Protein AF-A0A930MDT4-F1 (afdb_monomer_lite)

Foldseek 3Di:
DLLVVVAAEDDPVVVLCCQPVVDDDPPNYDAAEDPAQFPVCCVVCVVVCVVSVAAYEYAYALLCQVVVPPRGDHLVNQVVVVVVVRYAYHYQFNFWKKAQWAFPVLDTLGIDHPLLCVLLVVRGDPGIFTPLADAHADSVRHHPDDLVVNLVSNVVRLVNQQVSCCVRVVARGQEYEYPPADCVARHVDDSSRVSRVVSCVVRHPAYDREEDACDDDSPDDSHHRYHYDDDPPDDPLQVVVRNCVRVVDDDDGAAEDPPVSVQKAKDDADWHDDPPDTDGDDDVVDDTDIDGDPPPPPPPDDDDDDDPDDLADKDWDWDPADPVRQFTWIFIDHNQKTWTWTHHNNDIDTPDIDGNCVVVVHDDDDPLRSVLVSQLSSLCSCLVPPPDVVSNVVSNVVSVVSVD

Secondary structure (DSSP, 8-state):
-TTTTT-EE--HHHHHHHHHT-PPPPTTEE--EE-TTBHHHHHHHHHHHHHTT--EEEEE-THHHHHT-TTB--HHHHHHHHHTSSEEEEES-S---EEEEEBTT--EEEEE-HHHHHHHGGGB-S--EETTTS--B-TT--BSS-HHHHHHHHHHHHHHHHHHHHHHTSS--SEEE-SS--SSSSSSSHHHHHHHHHHHHHH-SEEEEEES-----TTS-TTSEEE----TT--HHHHHHHHHHHH---PPPP-B-HHHHTTEEEEESEEEEETTEEEEE--TT---EEEE-TTS---S----------SSSEEEEEES--TTSSEEEEEEEETTEEEEEEEETTEEEEEEEEEHHHHTT-----HHHHHHHHHHHHHHHHHHT-SSHHHHHHHHHHHHHHH-

Sequence (404 aa):
ELHRQGYVTISQRDILDYYQQGKNLPPRALYLMFEDGRRDTAIFAQEIMEDLNFKATMMTYPEKFALNDPKFLMPRDLREMEDSSFWEMGTNGYRLEYINVFDRYNNYLGELDPLRFDMVRSYLGRKYNHYLMDYIRDADGVPMESERHMKDRVAYDYMRLRDIYEEELGYVPMTHVLMHANTGKFGNNAPISAANERWIRELFPMNFNREGFVLNRRDSSLYDLTRMQPQPYWAINHLLMRIKYDTNEDLEFVTGDRDNRRAWDLREGALELHDESLLLTTLPEGRAYARLQEGSELRDLNIDTYVDGNAFGAQQIYLRSTPDLSQSICVSLVNNVLLVQETQQGSTRELYREKIPVILGETIPSVPEDRRDAMVRENEAFARYAPSPVSAEEYLGRAEEIRN

pLDDT: mean 93.77, std 6.0, range [59.66, 98.69]

Radius of gyration: 25.69 Å; chains: 1; bounding box: 61×47×70 Å

Structure (mmCIF, N/CA/C/O backbone):
data_AF-A0A930MDT4-F1
#
_entry.id   AF-A0A930MDT4-F1
#
loop_
_atom_site.group_PDB
_atom_site.id
_atom_site.type_symbol
_atom_site.label_atom_id
_atom_site.label_alt_id
_atom_site.label_comp_id
_atom_site.label_asym_id
_atom_site.label_entity_id
_atom_site.label_seq_id
_atom_site.pdbx_PDB_ins_code
_atom_site.Cartn_x
_atom_site.Cartn_y
_atom_site.Cartn_z
_atom_site.occupancy
_atom_site.B_iso_or_equiv
_atom_site.auth_seq_id
_atom_site.auth_comp_id
_atom_site.auth_asym_id
_atom_site.auth_atom_id
_atom_site.pdbx_PDB_model_num
ATOM 1 N N . GLU A 1 1 ? -16.735 -9.777 7.129 1.00 93.19 1 GLU A N 1
ATOM 2 C CA . GLU A 1 1 ? -17.691 -8.702 7.478 1.00 93.19 1 GLU A CA 1
ATOM 3 C C . GLU A 1 1 ? -18.348 -8.059 6.259 1.00 93.19 1 GLU A C 1
ATOM 5 O O . GLU A 1 1 ? -19.565 -8.107 6.171 1.00 93.19 1 GLU A O 1
ATOM 10 N N . LEU A 1 2 ? -17.591 -7.566 5.269 1.00 95.56 2 LEU A N 1
ATOM 11 C CA . LEU A 1 2 ? -18.164 -6.982 4.039 1.00 95.56 2 LEU A CA 1
ATOM 12 C C . LEU A 1 2 ? -19.216 -7.876 3.351 1.00 95.56 2 LEU A C 1
ATOM 14 O O . LEU A 1 2 ? -20.284 -7.389 2.998 1.00 95.56 2 LEU A O 1
ATOM 18 N N . HIS A 1 3 ? -18.976 -9.189 3.253 1.00 95.75 3 HIS A N 1
ATOM 19 C CA . HIS A 1 3 ? -19.974 -10.147 2.755 1.00 95.75 3 HIS A CA 1
ATOM 20 C C . HIS A 1 3 ? -21.301 -10.107 3.544 1.00 95.75 3 HIS A C 1
ATOM 22 O O . HIS A 1 3 ? -22.374 -10.085 2.951 1.00 95.75 3 HIS A O 1
ATOM 28 N N . ARG A 1 4 ? -21.259 -10.032 4.886 1.00 95.19 4 ARG A N 1
ATOM 29 C CA . ARG A 1 4 ? -22.472 -9.933 5.730 1.00 95.19 4 ARG A CA 1
ATOM 30 C C . ARG A 1 4 ? -23.207 -8.613 5.523 1.00 95.19 4 ARG A C 1
ATOM 32 O O . ARG A 1 4 ? -24.428 -8.578 5.570 1.00 95.19 4 ARG A O 1
ATOM 39 N N . GLN A 1 5 ? -22.453 -7.556 5.242 1.00 95.75 5 GLN A N 1
ATOM 40 C CA . GLN A 1 5 ? -22.970 -6.250 4.845 1.00 95.75 5 GLN A CA 1
ATOM 41 C C . GLN A 1 5 ? -23.436 -6.256 3.373 1.00 95.75 5 GLN A C 1
ATOM 43 O O . GLN A 1 5 ? -23.749 -5.208 2.830 1.00 95.75 5 GLN A O 1
ATOM 48 N N . GLY A 1 6 ? -23.484 -7.393 2.676 1.00 96.19 6 GLY A N 1
ATOM 49 C CA . GLY A 1 6 ? -24.018 -7.477 1.315 1.00 96.19 6 GLY A CA 1
ATOM 50 C C . GLY A 1 6 ? -23.105 -6.920 0.222 1.00 96.19 6 GLY A C 1
ATOM 51 O O . GLY A 1 6 ? -23.598 -6.649 -0.870 1.00 96.19 6 GLY A O 1
ATOM 52 N N . TYR A 1 7 ? -21.805 -6.744 0.484 1.00 97.19 7 TYR A N 1
ATOM 53 C CA . TYR A 1 7 ? -20.849 -6.482 -0.593 1.00 97.19 7 TYR A CA 1
ATOM 54 C C . TYR A 1 7 ? -20.695 -7.717 -1.475 1.00 97.19 7 TYR A C 1
ATOM 56 O O . TYR A 1 7 ? -20.525 -8.831 -0.974 1.00 97.19 7 TYR A O 1
ATOM 64 N N . VAL A 1 8 ? -20.707 -7.494 -2.786 1.00 97.19 8 VAL A N 1
ATOM 65 C CA . VAL A 1 8 ? -20.551 -8.538 -3.801 1.00 97.19 8 VAL A CA 1
ATOM 66 C C . VAL A 1 8 ? -19.340 -8.210 -4.651 1.00 97.19 8 VAL A C 1
ATOM 68 O O . VAL A 1 8 ? -19.185 -7.079 -5.115 1.00 97.19 8 VAL A O 1
ATOM 71 N N . THR A 1 9 ? -18.478 -9.200 -4.852 1.00 98.31 9 THR A N 1
ATOM 72 C CA . THR A 1 9 ? -17.299 -9.023 -5.694 1.00 98.31 9 THR A CA 1
ATOM 73 C C . THR A 1 9 ? -17.676 -8.953 -7.173 1.00 98.31 9 THR A C 1
ATOM 75 O O . THR A 1 9 ? -18.593 -9.639 -7.625 1.00 98.31 9 THR A O 1
ATOM 78 N N . ILE A 1 10 ? -16.997 -8.088 -7.924 1.00 98.44 10 ILE A N 1
ATOM 79 C CA . ILE A 1 10 ? -17.226 -7.887 -9.361 1.00 98.44 10 ILE A CA 1
ATOM 80 C C . ILE A 1 10 ? -15.989 -8.262 -10.172 1.00 98.44 10 ILE A C 1
ATOM 82 O O . ILE A 1 10 ? -14.865 -8.160 -9.680 1.00 98.44 10 ILE A O 1
ATOM 86 N N . SER A 1 11 ? -16.204 -8.674 -11.421 1.00 98.19 11 SER A N 1
ATOM 87 C CA . SER A 1 11 ? -15.115 -8.999 -12.345 1.00 98.19 11 SER A CA 1
ATOM 88 C C . SER A 1 11 ? -14.510 -7.755 -12.995 1.00 98.19 11 SER A C 1
ATOM 90 O O . SER A 1 11 ? -15.140 -6.694 -13.074 1.00 98.19 11 SER A O 1
ATOM 92 N N . GLN A 1 12 ? -13.319 -7.911 -13.570 1.00 98.38 12 GLN A N 1
ATOM 93 C CA . GLN A 1 12 ? -12.717 -6.912 -14.452 1.00 98.38 12 GLN A CA 1
ATOM 94 C C . GLN A 1 12 ? -13.654 -6.550 -15.608 1.00 98.38 12 GLN A C 1
ATOM 96 O O . GLN A 1 12 ? -13.779 -5.382 -15.986 1.00 98.38 12 GLN A O 1
ATOM 101 N N . ARG A 1 13 ? -14.376 -7.540 -16.145 1.00 98.19 13 ARG A N 1
ATOM 102 C CA . ARG A 1 13 ? -15.334 -7.316 -17.226 1.00 98.19 13 ARG A CA 1
ATOM 103 C C . ARG A 1 13 ? -16.521 -6.459 -16.794 1.00 98.19 13 ARG A C 1
ATOM 105 O O . ARG A 1 13 ? -16.941 -5.597 -17.563 1.00 98.19 13 ARG A O 1
ATOM 112 N N . ASP A 1 14 ? -17.034 -6.650 -15.580 1.00 98.44 14 ASP A N 1
ATOM 113 C CA . ASP A 1 14 ? -18.131 -5.833 -15.054 1.00 98.44 14 ASP A CA 1
ATOM 114 C C . ASP A 1 14 ? -17.727 -4.360 -14.923 1.00 98.44 14 ASP A C 1
ATOM 116 O O . ASP A 1 14 ? -18.534 -3.481 -15.233 1.00 98.44 14 ASP A O 1
ATOM 120 N N . ILE A 1 15 ? -16.474 -4.081 -14.538 1.00 98.38 15 ILE A N 1
ATOM 121 C CA . ILE A 1 15 ? -15.928 -2.715 -14.523 1.00 98.38 15 ILE A CA 1
ATOM 122 C C . ILE A 1 15 ? -15.949 -2.129 -15.938 1.00 98.38 15 ILE A C 1
ATOM 124 O O . ILE A 1 15 ? -16.501 -1.049 -16.153 1.00 98.38 15 ILE A O 1
ATOM 128 N N . LEU A 1 16 ? -15.401 -2.842 -16.926 1.00 98.44 16 LEU A N 1
ATOM 129 C CA . LEU A 1 16 ? -15.371 -2.359 -18.309 1.00 98.44 16 LEU A CA 1
ATOM 130 C C . LEU A 1 16 ? -16.780 -2.127 -18.867 1.00 98.44 16 LEU A C 1
ATOM 132 O O . LEU A 1 16 ? -17.044 -1.069 -19.438 1.00 98.44 16 LEU A O 1
ATOM 136 N N . ASP A 1 17 ? -17.711 -3.057 -18.650 1.00 98.38 17 ASP A N 1
ATOM 137 C CA . ASP A 1 17 ? -19.102 -2.916 -19.088 1.00 98.38 17 ASP A CA 1
ATOM 138 C C . ASP A 1 17 ? -19.806 -1.735 -18.396 1.00 98.38 17 ASP A C 1
ATOM 140 O O . ASP A 1 17 ? -20.602 -1.030 -19.027 1.00 98.38 17 ASP A O 1
ATOM 144 N N . TYR A 1 18 ? -19.496 -1.472 -17.123 1.00 98.00 18 TYR A N 1
ATOM 145 C CA . TYR A 1 18 ? -20.042 -0.336 -16.382 1.00 98.00 18 TYR A CA 1
ATOM 146 C C . TYR A 1 18 ? -19.627 1.009 -16.981 1.00 98.00 18 TYR A C 1
ATOM 148 O O . TYR A 1 18 ? -20.472 1.893 -17.153 1.00 98.00 18 TYR A O 1
ATOM 156 N N . TYR A 1 19 ? -18.349 1.158 -17.332 1.00 97.94 19 TYR A N 1
ATOM 157 C CA . TYR A 1 19 ? -17.816 2.401 -17.890 1.00 97.94 19 TYR A CA 1
ATOM 158 C C . TYR A 1 19 ? -18.095 2.562 -19.388 1.00 97.94 19 TYR A C 1
ATOM 160 O O . TYR A 1 19 ? -18.409 3.662 -19.836 1.00 97.94 19 TYR A O 1
ATOM 168 N N . GLN A 1 20 ? -17.989 1.487 -20.173 1.00 96.81 20 GLN A N 1
ATOM 169 C CA . GLN A 1 20 ? -18.025 1.556 -21.639 1.00 96.81 20 GLN A CA 1
ATOM 170 C C . GLN A 1 20 ? -19.422 1.322 -22.217 1.00 96.81 20 GLN A C 1
ATOM 172 O O . GLN A 1 20 ? -19.772 1.913 -23.235 1.00 96.81 20 GLN A O 1
ATOM 177 N N . GLN A 1 21 ? -20.225 0.463 -21.582 1.00 97.06 21 GLN A N 1
ATOM 178 C CA . GLN A 1 21 ? -21.557 0.081 -22.077 1.00 97.06 21 GLN A CA 1
ATOM 179 C C . GLN A 1 21 ? -22.690 0.652 -21.226 1.00 97.06 21 GLN A C 1
ATOM 181 O O . GLN A 1 21 ? -23.865 0.516 -21.560 1.00 97.06 21 GLN A O 1
ATOM 186 N N . GLY A 1 22 ? -22.348 1.272 -20.099 1.00 95.19 22 GLY A N 1
ATOM 187 C CA . GLY A 1 22 ? -23.310 1.835 -19.173 1.00 95.19 22 GLY A CA 1
ATOM 188 C C . GLY A 1 22 ? -24.089 0.800 -18.359 1.00 95.19 22 GLY A C 1
ATOM 189 O O . GLY A 1 22 ? -25.052 1.194 -17.697 1.00 95.19 22 GLY A O 1
ATOM 190 N N . LYS A 1 23 ? -23.676 -0.478 -18.351 1.00 97.75 23 LYS A N 1
ATOM 191 C CA . LYS A 1 23 ? -24.276 -1.544 -17.525 1.00 97.75 23 LYS A CA 1
ATOM 192 C C . LYS A 1 23 ? -24.234 -1.141 -16.050 1.00 97.75 23 LYS A C 1
ATOM 194 O O . LYS A 1 23 ? -23.288 -0.499 -15.610 1.00 97.75 23 LYS A O 1
ATOM 199 N N . ASN A 1 24 ? -25.258 -1.471 -15.272 1.00 97.38 24 ASN A N 1
ATOM 200 C CA . ASN A 1 24 ? -25.227 -1.198 -13.835 1.00 97.38 24 ASN A CA 1
ATOM 201 C C . ASN A 1 24 ? -24.428 -2.282 -13.105 1.00 97.38 24 ASN A C 1
ATOM 203 O O . ASN A 1 24 ? -24.543 -3.462 -13.435 1.00 97.38 24 ASN A O 1
ATOM 207 N N . LEU A 1 25 ? -23.652 -1.868 -12.105 1.00 97.62 25 LEU A N 1
ATOM 208 C CA . LEU A 1 25 ? -23.056 -2.776 -11.128 1.00 97.62 25 LEU A CA 1
ATOM 209 C C . LEU A 1 25 ? -24.097 -3.133 -10.056 1.00 97.62 25 LEU A C 1
ATOM 211 O O . LEU A 1 25 ? -25.046 -2.363 -9.853 1.00 97.62 25 LEU A O 1
ATOM 215 N N . PRO A 1 26 ? -23.946 -4.274 -9.361 1.00 96.62 26 PRO A N 1
ATOM 216 C CA . PRO A 1 26 ? -24.751 -4.544 -8.179 1.00 96.62 26 PRO A CA 1
ATOM 217 C C . PRO A 1 26 ? -24.539 -3.449 -7.114 1.00 96.62 26 PRO A C 1
ATOM 219 O O . PRO A 1 26 ? -23.467 -2.839 -7.054 1.00 96.62 26 PRO A O 1
ATOM 222 N N . PRO A 1 27 ? -25.535 -3.188 -6.248 1.00 94.56 27 PRO A N 1
ATOM 223 C CA . PRO A 1 27 ? -25.307 -2.413 -5.032 1.00 94.56 27 PRO A CA 1
ATOM 224 C C . PRO A 1 27 ? -24.153 -3.015 -4.221 1.00 94.56 27 PRO A C 1
ATOM 226 O O . PRO A 1 27 ? -24.011 -4.236 -4.188 1.00 94.56 27 PRO A O 1
ATOM 229 N N . ARG A 1 28 ? -23.341 -2.170 -3.571 1.00 95.56 28 ARG A N 1
ATOM 230 C CA . ARG A 1 28 ? -22.157 -2.601 -2.799 1.00 95.56 28 ARG A CA 1
ATOM 231 C C . ARG A 1 28 ? -21.186 -3.469 -3.619 1.00 95.56 28 ARG A C 1
ATOM 233 O O . ARG A 1 28 ? -20.634 -4.454 -3.133 1.00 95.56 28 ARG A O 1
ATOM 240 N N . ALA A 1 29 ? -20.978 -3.099 -4.882 1.00 97.69 29 ALA A N 1
ATOM 241 C CA . ALA A 1 29 ? -19.973 -3.722 -5.732 1.00 97.69 29 ALA A CA 1
ATOM 242 C C . ALA A 1 29 ? -18.559 -3.518 -5.164 1.00 97.69 29 ALA A C 1
ATOM 244 O O . ALA A 1 29 ? -18.155 -2.393 -4.864 1.00 97.69 29 ALA A O 1
ATOM 245 N N . LEU A 1 30 ? -17.805 -4.610 -5.057 1.00 97.81 30 LEU A N 1
ATOM 246 C CA . LEU A 1 30 ? -16.446 -4.649 -4.533 1.00 97.81 30 LEU A CA 1
ATOM 247 C C . LEU A 1 30 ? -15.500 -5.208 -5.595 1.00 97.81 30 LEU A C 1
ATOM 249 O O . LEU A 1 30 ? -15.638 -6.349 -6.016 1.00 97.81 30 LEU A O 1
ATOM 253 N N . TYR A 1 31 ? -14.503 -4.435 -6.005 1.00 98.31 31 TYR A N 1
ATOM 254 C CA . TYR A 1 31 ? -13.388 -4.986 -6.767 1.00 98.31 31 TYR A CA 1
ATOM 255 C C . TYR A 1 31 ? -12.248 -5.309 -5.803 1.00 98.31 31 TYR A C 1
ATOM 257 O O . TYR A 1 31 ? -11.695 -4.406 -5.174 1.00 98.31 31 TYR A O 1
ATOM 265 N N . LEU A 1 32 ? -11.948 -6.598 -5.647 1.00 97.75 32 LEU A N 1
ATOM 266 C CA . LEU A 1 32 ? -10.913 -7.085 -4.741 1.00 97.75 32 LEU A CA 1
ATOM 267 C C . LEU A 1 32 ? -9.650 -7.403 -5.541 1.00 97.75 32 LEU A C 1
ATOM 269 O O . LEU A 1 32 ? -9.703 -8.169 -6.501 1.00 97.75 32 LEU A O 1
ATOM 273 N N . MET A 1 33 ? -8.517 -6.831 -5.141 1.00 97.31 33 MET A N 1
ATOM 274 C CA . MET A 1 33 ? -7.226 -7.099 -5.769 1.00 97.31 33 MET A CA 1
ATOM 275 C C . MET A 1 33 ? -6.155 -7.388 -4.724 1.00 97.31 33 MET A C 1
ATOM 277 O O . MET A 1 33 ? -6.175 -6.816 -3.634 1.00 97.31 33 MET A O 1
ATOM 281 N N . PHE A 1 34 ? -5.219 -8.254 -5.089 1.00 97.31 34 PHE A N 1
ATOM 282 C CA . PHE A 1 34 ? -4.038 -8.597 -4.311 1.00 97.31 34 PHE A CA 1
ATOM 283 C C . PHE A 1 34 ? -2.804 -8.225 -5.127 1.00 97.31 34 PHE A C 1
ATOM 285 O O . PHE A 1 34 ? -2.658 -8.686 -6.257 1.00 97.31 34 PHE A O 1
ATOM 292 N N . GLU A 1 35 ? -1.955 -7.356 -4.583 1.00 95.12 35 GLU A N 1
ATOM 293 C CA . GLU A 1 35 ? -0.767 -6.862 -5.284 1.00 95.12 35 GLU A CA 1
ATOM 294 C C . GLU A 1 35 ? 0.450 -7.787 -5.120 1.00 95.12 35 GLU A C 1
ATOM 296 O O . GLU A 1 35 ? 0.489 -8.652 -4.244 1.00 95.12 35 GLU A O 1
ATOM 301 N N . ASP A 1 36 ? 1.437 -7.595 -5.991 1.00 93.56 36 ASP A N 1
ATOM 302 C CA . ASP A 1 36 ? 2.753 -8.241 -6.031 1.00 93.56 36 ASP A CA 1
ATOM 303 C C . ASP A 1 36 ? 2.824 -9.703 -6.485 1.00 93.56 36 ASP A C 1
ATOM 305 O O . ASP A 1 36 ? 3.907 -10.160 -6.851 1.00 93.56 36 ASP A O 1
ATOM 309 N N . GLY A 1 37 ? 1.721 -10.449 -6.526 1.00 95.69 37 GLY A N 1
ATOM 310 C CA . GLY A 1 37 ? 1.716 -11.790 -7.118 1.00 95.69 37 GLY A CA 1
ATOM 311 C C . GLY A 1 37 ? 2.395 -12.838 -6.243 1.00 95.69 37 GLY A C 1
ATOM 312 O O . GLY A 1 37 ? 2.964 -13.811 -6.750 1.00 95.69 37 GLY A O 1
ATOM 313 N N . ARG A 1 38 ? 2.409 -12.621 -4.924 1.00 95.88 38 ARG A N 1
ATOM 314 C CA . ARG A 1 38 ? 3.076 -13.527 -3.995 1.00 95.88 38 ARG A CA 1
ATOM 315 C C . ARG A 1 38 ? 2.324 -14.845 -3.838 1.00 95.88 38 ARG A C 1
ATOM 317 O O . ARG A 1 38 ? 1.098 -14.892 -3.737 1.00 95.88 38 ARG A O 1
ATOM 324 N N . ARG A 1 39 ? 3.092 -15.932 -3.740 1.00 96.12 39 ARG A N 1
ATOM 325 C CA . ARG A 1 39 ? 2.557 -17.290 -3.575 1.00 96.12 39 ARG A CA 1
ATOM 326 C C . ARG A 1 39 ? 1.836 -17.474 -2.237 1.00 96.12 39 ARG A C 1
ATOM 328 O O . ARG A 1 39 ? 0.813 -18.146 -2.189 1.00 96.12 39 ARG A O 1
ATOM 335 N N . ASP A 1 40 ? 2.353 -16.882 -1.161 1.00 95.31 40 ASP A N 1
ATOM 336 C CA . ASP A 1 40 ? 1.734 -16.960 0.170 1.00 95.31 40 ASP A CA 1
ATOM 337 C C . ASP A 1 40 ? 0.349 -16.304 0.204 1.00 95.31 40 ASP A C 1
ATOM 339 O O . ASP A 1 40 ? -0.572 -16.861 0.797 1.00 95.31 40 ASP A O 1
ATOM 343 N N . THR A 1 41 ? 0.167 -15.184 -0.496 1.00 94.38 41 THR A N 1
ATOM 344 C CA . THR A 1 41 ? -1.136 -14.534 -0.637 1.00 94.38 41 THR A CA 1
ATOM 345 C C . THR A 1 41 ? -2.180 -15.477 -1.225 1.00 94.38 41 THR A C 1
ATOM 347 O O . THR A 1 41 ? -3.256 -15.604 -0.648 1.00 94.38 41 THR A O 1
ATOM 350 N N . ALA A 1 42 ? -1.865 -16.178 -2.318 1.00 93.38 42 ALA A N 1
ATOM 351 C CA . ALA A 1 42 ? -2.789 -17.149 -2.904 1.00 93.38 42 ALA A CA 1
ATOM 352 C C . ALA A 1 42 ? -3.121 -18.286 -1.926 1.00 93.38 42 ALA A C 1
ATOM 354 O O . ALA A 1 42 ? -4.292 -18.608 -1.750 1.00 93.38 42 ALA A O 1
ATOM 355 N N . ILE A 1 43 ? -2.115 -18.836 -1.233 1.00 93.25 43 ILE A N 1
ATOM 356 C CA . ILE A 1 43 ? -2.303 -19.931 -0.265 1.00 93.25 43 ILE A CA 1
ATOM 357 C C . ILE A 1 43 ? -3.285 -19.537 0.846 1.00 93.25 43 ILE A C 1
ATOM 359 O O . ILE A 1 43 ? -4.169 -20.319 1.176 1.00 93.25 43 ILE A O 1
ATOM 363 N N . PHE A 1 44 ? -3.145 -18.339 1.419 1.00 94.69 44 PHE A N 1
ATOM 364 C CA . PHE A 1 44 ? -3.999 -17.908 2.530 1.00 94.69 44 PHE A CA 1
ATOM 365 C C . PHE A 1 44 ? -5.355 -17.353 2.088 1.00 94.69 44 PHE A C 1
ATOM 367 O O . PHE A 1 44 ? -6.314 -17.407 2.855 1.00 94.69 44 PHE A O 1
ATOM 374 N N . ALA A 1 45 ? -5.449 -16.793 0.881 1.00 95.38 45 ALA A N 1
ATOM 375 C CA . ALA A 1 45 ? -6.683 -16.182 0.400 1.00 95.38 45 ALA A CA 1
ATOM 376 C C . ALA A 1 45 ? -7.627 -17.182 -0.282 1.00 95.38 45 ALA A C 1
ATOM 378 O O . ALA A 1 45 ? -8.833 -16.957 -0.235 1.00 95.38 45 ALA A O 1
ATOM 379 N N . GLN A 1 46 ? -7.114 -18.256 -0.898 1.00 93.88 46 GLN A N 1
ATOM 380 C CA . GLN A 1 46 ? -7.907 -19.183 -1.719 1.00 93.88 46 GLN A CA 1
ATOM 381 C C . GLN A 1 46 ? -9.146 -19.712 -0.986 1.00 93.88 46 GLN A C 1
ATOM 383 O O . GLN A 1 46 ? -10.261 -19.487 -1.445 1.00 93.88 46 GLN A O 1
ATOM 388 N N . GLU A 1 47 ? -8.957 -20.356 0.167 1.00 94.69 47 GLU A N 1
ATOM 389 C CA . GLU A 1 47 ? -10.048 -20.963 0.946 1.00 94.69 47 GLU A CA 1
ATOM 390 C C . GLU A 1 47 ? -11.097 -19.916 1.354 1.00 94.69 47 GLU A C 1
ATOM 392 O O . GLU A 1 47 ? -12.298 -20.144 1.253 1.00 94.69 47 GLU A O 1
ATOM 397 N N . ILE A 1 48 ? -10.649 -18.706 1.704 1.00 95.62 48 ILE A N 1
ATOM 398 C CA . ILE A 1 48 ? -11.539 -17.595 2.059 1.00 95.62 48 ILE A CA 1
ATOM 399 C C . ILE A 1 48 ? -12.357 -17.134 0.843 1.00 95.62 48 ILE A C 1
ATOM 401 O O . ILE A 1 48 ? -13.533 -16.794 0.987 1.00 95.62 48 ILE A O 1
ATOM 405 N N . MET A 1 49 ? -11.751 -17.080 -0.348 1.00 95.25 49 MET A N 1
ATOM 406 C CA . MET A 1 49 ? -12.464 -16.716 -1.577 1.00 95.25 49 MET A CA 1
ATOM 407 C C . MET A 1 49 ? -13.508 -17.776 -1.939 1.00 95.25 49 MET A C 1
ATOM 409 O O . MET A 1 49 ? -14.627 -17.414 -2.296 1.00 95.25 49 MET A O 1
ATOM 413 N N . GLU A 1 50 ? -13.177 -19.058 -1.787 1.00 94.81 50 GLU A N 1
ATOM 414 C CA . GLU A 1 50 ? -14.089 -20.180 -2.029 1.00 94.81 50 GLU A CA 1
ATOM 415 C C . GLU A 1 50 ? -15.292 -20.152 -1.077 1.00 94.81 50 GLU A C 1
ATOM 417 O O . GLU A 1 50 ? -16.439 -20.137 -1.531 1.00 94.81 50 GLU A O 1
ATOM 422 N N . ASP A 1 51 ? -15.042 -20.048 0.230 1.00 96.56 51 ASP A N 1
ATOM 423 C CA . ASP A 1 51 ? -16.078 -20.036 1.270 1.00 96.56 51 ASP A CA 1
ATOM 424 C C . ASP A 1 51 ? -17.057 -18.867 1.122 1.00 96.56 51 ASP A C 1
ATOM 426 O O . ASP A 1 51 ? -18.260 -18.997 1.371 1.00 96.56 51 ASP A O 1
ATOM 430 N N . LEU A 1 52 ? -16.545 -17.700 0.726 1.00 96.38 52 LEU A N 1
ATOM 431 C CA . LEU A 1 52 ? -17.351 -16.499 0.512 1.00 96.38 52 LEU A CA 1
ATOM 432 C C . LEU A 1 52 ? -17.925 -16.411 -0.907 1.00 96.38 52 LEU A C 1
ATOM 434 O O . LEU A 1 52 ? -18.688 -15.485 -1.188 1.00 96.38 52 LEU A O 1
ATOM 438 N N . ASN A 1 53 ? -17.559 -17.340 -1.796 1.00 95.19 53 ASN A N 1
ATOM 439 C CA . ASN A 1 53 ? -17.820 -17.274 -3.232 1.00 95.19 53 ASN A CA 1
ATOM 440 C C . ASN A 1 53 ? -17.441 -15.901 -3.824 1.00 95.19 53 ASN A C 1
ATOM 442 O O . ASN A 1 53 ? -18.214 -15.249 -4.532 1.00 95.19 53 ASN A O 1
ATOM 446 N N . PHE A 1 54 ? -16.258 -15.423 -3.448 1.00 97.25 54 PHE A N 1
ATOM 447 C CA . PHE A 1 54 ? -15.706 -14.144 -3.860 1.00 97.25 54 PHE A CA 1
ATOM 448 C C . PHE A 1 54 ? -14.747 -14.304 -5.032 1.00 97.25 54 PHE A C 1
ATOM 450 O O . PHE A 1 54 ? -13.954 -15.235 -5.089 1.00 97.25 54 PHE A O 1
ATOM 457 N N . LYS A 1 55 ? -14.799 -13.341 -5.951 1.00 97.31 55 LYS A N 1
ATOM 458 C CA . LYS A 1 55 ? -13.831 -13.180 -7.028 1.00 97.31 55 LYS A CA 1
ATOM 459 C C . LYS A 1 55 ? -12.821 -12.089 -6.681 1.00 97.31 55 LYS A C 1
ATOM 461 O O . LYS A 1 55 ? -13.193 -11.029 -6.175 1.00 97.31 55 LYS A O 1
ATOM 466 N N . ALA A 1 56 ? -11.557 -12.335 -6.996 1.00 97.94 56 ALA A N 1
ATOM 467 C CA . ALA A 1 56 ? -10.466 -11.391 -6.815 1.00 97.94 56 ALA A CA 1
ATOM 468 C C . ALA A 1 56 ? -9.566 -11.324 -8.054 1.00 97.94 56 ALA A C 1
ATOM 470 O O . ALA A 1 56 ? -9.621 -12.175 -8.937 1.00 97.94 56 ALA A O 1
ATOM 471 N N . THR A 1 57 ? -8.718 -10.302 -8.118 1.00 98.50 57 THR A N 1
ATOM 472 C CA . THR A 1 57 ? -7.648 -10.204 -9.114 1.00 98.50 57 THR A CA 1
ATOM 473 C C . THR A 1 57 ? -6.281 -10.329 -8.453 1.00 98.50 57 THR A C 1
ATOM 475 O O . THR A 1 57 ? -5.992 -9.616 -7.493 1.00 98.50 57 THR A O 1
ATOM 478 N N . MET A 1 58 ? -5.426 -11.202 -8.986 1.00 98.38 58 MET A N 1
ATOM 479 C CA . MET A 1 58 ? -4.018 -11.295 -8.598 1.00 98.38 58 MET A CA 1
ATOM 480 C C . MET A 1 58 ? -3.173 -10.414 -9.524 1.00 98.38 58 MET A C 1
ATOM 482 O O . MET A 1 58 ? -3.072 -10.681 -10.722 1.00 98.38 58 MET A O 1
ATOM 486 N N . MET A 1 59 ? -2.574 -9.355 -8.984 1.00 98.00 59 MET A N 1
ATOM 487 C CA . MET A 1 59 ? -1.694 -8.456 -9.730 1.00 98.00 59 MET A CA 1
ATOM 488 C C . MET A 1 59 ? -0.259 -8.979 -9.655 1.00 98.00 59 MET A C 1
ATOM 490 O O . MET A 1 59 ? 0.211 -9.322 -8.577 1.00 98.00 59 MET A O 1
ATOM 494 N N . THR A 1 60 ? 0.439 -9.072 -10.785 1.00 97.50 60 THR A N 1
ATOM 495 C CA . THR A 1 60 ? 1.753 -9.737 -10.866 1.00 97.50 60 THR A CA 1
ATOM 496 C C . THR A 1 60 ? 2.811 -8.870 -11.560 1.00 97.50 60 THR A C 1
ATOM 498 O O . THR A 1 60 ? 2.479 -7.880 -12.218 1.00 97.50 60 THR A O 1
ATOM 501 N N . TYR A 1 61 ? 4.084 -9.270 -11.439 1.00 97.12 61 TYR A N 1
ATOM 502 C CA . TYR A 1 61 ? 5.202 -8.757 -12.240 1.00 97.12 61 TYR A CA 1
ATOM 503 C C . TYR A 1 61 ? 5.781 -9.894 -13.094 1.00 97.12 61 TYR A C 1
ATOM 505 O O . TYR A 1 61 ? 6.308 -10.857 -12.527 1.00 97.12 61 TYR A O 1
ATOM 513 N N . PRO A 1 62 ? 5.753 -9.810 -14.434 1.00 97.12 62 PRO A N 1
ATOM 514 C CA . PRO A 1 62 ? 6.230 -10.894 -15.286 1.00 97.12 62 PRO A CA 1
ATOM 515 C C . PRO A 1 62 ? 7.761 -11.046 -15.276 1.00 97.12 62 PRO A C 1
ATOM 517 O O . PRO A 1 62 ? 8.272 -12.098 -15.656 1.00 97.12 62 PRO A O 1
ATOM 520 N N . GLU A 1 63 ? 8.519 -10.063 -14.770 1.00 96.81 63 GLU A N 1
ATOM 521 C CA . GLU A 1 63 ? 9.952 -10.237 -14.483 1.00 96.81 63 GLU A CA 1
ATOM 522 C C . GLU A 1 63 ? 10.210 -11.421 -13.534 1.00 96.81 63 GLU A C 1
ATOM 524 O O . GLU A 1 63 ? 11.174 -12.167 -13.719 1.00 96.81 63 GLU A O 1
ATOM 529 N N . LYS A 1 64 ? 9.304 -11.679 -12.579 1.00 95.94 64 LYS A N 1
ATOM 530 C CA . LYS A 1 64 ? 9.430 -12.814 -11.651 1.00 95.94 64 LYS A CA 1
ATOM 531 C C . LYS A 1 64 ? 9.344 -14.161 -12.354 1.00 95.94 64 LYS A C 1
ATOM 533 O O . LYS A 1 64 ? 9.988 -15.107 -11.902 1.00 95.94 64 LYS A O 1
ATOM 538 N N . PHE A 1 65 ? 8.632 -14.238 -13.480 1.00 95.19 65 PHE A N 1
ATOM 539 C CA . PHE A 1 65 ? 8.560 -15.457 -14.283 1.00 95.19 65 PHE A CA 1
ATOM 540 C C . PHE A 1 65 ? 9.912 -15.734 -14.940 1.00 95.19 65 PHE A C 1
ATOM 542 O O . PHE A 1 65 ? 10.443 -16.836 -14.833 1.00 95.19 65 PHE A O 1
ATOM 549 N N . ALA A 1 66 ? 10.512 -14.699 -15.536 1.00 89.88 66 ALA A N 1
ATOM 550 C CA . ALA A 1 66 ? 11.821 -14.794 -16.175 1.00 89.88 66 ALA A CA 1
ATOM 551 C C . ALA A 1 66 ? 12.940 -15.147 -15.178 1.00 89.88 66 ALA A C 1
ATOM 553 O O . ALA A 1 66 ? 13.875 -15.866 -15.527 1.00 89.88 66 ALA A O 1
ATOM 554 N N . LEU A 1 67 ? 12.841 -14.661 -13.937 1.00 91.75 67 LEU A N 1
ATOM 555 C CA . LEU A 1 67 ? 13.788 -14.971 -12.861 1.00 91.75 67 LEU A CA 1
ATOM 556 C C . LEU A 1 67 ? 13.511 -16.305 -12.154 1.00 91.75 67 LEU A C 1
ATOM 558 O O . LEU A 1 67 ? 14.358 -16.762 -11.386 1.00 91.75 67 LEU A O 1
ATOM 562 N N . ASN A 1 68 ? 12.353 -16.927 -12.401 1.00 92.75 68 ASN A N 1
ATOM 563 C CA . ASN A 1 68 ? 11.893 -18.131 -11.712 1.00 92.75 68 ASN A CA 1
ATOM 564 C C . ASN A 1 68 ? 11.965 -17.998 -10.175 1.00 92.75 68 ASN A C 1
ATOM 566 O O . ASN A 1 68 ? 12.490 -18.875 -9.484 1.00 92.75 68 ASN A O 1
ATOM 570 N N . ASP A 1 69 ? 11.481 -16.870 -9.637 1.00 92.94 69 ASP A N 1
ATOM 571 C CA . ASP A 1 69 ? 11.517 -16.601 -8.195 1.00 92.94 69 ASP A CA 1
ATOM 572 C C . ASP A 1 69 ? 10.422 -17.410 -7.465 1.00 92.94 69 ASP A C 1
ATOM 574 O O . ASP A 1 69 ? 9.231 -17.129 -7.628 1.00 92.94 69 ASP A O 1
ATOM 578 N N . PRO A 1 70 ? 10.785 -18.385 -6.606 1.00 92.81 70 PRO A N 1
ATOM 579 C CA . PRO A 1 70 ? 9.822 -19.298 -5.988 1.00 92.81 70 PRO A CA 1
ATOM 580 C C . PRO A 1 70 ? 8.865 -18.623 -4.994 1.00 92.81 70 PRO A C 1
ATOM 582 O O . PRO A 1 70 ? 7.861 -19.227 -4.606 1.00 92.81 70 PRO A O 1
ATOM 585 N N . LYS A 1 71 ? 9.155 -17.389 -4.555 1.00 94.44 71 LYS A N 1
ATOM 586 C CA . LYS A 1 71 ? 8.277 -16.624 -3.651 1.00 94.44 71 LYS A CA 1
ATOM 587 C C . LYS A 1 71 ? 7.029 -16.095 -4.359 1.00 94.44 71 LYS A C 1
ATOM 589 O O . LYS A 1 71 ? 6.060 -15.732 -3.689 1.00 94.44 71 LYS A O 1
ATOM 594 N N . PHE A 1 72 ? 7.056 -16.048 -5.686 1.00 97.19 72 PHE A N 1
ATOM 595 C CA . PHE A 1 72 ? 5.980 -15.534 -6.517 1.00 97.19 72 PHE A CA 1
ATOM 596 C C . PHE A 1 72 ? 5.255 -16.673 -7.238 1.00 97.19 72 PHE A C 1
ATOM 598 O O . PHE A 1 72 ? 5.737 -17.810 -7.340 1.00 97.19 72 PHE A O 1
ATOM 605 N N . LEU A 1 73 ? 4.040 -16.370 -7.677 1.00 97.38 73 LEU A N 1
ATOM 606 C CA . LEU A 1 73 ? 3.256 -17.247 -8.532 1.00 97.38 73 LEU A CA 1
ATOM 607 C C . LEU A 1 73 ? 3.881 -17.276 -9.927 1.00 97.38 73 LEU A C 1
ATOM 609 O O . LEU A 1 73 ? 4.242 -16.238 -10.477 1.00 97.38 73 LEU A O 1
ATOM 613 N N . MET A 1 74 ? 4.004 -18.472 -10.488 1.00 97.69 74 MET A N 1
ATOM 614 C CA . MET A 1 74 ? 4.533 -18.709 -11.827 1.00 97.69 74 MET A CA 1
ATOM 615 C C . MET A 1 74 ? 3.380 -18.908 -12.819 1.00 97.69 74 MET A C 1
ATOM 617 O O . MET A 1 74 ? 2.263 -19.206 -12.398 1.00 97.69 74 MET A O 1
ATOM 621 N N . PRO A 1 75 ? 3.618 -18.830 -14.142 1.00 97.94 75 PRO A N 1
ATOM 622 C CA . PRO A 1 75 ? 2.557 -18.921 -15.150 1.00 97.94 75 PRO A CA 1
ATOM 623 C C . PRO A 1 75 ? 1.657 -20.154 -15.026 1.00 97.94 75 PRO A C 1
ATOM 625 O O . PRO A 1 75 ? 0.470 -20.102 -15.335 1.00 97.94 75 PRO A O 1
ATOM 628 N N . ARG A 1 76 ? 2.204 -21.279 -14.555 1.00 97.12 76 ARG A N 1
ATOM 629 C CA . ARG A 1 76 ? 1.409 -22.469 -14.246 1.00 97.12 76 ARG A CA 1
ATOM 630 C C . ARG A 1 76 ? 0.449 -22.237 -13.074 1.00 97.12 76 ARG A C 1
ATOM 632 O O . ARG A 1 76 ? -0.723 -22.562 -13.212 1.00 97.12 76 ARG A O 1
ATOM 639 N N . ASP A 1 77 ? 0.938 -21.684 -11.963 1.00 97.44 77 ASP A N 1
ATOM 640 C CA . ASP A 1 77 ? 0.113 -21.406 -10.782 1.00 97.44 77 ASP A CA 1
ATOM 641 C C . ASP A 1 77 ? -1.018 -20.423 -11.142 1.00 97.44 77 ASP A C 1
ATOM 643 O O . ASP A 1 77 ? -2.160 -20.618 -10.744 1.00 97.44 77 ASP A O 1
ATOM 647 N N . LEU A 1 78 ? -0.718 -19.397 -11.952 1.00 97.75 78 LEU A N 1
ATOM 648 C CA . LEU A 1 78 ? -1.704 -18.400 -12.384 1.00 97.75 78 LEU A CA 1
ATOM 649 C C . LEU A 1 78 ? -2.834 -19.022 -13.213 1.00 97.75 78 LEU A C 1
ATOM 651 O O . LEU A 1 78 ? -3.997 -18.753 -12.933 1.00 97.75 78 LEU A O 1
ATOM 655 N N . ARG A 1 79 ? -2.514 -19.902 -14.173 1.00 97.69 79 ARG A N 1
ATOM 656 C CA . ARG A 1 79 ? -3.537 -20.633 -14.944 1.00 97.69 79 ARG A CA 1
ATOM 657 C C . ARG A 1 79 ? -4.402 -21.520 -14.050 1.00 97.69 79 ARG A C 1
ATOM 659 O O . ARG A 1 79 ? -5.618 -21.503 -14.185 1.00 97.69 79 ARG A O 1
ATOM 666 N N . GLU A 1 80 ? -3.787 -22.248 -13.115 1.00 96.62 80 GLU A N 1
ATOM 667 C CA . GLU A 1 80 ? -4.521 -23.082 -12.151 1.00 96.62 80 GLU A CA 1
ATOM 668 C C . GLU A 1 80 ? -5.473 -22.227 -11.284 1.00 96.62 80 GLU A C 1
ATOM 670 O O . GLU A 1 80 ? -6.607 -22.630 -11.019 1.00 96.62 80 GLU A O 1
ATOM 675 N N . MET A 1 81 ? -5.059 -21.015 -10.896 1.00 96.69 81 MET A N 1
ATOM 676 C CA . MET A 1 81 ? -5.917 -20.066 -10.179 1.00 96.69 81 MET A CA 1
ATOM 677 C C . MET A 1 81 ? -7.063 -19.527 -11.046 1.00 96.69 81 MET A C 1
ATOM 679 O O . MET A 1 81 ? -8.190 -19.444 -10.556 1.00 96.69 81 MET A O 1
ATOM 683 N N . GLU A 1 82 ? -6.825 -19.183 -12.313 1.00 95.88 82 GLU A N 1
ATOM 684 C CA . GLU A 1 82 ? -7.896 -18.752 -13.229 1.00 95.88 82 GLU A CA 1
ATOM 685 C C . GLU A 1 82 ? -8.925 -19.861 -13.472 1.00 95.88 82 GLU A C 1
ATOM 687 O O . GLU A 1 82 ? -10.131 -19.605 -13.429 1.00 95.88 82 GLU A O 1
ATOM 692 N N . ASP A 1 83 ? -8.463 -21.103 -13.642 1.00 95.94 83 ASP A N 1
ATOM 693 C CA . ASP A 1 83 ? -9.316 -22.280 -13.837 1.00 95.94 83 ASP A CA 1
ATOM 694 C C . ASP A 1 83 ? -10.244 -22.533 -12.633 1.00 95.94 83 ASP A C 1
ATOM 696 O O . ASP A 1 83 ? -11.341 -23.073 -12.796 1.00 95.94 83 ASP A O 1
ATOM 700 N N . SER A 1 84 ? -9.857 -22.089 -11.428 1.00 94.06 84 SER A N 1
ATOM 701 C CA . SER A 1 84 ? -10.711 -22.147 -10.231 1.00 94.06 84 SER A CA 1
ATOM 702 C C . SER A 1 84 ? -11.909 -21.190 -10.282 1.00 94.06 84 SER A C 1
ATOM 704 O O . SER A 1 84 ? -12.828 -21.310 -9.476 1.00 94.06 84 SER A O 1
ATOM 706 N N . SER A 1 85 ? -11.932 -20.241 -11.224 1.00 93.56 85 SER A N 1
ATOM 707 C CA . SER A 1 85 ? -12.940 -19.185 -11.411 1.00 93.56 85 SER A CA 1
ATOM 708 C C . SER A 1 85 ? -13.017 -18.094 -10.332 1.00 93.56 85 SER A C 1
ATOM 710 O O . SER A 1 85 ? -13.689 -17.082 -10.557 1.00 93.56 85 SER A O 1
ATOM 712 N N . PHE A 1 86 ? -12.302 -18.241 -9.212 1.00 96.94 86 PHE A N 1
ATOM 713 C CA . PHE A 1 86 ? -12.224 -17.237 -8.140 1.00 96.94 86 PHE A CA 1
ATOM 714 C C . PHE A 1 86 ? -11.211 -16.124 -8.427 1.00 96.94 86 PHE A C 1
ATOM 716 O O . PHE A 1 86 ? -11.249 -15.078 -7.781 1.00 96.94 86 PHE A O 1
ATOM 723 N N . TRP A 1 87 ? -10.338 -16.312 -9.419 1.00 97.94 87 TRP A N 1
ATOM 724 C CA . TRP A 1 87 ? -9.260 -15.378 -9.723 1.00 97.94 87 TRP A CA 1
ATOM 725 C C . TRP A 1 87 ? -9.291 -14.898 -11.169 1.00 97.94 87 TRP A C 1
ATOM 727 O O . TRP A 1 87 ? -9.563 -15.660 -12.092 1.00 97.94 87 TRP A O 1
ATOM 737 N N . GLU A 1 88 ? -8.975 -13.622 -11.349 1.00 98.25 88 GLU A N 1
ATOM 738 C CA . GLU A 1 88 ? -8.569 -13.021 -12.619 1.00 98.25 88 GLU A CA 1
ATOM 739 C C . GLU A 1 88 ? -7.124 -12.519 -12.493 1.00 98.25 88 GLU A C 1
ATOM 741 O O . GLU A 1 88 ? -6.636 -12.266 -11.386 1.00 98.25 88 GLU A O 1
ATOM 746 N N . MET A 1 89 ? -6.429 -12.353 -13.615 1.00 98.25 89 MET A N 1
ATOM 747 C CA . MET A 1 89 ? -5.056 -11.847 -13.611 1.00 98.25 89 MET A CA 1
ATOM 748 C C . MET A 1 89 ? -4.999 -10.345 -13.880 1.00 98.25 89 MET A C 1
ATOM 750 O O . MET A 1 89 ? -5.756 -9.795 -14.683 1.00 98.25 89 MET A O 1
ATOM 754 N N . GLY A 1 90 ? -4.077 -9.671 -13.201 1.00 98.31 90 GLY A N 1
ATOM 755 C CA . GLY A 1 90 ? -3.716 -8.274 -13.408 1.00 98.31 90 GLY A CA 1
ATOM 756 C C . GLY A 1 90 ? -2.201 -8.089 -13.357 1.00 98.31 90 GLY A C 1
ATOM 757 O O . GLY A 1 90 ? -1.443 -9.024 -13.082 1.00 98.31 90 GLY A O 1
ATOM 758 N N . THR A 1 91 ? -1.740 -6.868 -13.604 1.00 98.19 91 THR A N 1
ATOM 759 C CA . THR A 1 91 ? -0.315 -6.535 -13.572 1.00 98.19 91 THR A CA 1
ATOM 760 C C . THR A 1 91 ? -0.026 -5.263 -12.774 1.00 98.19 91 THR A C 1
ATOM 762 O O . THR A 1 91 ? -0.742 -4.264 -12.872 1.00 98.19 91 THR A O 1
ATOM 765 N N . ASN A 1 92 ? 1.047 -5.299 -11.987 1.00 97.00 92 ASN A N 1
ATOM 766 C CA . ASN A 1 92 ? 1.624 -4.128 -11.325 1.00 97.00 92 ASN A CA 1
ATOM 767 C C . ASN A 1 92 ? 2.721 -3.450 -12.179 1.00 97.00 92 ASN A C 1
ATOM 769 O O . ASN A 1 92 ? 3.406 -2.543 -11.707 1.00 97.00 92 ASN A O 1
ATOM 773 N N . GLY A 1 93 ? 2.924 -3.898 -13.423 1.00 96.62 93 GLY A N 1
ATOM 774 C CA . GLY A 1 93 ? 4.032 -3.479 -14.282 1.00 96.62 93 GLY A CA 1
ATOM 775 C C . GLY A 1 93 ? 5.050 -4.600 -14.496 1.00 96.62 93 GLY A C 1
ATOM 776 O O . GLY A 1 93 ? 4.837 -5.739 -14.090 1.00 96.62 93 GLY A O 1
ATOM 777 N N . TYR A 1 94 ? 6.148 -4.300 -15.197 1.00 97.62 94 TYR A N 1
ATOM 778 C CA . TYR A 1 94 ? 7.159 -5.308 -15.544 1.00 97.62 94 TYR A CA 1
ATOM 779 C C . TYR A 1 94 ? 7.885 -5.834 -14.302 1.00 97.62 94 TYR A C 1
ATOM 781 O O . TYR A 1 94 ? 8.059 -7.044 -14.152 1.00 97.62 94 TYR A O 1
ATOM 789 N N . ARG A 1 95 ? 8.273 -4.917 -13.410 1.00 95.31 95 ARG A N 1
ATOM 790 C CA . ARG A 1 95 ? 9.071 -5.169 -12.207 1.00 95.31 95 ARG A CA 1
ATOM 791 C C . ARG A 1 95 ? 8.825 -4.114 -11.134 1.00 95.31 95 ARG A C 1
ATOM 793 O O . ARG A 1 95 ? 8.367 -3.010 -11.423 1.00 95.31 95 ARG A O 1
ATOM 800 N N . LEU A 1 96 ? 9.224 -4.449 -9.912 1.00 93.75 96 LEU A N 1
ATOM 801 C CA . LEU A 1 96 ? 9.324 -3.519 -8.795 1.00 93.75 96 LEU A CA 1
ATOM 802 C C . LEU A 1 96 ? 10.790 -3.103 -8.636 1.00 93.75 96 LEU A C 1
ATOM 804 O O . LEU A 1 96 ? 11.616 -3.914 -8.232 1.00 93.75 96 LEU A O 1
ATOM 808 N N . GLU A 1 97 ? 11.102 -1.847 -8.936 1.00 95.12 97 GLU A N 1
ATOM 809 C CA . GLU A 1 97 ? 12.433 -1.259 -8.751 1.00 95.12 97 GLU A CA 1
ATOM 810 C C . GLU A 1 97 ? 12.312 0.197 -8.285 1.00 95.12 97 GLU A C 1
ATOM 812 O O . GLU A 1 97 ? 11.317 0.887 -8.559 1.00 95.12 97 GLU A O 1
ATOM 817 N N . TYR A 1 98 ? 13.341 0.663 -7.580 1.00 97.31 98 TYR A N 1
ATOM 818 C CA . TYR A 1 98 ? 13.422 2.004 -7.018 1.00 97.31 98 TYR A CA 1
ATOM 819 C C . TYR A 1 98 ? 14.590 2.766 -7.637 1.00 97.31 98 TYR A C 1
ATOM 821 O O . TYR A 1 98 ? 15.672 2.218 -7.823 1.00 97.31 98 TYR A O 1
ATOM 829 N N . ILE A 1 99 ? 14.381 4.048 -7.917 1.00 97.38 99 ILE A N 1
ATOM 830 C CA . ILE A 1 99 ? 15.386 4.959 -8.466 1.00 97.38 99 ILE A CA 1
ATOM 831 C C . ILE A 1 99 ? 15.501 6.201 -7.593 1.00 97.38 99 ILE A C 1
ATOM 833 O O . ILE A 1 99 ? 14.562 6.580 -6.884 1.00 97.38 99 ILE A O 1
ATOM 837 N N . ASN A 1 100 ? 16.643 6.876 -7.703 1.00 97.44 100 ASN A N 1
ATOM 838 C CA . ASN A 1 100 ? 16.920 8.138 -7.023 1.00 97.44 100 ASN A CA 1
ATOM 839 C C . ASN A 1 100 ? 16.739 8.026 -5.501 1.00 97.44 100 ASN A C 1
ATOM 841 O O . ASN A 1 100 ? 16.150 8.914 -4.880 1.00 97.44 100 ASN A O 1
ATOM 845 N N . VAL A 1 101 ? 17.180 6.908 -4.917 1.00 98.12 101 VAL A N 1
ATOM 846 C CA . VAL A 1 101 ? 16.966 6.598 -3.504 1.00 98.12 101 VAL A CA 1
ATOM 847 C C . VAL A 1 101 ? 17.925 7.400 -2.636 1.00 98.12 101 VAL A C 1
ATOM 849 O O . VAL A 1 101 ? 19.131 7.425 -2.875 1.00 98.12 101 VAL A O 1
ATOM 852 N N . PHE A 1 102 ? 17.384 8.022 -1.594 1.00 97.94 102 PHE A N 1
ATOM 853 C CA . PHE A 1 102 ? 18.150 8.627 -0.515 1.00 97.94 102 PHE A CA 1
ATOM 854 C C . PHE A 1 102 ? 17.705 8.070 0.834 1.00 97.94 102 PHE A C 1
ATOM 856 O O . PHE A 1 102 ? 16.512 7.847 1.078 1.00 97.94 102 PHE A O 1
ATOM 863 N N . ASP A 1 103 ? 18.662 7.926 1.744 1.00 97.12 103 ASP A N 1
ATOM 864 C CA . ASP A 1 103 ? 18.345 7.708 3.149 1.00 97.12 103 ASP A CA 1
ATOM 865 C C . ASP A 1 103 ? 17.817 8.998 3.815 1.00 97.12 103 ASP A C 1
ATOM 867 O O . ASP A 1 103 ? 17.806 10.092 3.234 1.00 97.12 103 ASP A O 1
ATOM 871 N N . ARG A 1 104 ? 17.362 8.894 5.068 1.00 96.44 104 ARG A N 1
ATOM 872 C CA . ARG A 1 104 ? 16.869 10.046 5.844 1.00 96.44 104 ARG A CA 1
ATOM 873 C C . ARG A 1 104 ? 17.948 11.088 6.168 1.00 96.44 104 ARG A C 1
ATOM 875 O O . ARG A 1 104 ? 17.612 12.178 6.628 1.00 96.44 104 ARG A O 1
ATOM 882 N N . TYR A 1 105 ? 19.218 10.772 5.920 1.00 96.50 105 TYR A N 1
ATOM 883 C CA . TYR A 1 105 ? 20.379 11.636 6.121 1.00 96.50 105 TYR A CA 1
ATOM 884 C C . TYR A 1 105 ? 20.864 12.309 4.833 1.00 96.50 105 TYR A C 1
ATOM 886 O O . TYR A 1 105 ? 21.841 13.058 4.878 1.00 96.50 105 TYR A O 1
ATOM 894 N N . ASN A 1 106 ? 20.141 12.127 3.721 1.00 95.88 106 ASN A N 1
ATOM 895 C CA . ASN A 1 106 ? 20.485 12.603 2.381 1.00 95.88 106 ASN A CA 1
ATOM 896 C C . ASN A 1 106 ? 21.741 11.960 1.777 1.00 95.88 106 ASN A C 1
ATOM 898 O O . ASN A 1 106 ? 22.314 12.526 0.846 1.00 95.88 106 ASN A O 1
ATOM 902 N N . ASN A 1 107 ? 22.146 10.781 2.244 1.00 96.00 107 ASN A N 1
ATOM 903 C CA . ASN A 1 107 ? 23.102 9.969 1.503 1.00 96.00 107 ASN A CA 1
ATOM 904 C C . ASN A 1 107 ? 22.376 9.371 0.282 1.00 96.00 107 ASN A C 1
ATOM 906 O O . ASN A 1 107 ? 21.230 8.930 0.396 1.00 96.00 107 ASN A O 1
ATOM 910 N N . TYR A 1 108 ? 23.003 9.424 -0.894 1.00 97.19 108 TYR A N 1
ATOM 911 C CA . TYR A 1 108 ? 22.430 8.937 -2.151 1.00 97.19 108 TYR A CA 1
ATOM 912 C C . TYR A 1 108 ? 22.801 7.470 -2.374 1.00 97.19 108 TYR A C 1
ATOM 914 O O . TYR A 1 108 ? 23.981 7.151 -2.471 1.00 97.19 108 TYR A O 1
ATOM 922 N N . LEU A 1 109 ? 21.787 6.613 -2.493 1.00 97.38 109 LEU A N 1
ATOM 923 C CA . LEU A 1 109 ? 21.916 5.162 -2.665 1.00 97.38 109 LEU A CA 1
ATOM 924 C C . LEU A 1 109 ? 21.699 4.726 -4.125 1.00 97.38 109 LEU A C 1
ATOM 926 O O . LEU A 1 109 ? 21.901 3.563 -4.459 1.00 97.38 109 LEU A O 1
ATOM 930 N N . GLY A 1 110 ? 21.272 5.632 -5.007 1.00 96.56 110 GLY A N 1
ATOM 931 C CA . GLY A 1 110 ? 21.059 5.319 -6.418 1.00 96.56 110 GLY A CA 1
ATOM 932 C C . GLY A 1 110 ? 19.816 4.485 -6.696 1.00 96.56 110 GLY A C 1
ATOM 933 O O . GLY A 1 110 ? 18.712 4.833 -6.270 1.00 96.56 110 GLY A O 1
ATOM 934 N N . GLU A 1 111 ? 19.995 3.439 -7.494 1.00 96.50 111 GLU A N 1
ATOM 935 C CA . GLU A 1 111 ? 18.946 2.512 -7.912 1.00 96.50 111 GLU A CA 1
ATOM 936 C C . GLU A 1 111 ? 18.987 1.271 -7.019 1.00 96.50 111 GLU A C 1
ATOM 938 O O . GLU A 1 111 ? 20.051 0.681 -6.824 1.00 96.50 111 GLU A O 1
ATOM 943 N N . LEU A 1 112 ? 17.837 0.863 -6.481 1.00 97.00 112 LEU A N 1
ATOM 944 C CA . LEU A 1 112 ? 17.728 -0.306 -5.613 1.00 97.00 112 LEU A CA 1
ATOM 945 C C . LEU A 1 112 ? 16.686 -1.284 -6.156 1.00 97.00 112 LEU A C 1
ATOM 947 O O . LEU A 1 112 ? 15.547 -0.914 -6.446 1.00 97.00 112 LEU A O 1
ATOM 951 N N . ASP A 1 113 ? 17.066 -2.558 -6.209 1.00 93.81 113 ASP A N 1
ATOM 952 C CA . ASP A 1 113 ? 16.112 -3.660 -6.309 1.00 93.81 113 ASP A CA 1
ATOM 953 C C . ASP A 1 113 ? 15.357 -3.848 -4.970 1.00 93.81 113 ASP A C 1
ATOM 955 O O . ASP A 1 113 ? 15.786 -3.326 -3.930 1.00 93.81 113 ASP A O 1
ATOM 959 N N . PRO A 1 114 ? 14.251 -4.615 -4.948 1.00 92.38 114 PRO A N 1
ATOM 960 C CA . PRO A 1 114 ? 13.445 -4.801 -3.742 1.00 92.38 114 PRO A CA 1
ATOM 961 C C . PRO A 1 114 ? 14.200 -5.414 -2.560 1.00 92.38 114 PRO A C 1
ATOM 963 O O . PRO A 1 114 ? 13.887 -5.107 -1.411 1.00 92.38 114 PRO A O 1
ATOM 966 N N . LEU A 1 115 ? 15.192 -6.274 -2.810 1.00 93.06 115 LEU A N 1
ATOM 967 C CA . LEU A 1 115 ? 15.937 -6.952 -1.752 1.00 93.06 115 LEU A CA 1
ATOM 968 C C . LEU A 1 115 ? 16.929 -6.004 -1.075 1.00 93.06 115 LEU A C 1
ATOM 970 O O . LEU A 1 115 ? 17.058 -6.031 0.152 1.00 93.06 115 LEU A O 1
ATOM 974 N N . ARG A 1 116 ? 17.609 -5.151 -1.850 1.00 96.06 116 ARG A N 1
ATOM 975 C CA . ARG A 1 116 ? 18.446 -4.079 -1.292 1.00 96.06 116 ARG A CA 1
ATOM 976 C C . ARG A 1 116 ? 17.596 -3.034 -0.582 1.00 96.06 116 ARG A C 1
ATOM 978 O O . ARG A 1 116 ? 17.934 -2.664 0.540 1.00 96.06 116 ARG A O 1
ATOM 985 N N . PHE A 1 117 ? 16.485 -2.612 -1.192 1.00 96.38 117 PHE A N 1
ATOM 986 C CA . PHE A 1 117 ? 15.558 -1.652 -0.592 1.00 96.38 117 PHE A CA 1
ATOM 987 C C . PHE A 1 117 ? 15.071 -2.131 0.781 1.00 96.38 117 PHE A C 1
ATOM 989 O O . PHE A 1 117 ? 15.159 -1.384 1.753 1.00 96.38 117 PHE A O 1
ATOM 996 N N . ASP A 1 118 ? 14.639 -3.392 0.897 1.00 95.31 118 ASP A N 1
ATOM 997 C CA . ASP A 1 118 ? 14.166 -3.964 2.163 1.00 95.31 118 ASP A CA 1
ATOM 998 C C . ASP A 1 118 ? 15.242 -3.946 3.262 1.00 95.31 118 ASP A C 1
ATOM 1000 O O . ASP A 1 118 ? 14.947 -3.635 4.418 1.00 95.31 118 ASP A O 1
ATOM 1004 N N . MET A 1 119 ? 16.510 -4.187 2.908 1.00 97.06 119 MET A N 1
ATOM 1005 C CA . MET A 1 119 ? 17.610 -4.166 3.876 1.00 97.06 119 MET A CA 1
ATOM 1006 C C . MET A 1 119 ? 17.885 -2.782 4.465 1.00 97.06 119 MET A C 1
ATOM 1008 O O . MET A 1 119 ? 18.311 -2.712 5.620 1.00 97.06 119 MET A O 1
ATOM 1012 N N . VAL A 1 120 ? 17.655 -1.709 3.704 1.00 97.06 120 VAL A N 1
ATOM 1013 C CA . VAL A 1 120 ? 17.933 -0.325 4.130 1.00 97.06 120 VAL A CA 1
ATOM 1014 C C . VAL A 1 120 ? 16.676 0.452 4.523 1.00 97.06 120 VAL A C 1
ATOM 1016 O O . VAL A 1 120 ? 16.792 1.554 5.056 1.00 97.06 120 VAL A O 1
ATOM 1019 N N . ARG A 1 121 ? 15.474 -0.110 4.313 1.00 96.31 121 ARG A N 1
ATOM 1020 C CA . ARG A 1 121 ? 14.177 0.580 4.463 1.00 96.31 121 ARG A CA 1
ATOM 1021 C C . ARG A 1 121 ? 14.008 1.321 5.789 1.00 96.31 121 ARG A C 1
ATOM 1023 O O . ARG A 1 121 ? 13.391 2.380 5.820 1.00 96.31 121 ARG A O 1
ATOM 1030 N N . SER A 1 122 ? 14.566 0.788 6.879 1.00 94.62 122 SER A N 1
ATOM 1031 C CA . SER A 1 122 ? 14.484 1.383 8.218 1.00 94.62 122 SER A CA 1
ATOM 1032 C C . SER A 1 122 ? 15.182 2.738 8.313 1.00 94.62 122 SER A C 1
ATOM 1034 O O . SER A 1 122 ? 14.825 3.526 9.188 1.00 94.62 122 SER A O 1
ATOM 1036 N N . TYR A 1 123 ? 16.139 3.012 7.423 1.00 96.38 123 TYR A N 1
ATOM 1037 C CA . TYR A 1 123 ? 16.903 4.256 7.319 1.00 96.38 123 TYR A CA 1
ATOM 1038 C C . TYR A 1 123 ? 16.416 5.170 6.193 1.00 96.38 123 TYR A C 1
ATOM 1040 O O . TYR A 1 123 ? 16.880 6.303 6.081 1.00 96.38 123 TYR A O 1
ATOM 1048 N N . LEU A 1 124 ? 15.471 4.723 5.365 1.00 96.12 124 LEU A N 1
ATOM 1049 C CA . LEU A 1 124 ? 14.963 5.532 4.265 1.00 96.12 124 LEU A CA 1
ATOM 1050 C C . LEU A 1 124 ? 13.974 6.596 4.749 1.00 96.12 124 LEU A C 1
ATOM 1052 O O . LEU A 1 124 ? 13.210 6.409 5.698 1.00 96.12 124 LEU A O 1
ATOM 1056 N N . GLY A 1 125 ? 13.996 7.739 4.065 1.00 91.19 125 GLY A N 1
ATOM 1057 C CA . GLY A 1 125 ? 12.916 8.720 4.115 1.00 91.19 125 GLY A CA 1
ATOM 1058 C C . GLY A 1 125 ? 11.878 8.453 3.022 1.00 91.19 125 GLY A C 1
ATOM 1059 O O . GLY A 1 125 ? 11.693 7.332 2.563 1.00 91.19 125 GLY A O 1
ATOM 1060 N N . ARG A 1 126 ? 11.221 9.517 2.547 1.00 90.62 126 ARG A N 1
ATOM 1061 C CA . ARG A 1 126 ? 10.320 9.475 1.374 1.00 90.62 126 ARG A CA 1
ATOM 1062 C C . ARG A 1 126 ? 10.983 9.967 0.082 1.00 90.62 126 ARG A C 1
ATOM 1064 O O . ARG A 1 126 ? 10.297 10.292 -0.879 1.00 90.62 126 ARG A O 1
ATOM 1071 N N . LYS A 1 127 ? 12.311 10.103 0.078 1.00 95.00 127 LYS A N 1
ATOM 1072 C CA . LYS A 1 127 ? 13.075 10.667 -1.038 1.00 95.00 127 LYS A CA 1
ATOM 1073 C C . LYS A 1 127 ? 13.591 9.536 -1.931 1.00 95.00 127 LYS A C 1
ATOM 1075 O O . LYS A 1 127 ? 14.756 9.167 -1.866 1.00 95.00 127 LYS A O 1
ATOM 1080 N N . TYR A 1 128 ? 12.681 8.963 -2.708 1.00 95.69 128 TYR A N 1
ATOM 1081 C CA . TYR A 1 128 ? 12.941 7.973 -3.752 1.00 95.69 128 TYR A CA 1
ATOM 1082 C C . TYR A 1 128 ? 11.779 7.981 -4.750 1.00 95.69 128 TYR A C 1
ATOM 1084 O O . TYR A 1 128 ? 10.742 8.591 -4.491 1.00 95.69 128 TYR A O 1
ATOM 1092 N N . ASN A 1 129 ? 11.945 7.307 -5.883 1.00 95.25 129 ASN A N 1
ATOM 1093 C CA . ASN A 1 129 ? 10.892 7.081 -6.868 1.00 95.25 129 ASN A CA 1
ATOM 1094 C C . ASN A 1 129 ? 10.853 5.610 -7.288 1.00 95.25 129 ASN A C 1
ATOM 1096 O O . ASN A 1 129 ? 11.823 4.882 -7.100 1.00 95.25 129 ASN A O 1
ATOM 1100 N N . HIS A 1 130 ? 9.751 5.186 -7.904 1.00 95.44 130 HIS A N 1
ATOM 1101 C CA . HIS A 1 130 ? 9.715 3.932 -8.653 1.00 95.44 130 HIS A CA 1
ATOM 1102 C C . HIS A 1 130 ? 10.288 4.121 -10.052 1.00 95.44 130 HIS A C 1
ATOM 1104 O O . HIS A 1 130 ? 10.252 5.223 -10.606 1.00 95.44 130 HIS A O 1
ATOM 1110 N N . TYR A 1 131 ? 10.784 3.026 -10.623 1.00 96.44 131 TYR A N 1
ATOM 1111 C CA . TYR A 1 131 ? 11.525 3.002 -11.884 1.00 96.44 131 TYR A CA 1
ATOM 1112 C C . TYR A 1 131 ? 10.855 3.768 -13.032 1.00 96.44 131 TYR A C 1
ATOM 1114 O O . TYR A 1 131 ? 11.515 4.506 -13.762 1.00 96.44 131 TYR A O 1
ATOM 1122 N N . LEU A 1 132 ? 9.533 3.667 -13.166 1.00 96.38 132 LEU A N 1
ATOM 1123 C CA . LEU A 1 132 ? 8.786 4.315 -14.248 1.00 96.38 132 LEU A CA 1
ATOM 1124 C C . LEU A 1 132 ? 8.374 5.761 -13.945 1.00 96.38 132 LEU A C 1
ATOM 1126 O O . LEU A 1 132 ? 7.717 6.384 -14.769 1.00 96.38 132 LEU A O 1
ATOM 1130 N N . MET A 1 133 ? 8.726 6.320 -12.786 1.00 96.12 133 MET A N 1
ATOM 1131 C CA . MET A 1 133 ? 8.097 7.554 -12.298 1.00 96.12 133 MET A CA 1
ATOM 1132 C C . MET A 1 133 ? 8.904 8.824 -12.534 1.00 96.12 133 MET A C 1
ATOM 1134 O O . MET A 1 133 ? 8.326 9.911 -12.497 1.00 96.12 133 MET A O 1
ATOM 1138 N N . ASP A 1 134 ? 10.204 8.728 -12.796 1.00 96.81 134 ASP A N 1
ATOM 1139 C CA . ASP A 1 134 ? 11.069 9.886 -13.038 1.00 96.81 134 ASP A CA 1
ATOM 1140 C C . ASP A 1 134 ? 12.266 9.506 -13.922 1.00 96.81 134 ASP A C 1
ATOM 1142 O O . ASP A 1 134 ? 12.478 8.337 -14.255 1.00 96.81 134 ASP A O 1
ATOM 1146 N N . TYR A 1 135 ? 13.045 10.514 -14.304 1.00 97.94 135 TYR A N 1
ATOM 1147 C CA . TYR A 1 135 ? 14.384 10.325 -14.840 1.00 97.94 135 TYR A CA 1
ATOM 1148 C C . TYR A 1 135 ? 15.279 9.631 -13.814 1.00 97.94 135 TYR A C 1
ATOM 1150 O O . TYR A 1 135 ? 15.171 9.915 -12.620 1.00 97.94 135 TYR A O 1
ATOM 1158 N N . ILE A 1 136 ? 16.220 8.813 -14.274 1.00 97.94 136 ILE A N 1
ATOM 1159 C CA . ILE A 1 136 ? 17.368 8.409 -13.455 1.00 97.94 136 ILE A CA 1
ATOM 1160 C C . ILE A 1 136 ? 18.248 9.646 -13.246 1.00 97.94 136 ILE A C 1
ATOM 1162 O O . ILE A 1 136 ? 18.589 10.343 -14.207 1.00 97.94 136 ILE A O 1
ATOM 1166 N N . ARG A 1 137 ? 18.573 9.959 -11.992 1.00 97.62 137 ARG A N 1
ATOM 1167 C CA . ARG A 1 137 ? 19.300 11.167 -11.579 1.00 97.62 137 ARG A CA 1
ATOM 1168 C C . ARG A 1 137 ? 20.475 10.809 -10.697 1.00 97.62 137 ARG A C 1
ATOM 1170 O O . ARG A 1 137 ? 20.380 9.845 -9.951 1.00 97.62 137 ARG A O 1
ATOM 1177 N N . ASP A 1 138 ? 21.517 11.627 -10.722 1.00 97.19 138 ASP A N 1
ATOM 1178 C CA . ASP A 1 138 ? 22.636 11.527 -9.786 1.00 97.19 138 ASP A CA 1
ATOM 1179 C C . ASP A 1 138 ? 22.293 12.084 -8.386 1.00 97.19 138 ASP A C 1
ATOM 1181 O O . ASP A 1 138 ? 21.160 12.491 -8.102 1.00 97.19 138 ASP A O 1
ATOM 1185 N N . ALA A 1 139 ? 23.293 12.107 -7.498 1.00 96.94 139 ALA A N 1
ATOM 1186 C CA . ALA A 1 139 ? 23.167 12.603 -6.127 1.00 96.94 139 ALA A CA 1
ATOM 1187 C C . ALA A 1 139 ? 22.770 14.091 -6.038 1.00 96.94 139 ALA A C 1
ATOM 1189 O O . ALA A 1 139 ? 22.130 14.492 -5.062 1.00 96.94 139 ALA A O 1
ATOM 1190 N N . ASP A 1 140 ? 23.094 14.887 -7.062 1.00 96.94 140 ASP A N 1
ATOM 1191 C CA . ASP A 1 140 ? 22.759 16.312 -7.160 1.00 96.94 140 ASP A CA 1
ATOM 1192 C C . ASP A 1 140 ? 21.379 16.542 -7.811 1.00 96.94 140 ASP A C 1
ATOM 1194 O O . ASP A 1 140 ? 20.894 17.673 -7.907 1.00 96.94 140 ASP A O 1
ATOM 1198 N N . GLY A 1 141 ? 20.702 15.467 -8.230 1.00 95.19 141 GLY A N 1
ATOM 1199 C CA . GLY A 1 141 ? 19.386 15.505 -8.860 1.00 95.19 141 GLY A CA 1
ATOM 1200 C C . GLY A 1 141 ? 19.426 15.803 -10.361 1.00 95.19 141 GLY A C 1
ATOM 1201 O O . GLY A 1 141 ? 18.368 16.036 -10.965 1.00 95.19 141 GLY A O 1
ATOM 1202 N N . VAL A 1 142 ? 20.607 15.784 -10.980 1.00 97.00 142 VAL A N 1
ATOM 1203 C CA . VAL A 1 142 ? 20.778 16.012 -12.415 1.00 97.00 142 VAL A CA 1
ATOM 1204 C C . VAL A 1 142 ? 20.401 14.734 -13.173 1.00 97.00 142 VAL A C 1
ATOM 1206 O O . VAL A 1 142 ? 20.893 13.659 -12.832 1.00 97.00 142 VAL A O 1
ATOM 1209 N N . PRO A 1 143 ? 19.521 14.804 -14.195 1.00 97.56 143 PRO A N 1
ATOM 1210 C CA . PRO A 1 143 ? 19.210 13.648 -15.029 1.00 97.56 143 PRO A CA 1
ATOM 1211 C C . PRO A 1 143 ? 20.465 13.049 -15.672 1.00 97.56 143 PRO A C 1
ATOM 1213 O O . PRO A 1 143 ? 21.205 13.742 -16.370 1.00 97.56 143 PRO A O 1
ATOM 1216 N N . MET A 1 144 ? 20.662 11.748 -15.476 1.00 97.62 144 MET A N 1
ATOM 1217 C CA . MET A 1 144 ? 21.754 10.967 -16.066 1.00 97.62 144 MET A CA 1
ATOM 1218 C C . MET A 1 144 ? 21.392 10.380 -17.435 1.00 97.62 144 MET A C 1
ATOM 1220 O O . MET A 1 144 ? 22.242 9.841 -18.141 1.00 97.62 144 MET A O 1
ATOM 1224 N N . GLU A 1 145 ? 20.129 10.498 -17.836 1.00 97.38 145 GLU A N 1
ATOM 1225 C CA . GLU A 1 145 ? 19.626 10.045 -19.125 1.00 97.38 145 GLU A CA 1
ATOM 1226 C C . GLU A 1 145 ? 19.022 11.205 -19.928 1.00 97.38 145 GLU A C 1
ATOM 1228 O O . GLU A 1 145 ? 18.476 12.168 -19.384 1.00 97.38 145 GLU A O 1
ATOM 1233 N N . SER A 1 146 ? 19.105 11.106 -21.255 1.00 97.81 146 SER A N 1
ATOM 1234 C CA . SER A 1 146 ? 18.388 12.023 -22.146 1.00 97.81 146 SER A CA 1
ATOM 1235 C C . SER A 1 146 ? 16.895 11.691 -22.171 1.00 97.81 146 SER A C 1
ATOM 1237 O O . SER A 1 146 ? 16.512 10.550 -21.927 1.00 97.81 146 SER A O 1
ATOM 1239 N N . GLU A 1 147 ? 16.045 12.640 -22.574 1.00 97.94 147 GLU A N 1
ATOM 1240 C CA . GLU A 1 147 ? 14.611 12.371 -22.775 1.00 97.94 147 GLU A CA 1
ATOM 1241 C C . GLU A 1 147 ? 14.365 11.186 -23.726 1.00 97.94 147 GLU A C 1
ATOM 1243 O O . GLU A 1 147 ? 13.436 10.409 -23.521 1.00 97.94 147 GLU A O 1
ATOM 1248 N N . ARG A 1 148 ? 15.210 11.016 -24.753 1.00 98.19 148 ARG A N 1
ATOM 1249 C CA . ARG A 1 148 ? 15.121 9.869 -25.663 1.00 98.19 148 ARG A CA 1
ATOM 1250 C C . ARG A 1 148 ? 15.404 8.556 -24.932 1.00 98.19 148 ARG A C 1
ATOM 1252 O O . ARG A 1 148 ? 14.582 7.656 -25.005 1.00 98.19 148 ARG A O 1
ATOM 1259 N N . HIS A 1 149 ? 16.517 8.472 -24.202 1.00 98.38 149 HIS A N 1
ATOM 1260 C CA . HIS A 1 149 ? 16.875 7.255 -23.461 1.00 98.38 149 HIS A CA 1
ATOM 1261 C C . HIS A 1 149 ? 15.856 6.930 -22.364 1.00 98.38 149 HIS A C 1
ATOM 1263 O O . HIS A 1 149 ? 15.517 5.767 -22.187 1.00 98.38 149 HIS A O 1
ATOM 1269 N N . MET A 1 150 ? 15.297 7.949 -21.711 1.00 98.19 150 MET A N 1
ATOM 1270 C CA . MET A 1 150 ? 14.190 7.782 -20.773 1.00 98.19 150 MET A CA 1
ATOM 1271 C C . MET A 1 150 ? 12.968 7.149 -21.450 1.00 98.19 150 MET A C 1
ATOM 1273 O O . MET A 1 150 ? 12.403 6.189 -20.931 1.00 98.19 150 MET A O 1
ATOM 1277 N N . LYS A 1 151 ? 12.567 7.643 -22.631 1.00 98.56 151 LYS A N 1
ATOM 1278 C CA . LYS A 1 151 ? 11.438 7.068 -23.381 1.00 98.56 151 LYS A CA 1
ATOM 1279 C C . LYS A 1 151 ? 11.715 5.632 -23.810 1.00 98.56 151 LYS A C 1
ATOM 1281 O O . LYS A 1 151 ? 10.806 4.810 -23.729 1.00 98.56 151 LYS A O 1
ATOM 1286 N N . ASP A 1 152 ? 12.942 5.339 -24.235 1.00 98.56 152 ASP A N 1
ATOM 1287 C CA . ASP A 1 152 ? 13.365 3.989 -24.616 1.00 98.56 152 ASP A CA 1
ATOM 1288 C C . ASP A 1 152 ? 13.320 3.038 -23.407 1.00 98.56 152 ASP A C 1
ATOM 1290 O O . ASP A 1 152 ? 12.827 1.920 -23.524 1.00 98.56 152 ASP A O 1
ATOM 1294 N N . ARG A 1 153 ? 13.751 3.501 -22.227 1.00 98.00 153 ARG A N 1
ATOM 1295 C CA . ARG A 1 153 ? 13.700 2.760 -20.958 1.00 98.00 153 ARG A CA 1
ATOM 1296 C C . ARG A 1 153 ? 12.270 2.476 -20.497 1.00 98.00 153 ARG A C 1
ATOM 1298 O O . ARG A 1 153 ? 11.954 1.344 -20.154 1.00 98.00 153 ARG A O 1
ATOM 1305 N N . VAL A 1 154 ? 11.392 3.480 -20.520 1.00 98.38 154 VAL A N 1
ATOM 1306 C CA . VAL A 1 154 ? 9.965 3.298 -20.201 1.00 98.38 154 VAL A CA 1
ATOM 1307 C C . VAL A 1 154 ? 9.314 2.329 -21.191 1.00 98.38 154 VAL A C 1
ATOM 1309 O O . VAL A 1 154 ? 8.607 1.411 -20.788 1.00 98.38 154 VAL A O 1
ATOM 1312 N N . ALA A 1 155 ? 9.578 2.500 -22.490 1.00 98.69 155 ALA A N 1
ATOM 1313 C CA . ALA A 1 155 ? 9.071 1.605 -23.525 1.00 98.69 155 ALA A CA 1
ATOM 1314 C C . ALA A 1 155 ? 9.546 0.164 -23.341 1.00 98.69 155 ALA A C 1
ATOM 1316 O O . ALA A 1 155 ? 8.757 -0.760 -23.525 1.00 98.69 155 ALA A O 1
ATOM 1317 N N . TYR A 1 156 ? 10.808 -0.023 -22.958 1.00 98.56 156 TYR A N 1
ATOM 1318 C CA . TYR A 1 156 ? 11.382 -1.337 -22.713 1.00 98.56 156 TYR A CA 1
ATOM 1319 C C . TYR A 1 156 ? 10.586 -2.127 -21.668 1.00 98.56 156 TYR A C 1
ATOM 1321 O O . TYR A 1 156 ? 10.215 -3.264 -21.949 1.00 98.56 156 TYR A O 1
ATOM 1329 N N . ASP A 1 157 ? 10.257 -1.529 -20.518 1.00 98.12 157 ASP A N 1
ATOM 1330 C CA . ASP A 1 157 ? 9.488 -2.210 -19.466 1.00 98.12 157 ASP A CA 1
ATOM 1331 C C . ASP A 1 157 ? 8.097 -2.633 -19.972 1.00 98.12 157 ASP A C 1
ATOM 1333 O O . ASP A 1 157 ? 7.703 -3.785 -19.799 1.00 98.12 157 ASP A O 1
ATOM 1337 N N . TYR A 1 158 ? 7.366 -1.756 -20.667 1.00 98.69 158 TYR A N 1
ATOM 1338 C CA . TYR A 1 158 ? 6.042 -2.101 -21.208 1.00 98.69 158 TYR A CA 1
ATOM 1339 C C . TYR A 1 158 ? 6.096 -3.161 -22.312 1.00 98.69 158 TYR A C 1
ATOM 1341 O O . TYR A 1 158 ? 5.256 -4.061 -22.345 1.00 98.69 158 TYR A O 1
ATOM 1349 N N . MET A 1 159 ? 7.088 -3.086 -23.202 1.00 98.69 159 MET A N 1
ATOM 1350 C CA . MET A 1 159 ? 7.288 -4.095 -24.241 1.00 98.69 159 MET A CA 1
ATOM 1351 C C . MET A 1 159 ? 7.653 -5.443 -23.626 1.00 98.69 159 MET A C 1
ATOM 1353 O O . MET A 1 159 ? 7.069 -6.456 -23.994 1.00 98.69 159 MET A O 1
ATOM 1357 N N . ARG A 1 160 ? 8.565 -5.462 -22.647 1.00 98.44 160 ARG A N 1
ATOM 1358 C CA . ARG A 1 160 ? 8.992 -6.702 -22.000 1.00 98.44 160 ARG A CA 1
ATOM 1359 C C . ARG A 1 160 ? 7.871 -7.328 -21.178 1.00 98.44 160 ARG A C 1
ATOM 1361 O O . ARG A 1 160 ? 7.716 -8.544 -21.217 1.00 98.44 160 ARG A O 1
ATOM 1368 N N . LEU A 1 161 ? 7.070 -6.505 -20.500 1.00 98.25 161 LEU A N 1
ATOM 1369 C CA . LEU A 1 161 ? 5.830 -6.929 -19.856 1.00 98.25 161 LEU A CA 1
ATOM 1370 C C 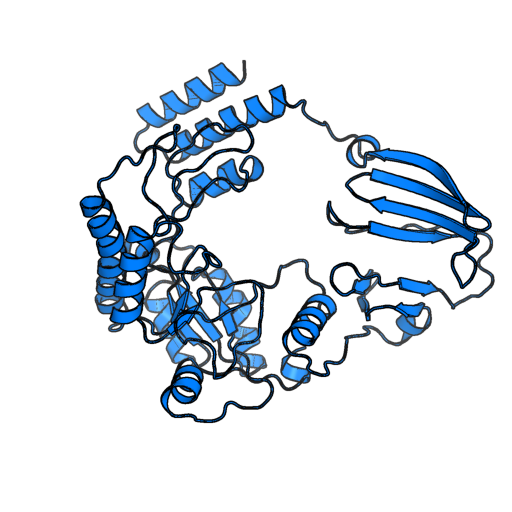. LEU A 1 161 ? 4.904 -7.629 -20.848 1.00 98.25 161 LEU A C 1
ATOM 1372 O O . LEU A 1 161 ? 4.489 -8.756 -20.585 1.00 98.25 161 LEU A O 1
ATOM 1376 N N . ARG A 1 162 ? 4.592 -6.972 -21.974 1.00 98.62 162 ARG A N 1
ATOM 1377 C CA . ARG A 1 162 ? 3.690 -7.523 -22.991 1.00 98.62 162 ARG A CA 1
ATOM 1378 C C . ARG A 1 162 ? 4.224 -8.855 -23.497 1.00 98.62 162 ARG A C 1
ATOM 1380 O O . ARG A 1 162 ? 3.509 -9.847 -23.440 1.00 98.62 162 ARG A O 1
ATOM 1387 N N . ASP A 1 163 ? 5.472 -8.863 -23.952 1.00 98.62 163 ASP A N 1
ATOM 1388 C CA . ASP A 1 163 ? 6.070 -10.015 -24.620 1.00 98.62 163 ASP A CA 1
ATOM 1389 C C . ASP A 1 163 ? 6.108 -11.239 -23.692 1.00 98.62 163 ASP A C 1
ATOM 1391 O O . ASP A 1 163 ? 5.744 -12.331 -24.116 1.00 98.62 163 ASP A O 1
ATOM 1395 N N . ILE A 1 164 ? 6.480 -11.063 -22.415 1.00 98.44 164 ILE A N 1
ATOM 1396 C CA . ILE A 1 164 ? 6.496 -12.177 -21.455 1.00 98.44 164 ILE A CA 1
ATOM 1397 C C . ILE A 1 164 ? 5.078 -12.673 -21.171 1.00 98.44 164 ILE A C 1
ATOM 1399 O O . ILE A 1 164 ? 4.868 -13.876 -21.132 1.00 98.44 164 ILE A O 1
ATOM 1403 N N . TYR A 1 165 ? 4.092 -11.797 -20.967 1.00 98.44 165 TYR A N 1
ATOM 1404 C CA . TYR A 1 165 ? 2.722 -12.260 -20.727 1.00 98.44 165 TYR A CA 1
ATOM 1405 C C . TYR A 1 165 ? 2.113 -12.956 -21.952 1.00 98.44 165 TYR A C 1
ATOM 1407 O O . TYR A 1 165 ? 1.449 -13.982 -21.807 1.00 98.44 165 TYR A O 1
ATOM 1415 N N . GLU A 1 166 ? 2.357 -12.451 -23.161 1.00 98.25 166 GLU A N 1
ATOM 1416 C CA . GLU A 1 166 ? 1.918 -13.102 -24.399 1.00 98.25 166 GLU A CA 1
ATOM 1417 C C . GLU A 1 166 ? 2.576 -14.475 -24.584 1.00 98.25 166 GLU A C 1
ATOM 1419 O O . GLU A 1 166 ? 1.899 -15.424 -24.974 1.00 98.25 166 GLU A O 1
ATOM 1424 N N . GLU A 1 167 ? 3.863 -14.609 -24.259 1.00 98.06 167 GLU A N 1
ATOM 1425 C CA . GLU A 1 167 ? 4.585 -15.884 -24.305 1.00 98.06 167 GLU A CA 1
ATOM 1426 C C . GLU A 1 167 ? 4.101 -16.862 -23.220 1.00 98.06 167 GLU A C 1
ATOM 1428 O O . GLU A 1 167 ? 3.786 -18.020 -23.503 1.00 98.06 167 GLU A O 1
ATOM 1433 N N . GLU A 1 168 ? 4.006 -16.393 -21.976 1.00 97.31 168 GLU A N 1
ATOM 1434 C CA . GLU A 1 168 ? 3.814 -17.238 -20.798 1.00 97.31 168 GLU A CA 1
ATOM 1435 C C . GLU A 1 168 ? 2.351 -17.498 -20.449 1.00 97.31 168 GLU A C 1
ATOM 1437 O O . GLU A 1 168 ? 2.064 -18.548 -19.880 1.00 97.31 168 GLU A O 1
ATOM 1442 N N . LEU A 1 169 ? 1.423 -16.587 -20.761 1.00 96.94 169 LEU A N 1
ATOM 1443 C CA . LEU A 1 169 ? -0.019 -16.717 -20.487 1.00 96.94 169 LEU A CA 1
ATOM 1444 C C . LEU A 1 169 ? -0.875 -16.723 -21.761 1.00 96.94 169 LEU A C 1
ATOM 1446 O O . LEU A 1 169 ? -1.998 -17.224 -21.733 1.00 96.94 169 LEU A O 1
ATOM 1450 N N . GLY A 1 170 ? -0.352 -16.230 -22.887 1.00 97.81 170 GLY A N 1
ATOM 1451 C CA . GLY A 1 170 ? -1.096 -16.110 -24.146 1.00 97.81 170 GLY A CA 1
ATOM 1452 C C . GLY A 1 170 ? -1.914 -14.821 -24.272 1.00 97.81 170 GLY A C 1
ATOM 1453 O O . GLY A 1 170 ? -2.612 -14.641 -25.269 1.00 97.81 170 GLY A O 1
ATOM 1454 N N . TYR A 1 171 ? -1.857 -13.934 -23.276 1.00 98.06 171 TYR A N 1
ATOM 1455 C CA . TYR A 1 171 ? -2.564 -12.655 -23.256 1.00 98.06 171 TYR A CA 1
ATOM 1456 C C . TYR A 1 171 ? -1.908 -11.693 -22.257 1.00 98.06 171 TYR A C 1
ATOM 1458 O O . TYR A 1 171 ? -1.263 -12.126 -21.307 1.00 98.06 171 TYR A O 1
ATOM 1466 N N . VAL A 1 172 ? -2.121 -10.386 -22.434 1.00 98.44 172 VAL A N 1
ATOM 1467 C CA . VAL A 1 172 ? -1.745 -9.362 -21.446 1.00 98.44 172 VAL A CA 1
ATOM 1468 C C . VAL A 1 172 ? -2.906 -9.144 -20.465 1.00 98.44 172 VAL A C 1
ATOM 1470 O O . VAL A 1 172 ? -4.023 -8.884 -20.924 1.00 98.44 172 VAL A O 1
ATOM 1473 N N . PRO A 1 173 ? -2.690 -9.225 -19.136 1.00 98.12 173 PRO A N 1
ATOM 1474 C CA . PRO A 1 173 ? -3.730 -8.947 -18.145 1.00 98.12 173 PRO A CA 1
ATOM 1475 C C . PRO A 1 173 ? -4.396 -7.575 -18.335 1.00 98.12 173 PRO A C 1
ATOM 1477 O O . PRO A 1 173 ? -3.715 -6.583 -18.586 1.00 98.12 173 PRO A O 1
ATOM 1480 N N . MET A 1 174 ? -5.726 -7.493 -18.194 1.00 97.69 174 MET A N 1
ATOM 1481 C CA . MET A 1 174 ? -6.478 -6.271 -18.533 1.00 97.69 174 MET A CA 1
ATOM 1482 C C . MET A 1 174 ? -6.336 -5.154 -17.491 1.00 97.69 174 MET A C 1
ATOM 1484 O O . MET A 1 174 ? -6.412 -3.973 -17.836 1.00 97.69 174 MET A O 1
ATOM 1488 N N . THR A 1 175 ? -6.176 -5.506 -16.215 1.00 98.25 175 THR A N 1
ATOM 1489 C CA . THR A 1 175 ? -6.013 -4.520 -15.140 1.00 98.25 175 THR A CA 1
ATOM 1490 C C . THR A 1 175 ? -4.552 -4.166 -14.955 1.00 98.25 175 THR A C 1
ATOM 1492 O O . THR A 1 175 ? -3.740 -5.043 -14.660 1.00 98.25 175 THR A O 1
ATOM 1495 N N . HIS A 1 176 ? -4.248 -2.872 -15.009 1.00 98.44 176 HIS A N 1
ATOM 1496 C CA . HIS A 1 176 ? -2.948 -2.337 -14.627 1.00 98.44 176 HIS A CA 1
ATOM 1497 C C . HIS A 1 176 ? -3.041 -1.506 -13.341 1.00 98.44 176 HIS A C 1
ATOM 1499 O O . HIS A 1 176 ? -4.007 -0.769 -13.125 1.00 98.44 176 HIS A O 1
ATOM 1505 N N . VAL A 1 177 ? -2.028 -1.604 -12.486 1.00 97.12 177 VAL A N 1
ATOM 1506 C CA . VAL A 1 177 ? -1.827 -0.719 -11.333 1.00 97.12 177 VAL A CA 1
ATOM 1507 C C . VAL A 1 177 ? -0.493 -0.011 -11.518 1.00 97.12 177 VAL A C 1
ATOM 1509 O O . VAL A 1 177 ? 0.557 -0.647 -11.486 1.00 97.12 177 VAL A O 1
ATOM 1512 N N . LEU A 1 178 ? -0.530 1.311 -11.711 1.00 94.56 178 LEU A N 1
ATOM 1513 C CA . LEU A 1 178 ? 0.693 2.105 -11.803 1.00 94.56 178 LEU A CA 1
ATOM 1514 C C . LEU A 1 178 ? 1.262 2.358 -10.407 1.00 94.56 178 LEU A C 1
ATOM 1516 O O . LEU A 1 178 ? 0.553 2.793 -9.495 1.00 94.56 178 LEU A O 1
ATOM 1520 N N . MET A 1 179 ? 2.570 2.166 -10.277 1.00 88.56 179 MET A N 1
ATOM 1521 C CA . MET A 1 179 ? 3.310 2.507 -9.075 1.00 88.56 179 MET A CA 1
ATOM 1522 C C . MET A 1 179 ? 4.430 3.506 -9.394 1.00 88.56 179 MET A C 1
ATOM 1524 O O . MET A 1 179 ? 5.220 3.284 -10.305 1.00 88.56 179 MET A O 1
ATOM 1528 N N . HIS A 1 180 ? 4.577 4.605 -8.650 1.00 87.69 180 HIS A N 1
ATOM 1529 C CA . HIS A 1 180 ? 3.803 4.983 -7.460 1.00 87.69 180 HIS A CA 1
ATOM 1530 C C . HIS A 1 180 ? 2.462 5.615 -7.844 1.00 87.69 180 HIS A C 1
ATOM 1532 O O . HIS A 1 180 ? 2.367 6.359 -8.820 1.00 87.69 180 HIS A O 1
ATOM 1538 N N . ALA A 1 181 ? 1.438 5.364 -7.035 1.00 90.19 181 ALA A N 1
ATOM 1539 C CA . ALA A 1 181 ? 0.155 6.035 -7.173 1.00 90.19 181 ALA A CA 1
ATOM 1540 C C . ALA A 1 181 ? 0.246 7.531 -6.797 1.00 90.19 181 ALA A C 1
ATOM 1542 O O . ALA A 1 181 ? 1.222 7.993 -6.205 1.00 90.19 181 ALA A O 1
ATOM 1543 N N . ASN A 1 182 ? -0.819 8.285 -7.084 1.00 92.94 182 ASN A N 1
ATOM 1544 C CA . ASN A 1 182 ? -1.045 9.657 -6.603 1.00 92.94 182 ASN A CA 1
ATOM 1545 C C . ASN A 1 182 ? -0.081 10.735 -7.132 1.00 92.94 182 ASN A C 1
ATOM 1547 O O . ASN A 1 182 ? 0.105 11.768 -6.492 1.00 92.94 182 ASN A O 1
ATOM 1551 N N . THR A 1 183 ? 0.472 10.570 -8.334 1.00 88.56 183 THR A N 1
ATOM 1552 C CA . THR A 1 183 ? 1.302 11.625 -8.963 1.00 88.56 183 THR A CA 1
ATOM 1553 C C . THR A 1 183 ? 0.489 12.740 -9.632 1.00 88.56 183 THR A C 1
ATOM 1555 O O . THR A 1 183 ? 1.043 13.684 -10.191 1.00 88.56 183 THR A O 1
ATOM 1558 N N . GLY A 1 184 ? -0.845 12.631 -9.618 1.00 84.88 184 GLY A N 1
ATOM 1559 C CA . GLY A 1 184 ? -1.769 13.524 -10.330 1.00 84.88 184 GLY A CA 1
ATOM 1560 C C . GLY A 1 184 ? -1.785 13.327 -11.852 1.00 84.88 184 GLY A C 1
ATOM 1561 O O . GLY A 1 184 ? -2.616 13.922 -12.535 1.00 84.88 184 GLY A O 1
ATOM 1562 N N . LYS A 1 185 ? -0.876 12.499 -12.381 1.00 90.75 185 LYS A N 1
ATOM 1563 C CA . LYS A 1 185 ? -0.796 12.030 -13.769 1.00 90.75 185 LYS A CA 1
ATOM 1564 C C . LYS A 1 185 ? -0.227 10.603 -13.758 1.00 90.75 185 LYS A C 1
ATOM 1566 O O . LYS A 1 185 ? -0.441 9.881 -12.795 1.00 90.75 185 LYS A O 1
ATOM 1571 N N . PHE A 1 186 ? 0.521 10.210 -14.787 1.00 96.00 186 PHE A N 1
ATOM 1572 C CA . PHE A 1 186 ? 1.182 8.903 -14.897 1.00 96.00 186 PHE A CA 1
ATOM 1573 C C . PHE A 1 186 ? 2.696 8.966 -14.619 1.00 96.00 186 PHE A C 1
ATOM 1575 O O . PHE A 1 186 ? 3.465 8.249 -15.241 1.00 96.00 186 PHE A O 1
ATOM 1582 N N . GLY A 1 187 ? 3.174 9.905 -13.797 1.00 94.88 187 GLY A N 1
ATOM 1583 C CA . GLY A 1 187 ? 4.611 10.141 -13.610 1.00 94.88 187 GLY A CA 1
ATOM 1584 C C . GLY A 1 187 ? 4.921 11.490 -12.962 1.00 94.88 187 GLY A C 1
ATOM 1585 O O . GLY A 1 187 ? 4.152 12.438 -13.116 1.00 94.88 187 GLY A O 1
ATOM 1586 N N . ASN A 1 188 ? 6.076 11.605 -12.301 1.00 92.50 188 ASN A N 1
ATOM 1587 C CA . ASN A 1 188 ? 6.508 12.826 -11.605 1.00 92.50 188 ASN A CA 1
ATOM 1588 C C . ASN A 1 188 ? 7.096 13.891 -12.539 1.00 92.50 188 ASN A C 1
ATOM 1590 O O . ASN A 1 188 ? 7.288 15.040 -12.143 1.00 92.50 188 ASN A O 1
ATOM 1594 N N . ASN A 1 189 ? 7.367 13.531 -13.794 1.00 94.25 189 ASN A N 1
ATOM 1595 C CA . ASN A 1 189 ? 7.877 14.435 -14.815 1.00 94.25 189 ASN A CA 1
ATOM 1596 C C . ASN A 1 189 ? 7.005 14.377 -16.081 1.00 94.25 189 ASN A C 1
ATOM 1598 O O . ASN A 1 189 ? 6.491 13.318 -16.427 1.00 94.25 189 ASN A O 1
ATOM 1602 N N . ALA A 1 190 ? 6.824 15.497 -16.789 1.00 95.88 190 ALA A N 1
ATOM 1603 C CA . ALA A 1 190 ? 5.876 15.583 -17.905 1.00 95.88 190 ALA A CA 1
ATOM 1604 C C . ALA A 1 190 ? 6.204 14.620 -19.074 1.00 95.88 190 ALA A C 1
ATOM 1606 O O . ALA A 1 190 ? 5.321 13.850 -19.447 1.00 95.88 190 ALA A O 1
ATOM 1607 N N . PRO A 1 191 ? 7.438 14.591 -19.617 1.00 97.12 191 PRO A N 1
ATOM 1608 C CA . PRO A 1 191 ? 7.878 13.561 -20.558 1.00 97.12 191 PRO A CA 1
ATOM 1609 C C . PRO A 1 191 ? 7.668 12.108 -20.106 1.00 97.12 191 PRO A C 1
ATOM 1611 O O . PRO A 1 191 ? 7.184 11.307 -20.902 1.00 97.12 191 PRO A O 1
ATOM 1614 N N . ILE A 1 192 ? 7.995 11.777 -18.849 1.00 97.31 192 ILE A N 1
ATOM 1615 C CA . ILE A 1 192 ? 7.768 10.436 -18.272 1.00 97.31 192 ILE A CA 1
ATOM 1616 C C . ILE A 1 192 ? 6.273 10.119 -18.282 1.00 97.31 192 ILE A C 1
ATOM 1618 O O . ILE A 1 192 ? 5.842 9.085 -18.778 1.00 97.31 192 ILE A O 1
ATOM 1622 N N . SER A 1 193 ? 5.475 11.058 -17.778 1.00 97.75 193 SER A N 1
ATOM 1623 C CA . SER A 1 193 ? 4.030 10.927 -17.673 1.00 97.75 193 SER A CA 1
ATOM 1624 C C . SER A 1 193 ? 3.378 10.695 -19.035 1.00 97.75 193 SER A C 1
ATOM 1626 O O . SER A 1 193 ? 2.540 9.813 -19.168 1.00 97.75 193 SER A O 1
ATOM 1628 N N . ALA A 1 194 ? 3.812 11.424 -20.066 1.00 98.25 194 ALA A N 1
ATOM 1629 C CA . ALA A 1 194 ? 3.327 11.237 -21.430 1.00 98.25 194 ALA A CA 1
ATOM 1630 C C . ALA A 1 194 ? 3.728 9.872 -22.019 1.00 98.25 194 ALA A C 1
ATOM 1632 O O . ALA A 1 194 ? 2.946 9.269 -22.754 1.00 98.25 194 ALA A O 1
ATOM 1633 N N . ALA A 1 195 ? 4.932 9.378 -21.707 1.00 98.25 195 ALA A N 1
ATOM 1634 C CA . ALA A 1 195 ? 5.385 8.059 -22.143 1.00 98.25 195 ALA A CA 1
ATOM 1635 C C . ALA A 1 195 ? 4.574 6.936 -21.476 1.00 98.25 195 ALA A C 1
ATOM 1637 O O . ALA A 1 195 ? 4.048 6.078 -22.183 1.00 98.25 195 ALA A O 1
ATOM 1638 N N . ASN A 1 196 ? 4.406 6.986 -20.151 1.00 98.31 196 ASN A N 1
ATOM 1639 C CA . ASN A 1 196 ? 3.579 6.029 -19.413 1.00 98.31 196 ASN A CA 1
ATOM 1640 C C . ASN A 1 196 ? 2.120 6.082 -19.870 1.00 98.31 196 ASN A C 1
ATOM 1642 O O . ASN A 1 196 ? 1.539 5.042 -20.149 1.00 98.31 196 ASN A O 1
ATOM 1646 N N . GLU A 1 197 ? 1.530 7.273 -20.014 1.00 98.12 197 GLU A N 1
ATOM 1647 C CA . GLU A 1 197 ? 0.141 7.412 -20.467 1.00 98.12 197 GLU A CA 1
ATOM 1648 C C . GLU A 1 197 ? -0.084 6.744 -21.824 1.00 98.12 197 GLU A C 1
ATOM 1650 O O . GLU A 1 197 ? -1.068 6.024 -22.001 1.00 98.12 197 GLU A O 1
ATOM 1655 N N . ARG A 1 198 ? 0.832 6.964 -22.777 1.00 98.50 198 ARG A N 1
ATOM 1656 C CA . ARG A 1 198 ? 0.762 6.329 -24.093 1.00 98.50 198 ARG A CA 1
ATOM 1657 C C . ARG A 1 198 ? 0.725 4.808 -23.953 1.00 98.50 198 ARG A C 1
ATOM 1659 O O . ARG A 1 198 ? -0.189 4.189 -24.484 1.00 98.50 198 ARG A O 1
ATOM 1666 N N . TRP A 1 199 ? 1.697 4.226 -23.253 1.00 98.56 199 TRP A N 1
ATOM 1667 C CA . TRP A 1 199 ? 1.810 2.773 -23.122 1.00 98.56 199 TRP A CA 1
ATOM 1668 C C . TRP A 1 199 ? 0.660 2.156 -22.334 1.00 98.56 199 TRP A C 1
ATOM 1670 O O . TRP A 1 199 ? 0.119 1.133 -22.746 1.00 98.56 199 TRP A O 1
ATOM 1680 N N . ILE A 1 200 ? 0.234 2.800 -21.247 1.00 98.38 200 ILE A N 1
ATOM 1681 C CA . ILE A 1 200 ? -0.883 2.323 -20.433 1.00 98.38 200 ILE A CA 1
ATOM 1682 C C . ILE A 1 200 ? -2.161 2.257 -21.272 1.00 98.38 200 ILE A C 1
ATOM 1684 O O . ILE A 1 200 ? -2.872 1.261 -21.221 1.00 98.38 200 ILE A O 1
ATOM 1688 N N . ARG A 1 201 ? -2.442 3.292 -22.072 1.00 98.06 201 ARG A N 1
ATOM 1689 C CA . ARG A 1 201 ? -3.615 3.325 -22.963 1.00 98.06 201 ARG A CA 1
ATOM 1690 C C . ARG A 1 201 ? -3.507 2.372 -24.149 1.00 98.06 201 ARG A C 1
ATOM 1692 O O . ARG A 1 201 ? -4.531 1.979 -24.696 1.00 98.06 201 ARG A O 1
ATOM 1699 N N . GLU A 1 202 ? -2.288 2.063 -24.580 1.00 98.38 202 GLU A N 1
ATOM 1700 C CA . GLU A 1 202 ? -2.027 1.135 -25.681 1.00 98.38 202 GLU A CA 1
ATOM 1701 C C . GLU A 1 202 ? -2.244 -0.321 -25.249 1.00 98.38 202 GLU A C 1
ATOM 1703 O O . GLU A 1 202 ? -2.809 -1.101 -26.013 1.00 98.38 202 GLU A O 1
ATOM 1708 N N . LEU A 1 203 ? -1.833 -0.677 -24.029 1.00 98.56 203 LEU A N 1
ATOM 1709 C CA . LEU A 1 203 ? -1.837 -2.062 -23.552 1.00 98.56 203 LEU A CA 1
ATOM 1710 C C . LEU A 1 203 ? -3.048 -2.427 -22.692 1.00 98.56 203 LEU A C 1
ATOM 1712 O O . LEU A 1 203 ? -3.469 -3.582 -22.712 1.00 98.56 203 LEU A O 1
ATOM 1716 N N . PHE A 1 204 ? -3.611 -1.480 -21.939 1.00 98.62 204 PHE A N 1
ATOM 1717 C CA . PHE A 1 204 ? -4.598 -1.796 -20.908 1.00 98.62 204 PHE A CA 1
ATOM 1718 C C . PHE A 1 204 ? -5.908 -1.037 -21.119 1.00 98.62 204 PHE A C 1
ATOM 1720 O O . PHE A 1 204 ? -5.897 0.171 -21.346 1.00 98.62 204 PHE A O 1
ATOM 1727 N N . PRO A 1 205 ? -7.068 -1.698 -20.977 1.00 98.25 205 PRO A N 1
ATOM 1728 C CA . PRO A 1 205 ? -8.358 -1.018 -21.005 1.00 98.25 205 PRO A CA 1
ATOM 1729 C C . PRO A 1 205 ? -8.662 -0.230 -19.718 1.00 98.25 205 PRO A C 1
ATOM 1731 O O . PRO A 1 205 ? -9.570 0.607 -19.729 1.00 98.25 205 PRO A O 1
ATOM 1734 N N . MET A 1 206 ? -7.947 -0.490 -18.615 1.00 98.25 206 MET A N 1
ATOM 1735 C CA . MET A 1 206 ? -8.109 0.235 -17.353 1.00 98.25 206 MET A CA 1
ATOM 1736 C C . MET A 1 206 ? -6.834 0.271 -16.505 1.00 98.25 206 MET A C 1
ATOM 1738 O O . MET A 1 206 ? -6.001 -0.633 -16.565 1.00 98.25 206 MET A O 1
ATOM 1742 N N . ASN A 1 207 ? -6.705 1.319 -15.690 1.00 98.00 207 ASN A N 1
ATOM 1743 C CA . ASN A 1 207 ? -5.567 1.551 -14.813 1.00 98.00 207 ASN A CA 1
ATOM 1744 C C . ASN A 1 207 ? -5.979 2.168 -13.467 1.00 98.00 207 ASN A C 1
ATOM 1746 O O . ASN A 1 207 ? -6.700 3.170 -13.414 1.00 98.00 207 ASN A O 1
ATOM 1750 N N . PHE A 1 208 ? -5.435 1.609 -12.387 1.00 97.56 208 PHE A N 1
ATOM 1751 C CA . PHE A 1 208 ? -5.479 2.189 -11.051 1.00 97.56 208 PHE A CA 1
ATOM 1752 C C . PHE A 1 208 ? -4.254 3.073 -10.838 1.00 97.56 208 PHE A C 1
ATOM 1754 O O . PHE A 1 208 ? -3.123 2.601 -10.746 1.00 97.56 208 PHE A O 1
ATOM 1761 N N . ASN A 1 209 ? -4.502 4.375 -10.760 1.00 95.44 209 ASN A N 1
ATOM 1762 C CA . ASN A 1 209 ? -3.473 5.407 -10.654 1.00 95.44 209 ASN A CA 1
ATOM 1763 C C . ASN A 1 209 ? -3.459 6.093 -9.282 1.00 95.44 209 ASN A C 1
ATOM 1765 O O . ASN A 1 209 ? -2.508 6.789 -8.922 1.00 95.44 209 ASN A O 1
ATOM 1769 N N . ARG A 1 210 ? -4.548 5.935 -8.525 1.00 95.81 210 ARG A N 1
ATOM 1770 C CA . ARG A 1 210 ? -4.754 6.583 -7.234 1.00 95.81 210 ARG A CA 1
ATOM 1771 C C . ARG A 1 210 ? -4.840 5.553 -6.121 1.00 95.81 210 ARG A C 1
ATOM 1773 O O . ARG A 1 210 ? -5.296 4.425 -6.322 1.00 95.81 210 ARG A O 1
ATOM 1780 N N . GLU A 1 211 ? -4.404 5.968 -4.945 1.00 94.38 211 GLU A N 1
ATOM 1781 C CA . GLU A 1 211 ? -4.444 5.174 -3.727 1.00 94.38 211 GLU A CA 1
ATOM 1782 C C . GLU A 1 211 ? -4.912 6.036 -2.552 1.00 94.38 211 GLU A C 1
ATOM 1784 O O . GLU A 1 211 ? -4.564 7.211 -2.435 1.00 94.38 211 GLU A O 1
ATOM 1789 N N . GLY A 1 212 ? -5.712 5.449 -1.675 1.00 91.94 212 GLY A N 1
ATOM 1790 C CA . GLY A 1 212 ? -6.236 6.061 -0.467 1.00 91.94 212 GLY A CA 1
ATOM 1791 C C . GLY A 1 212 ? -7.748 5.934 -0.412 1.00 91.94 212 GLY A C 1
ATOM 1792 O O . GLY A 1 212 ? -8.262 5.487 0.601 1.00 91.94 212 GLY A O 1
ATOM 1793 N N . PHE A 1 213 ? -8.459 6.273 -1.487 1.00 91.50 213 PHE A N 1
ATOM 1794 C CA . PHE A 1 213 ? -9.926 6.266 -1.516 1.00 91.50 213 PHE A CA 1
ATOM 1795 C C . PHE A 1 213 ? -10.486 4.978 -2.123 1.00 91.50 213 PHE A C 1
ATOM 1797 O O . PHE A 1 213 ? -9.943 4.480 -3.111 1.00 91.50 213 PHE A O 1
ATOM 1804 N N . VAL A 1 214 ? -11.603 4.475 -1.589 1.00 94.19 214 VAL A N 1
ATOM 1805 C CA . VAL A 1 214 ? -12.248 3.246 -2.106 1.00 94.19 214 VAL A CA 1
ATOM 1806 C C . VAL A 1 214 ? -13.222 3.481 -3.265 1.00 94.19 214 VAL A C 1
ATOM 1808 O O . VAL A 1 214 ? -13.459 2.573 -4.058 1.00 94.19 214 VAL A O 1
ATOM 1811 N N . LEU A 1 215 ? -13.825 4.671 -3.365 1.00 96.00 215 LEU A N 1
ATOM 1812 C CA . LEU A 1 215 ? -14.962 4.899 -4.261 1.00 96.00 215 LEU A CA 1
ATOM 1813 C C . LEU A 1 215 ? -14.521 5.346 -5.661 1.00 96.00 215 LEU A C 1
ATOM 1815 O O . LEU A 1 215 ? -13.953 6.424 -5.832 1.00 96.00 215 LEU A O 1
ATOM 1819 N N . ASN A 1 216 ? -14.913 4.575 -6.676 1.00 97.12 216 ASN A N 1
ATOM 1820 C CA . ASN A 1 216 ? -14.898 4.992 -8.077 1.00 97.12 216 ASN A CA 1
ATOM 1821 C C . ASN A 1 216 ? -16.331 5.239 -8.562 1.00 97.12 216 ASN A C 1
ATOM 1823 O O . ASN A 1 216 ? -17.248 4.481 -8.247 1.00 97.12 216 ASN A O 1
ATOM 1827 N N . ARG A 1 217 ? -16.532 6.310 -9.331 1.00 94.62 217 ARG A N 1
ATOM 1828 C CA . ARG A 1 217 ? -17.841 6.710 -9.871 1.00 94.62 217 ARG A CA 1
ATOM 1829 C C . ARG A 1 217 ? -17.837 6.640 -11.394 1.00 94.62 217 ARG A C 1
ATOM 1831 O O . ARG A 1 217 ? -16.785 6.527 -12.016 1.00 94.62 217 ARG A O 1
ATOM 1838 N N . ARG A 1 218 ? -19.019 6.711 -12.013 1.00 93.62 218 ARG A N 1
ATOM 1839 C CA . ARG A 1 218 ? -19.169 6.625 -13.480 1.00 93.62 218 ARG A CA 1
ATOM 1840 C C . ARG A 1 218 ? -18.448 7.745 -14.238 1.00 93.62 218 ARG A C 1
ATOM 1842 O O . ARG A 1 218 ? -18.045 7.544 -15.373 1.00 93.62 218 ARG A O 1
ATOM 1849 N N . ASP A 1 219 ? -18.294 8.902 -13.610 1.00 94.19 219 ASP A N 1
ATOM 1850 C CA . ASP A 1 219 ? -17.555 10.063 -14.112 1.00 94.19 219 ASP A CA 1
ATOM 1851 C C . ASP A 1 219 ? -16.040 9.988 -13.840 1.00 94.19 219 ASP A C 1
ATOM 1853 O O . ASP A 1 219 ? -15.292 10.860 -14.278 1.00 94.19 219 ASP A O 1
ATOM 1857 N N . SER A 1 220 ? -15.564 8.949 -13.144 1.00 94.56 220 SER A N 1
ATOM 1858 C CA . SER A 1 220 ? -14.130 8.678 -13.005 1.00 94.56 220 SER A CA 1
ATOM 1859 C C . SER A 1 220 ? -13.547 8.172 -14.328 1.00 94.56 220 SER A C 1
ATOM 1861 O O . SER A 1 220 ? -14.212 7.482 -15.098 1.00 94.56 220 SER A O 1
ATOM 1863 N N . SER A 1 221 ? -12.281 8.483 -14.597 1.00 95.44 221 SER A N 1
ATOM 1864 C CA . SER A 1 221 ? -11.573 7.922 -15.751 1.00 95.44 221 SER A CA 1
ATOM 1865 C C . SER A 1 221 ? -11.200 6.463 -15.487 1.00 95.44 221 SER A C 1
ATOM 1867 O O . SER A 1 221 ? -10.620 6.167 -14.443 1.00 95.44 221 SER A O 1
ATOM 1869 N N . LEU A 1 222 ? -11.422 5.579 -16.469 1.00 96.75 222 LEU A N 1
ATOM 1870 C CA . LEU A 1 222 ? -10.919 4.193 -16.451 1.00 96.75 222 LEU A CA 1
ATOM 1871 C C . LEU A 1 222 ? -9.397 4.106 -16.274 1.00 96.75 222 LEU A C 1
ATOM 1873 O O . LEU A 1 222 ? -8.895 3.063 -15.879 1.00 96.75 222 LEU A O 1
ATOM 1877 N N . TYR A 1 223 ? -8.670 5.187 -16.560 1.00 97.19 223 TYR A N 1
ATOM 1878 C CA . TYR A 1 223 ? -7.214 5.250 -16.443 1.00 97.19 223 TYR A CA 1
ATOM 1879 C C . TYR A 1 223 ? -6.726 5.952 -15.168 1.00 97.19 223 TYR A C 1
ATOM 1881 O O . TYR A 1 223 ? -5.519 6.050 -14.959 1.00 97.19 223 TYR A O 1
ATOM 1889 N N . ASP A 1 224 ? -7.643 6.455 -14.337 1.00 96.44 224 ASP A N 1
ATOM 1890 C CA . ASP A 1 224 ? -7.348 7.154 -13.079 1.00 96.44 224 ASP A CA 1
ATOM 1891 C C . ASP A 1 224 ? -8.194 6.595 -11.919 1.00 96.44 224 ASP A C 1
ATOM 1893 O O . ASP A 1 224 ? -8.694 7.325 -11.053 1.00 96.44 224 ASP A O 1
ATOM 1897 N N . LEU A 1 225 ? -8.402 5.275 -11.914 1.00 97.50 225 LEU A N 1
ATOM 1898 C CA . LEU A 1 225 ? -9.152 4.602 -10.857 1.00 97.50 225 LEU A CA 1
ATOM 1899 C C . LEU A 1 225 ? -8.386 4.668 -9.527 1.00 97.50 225 LEU A C 1
ATOM 1901 O O . LEU A 1 225 ? -7.151 4.698 -9.496 1.00 97.50 225 LEU A O 1
ATOM 1905 N N . THR A 1 226 ? -9.132 4.712 -8.424 1.00 97.19 226 THR A N 1
ATOM 1906 C CA . THR A 1 226 ? -8.599 4.712 -7.056 1.00 97.19 226 THR A CA 1
ATOM 1907 C C . THR A 1 226 ? -8.804 3.369 -6.373 1.00 97.19 226 THR A C 1
ATOM 1909 O O . THR A 1 226 ? -9.762 2.653 -6.661 1.00 97.19 226 THR A O 1
ATOM 1912 N N . ARG A 1 227 ? -7.915 3.044 -5.440 1.00 96.25 227 ARG A N 1
ATOM 1913 C CA . ARG A 1 227 ? -8.031 1.901 -4.533 1.00 96.25 227 ARG A CA 1
ATOM 1914 C C . ARG A 1 227 ? -7.625 2.305 -3.123 1.00 96.25 227 ARG A C 1
ATOM 1916 O O . ARG A 1 227 ? -6.985 3.333 -2.925 1.00 96.25 227 ARG A O 1
ATOM 1923 N N . MET A 1 228 ? -7.950 1.480 -2.144 1.00 95.56 228 MET A N 1
ATOM 1924 C CA . MET A 1 228 ? -7.446 1.607 -0.779 1.00 95.56 228 MET A CA 1
ATOM 1925 C C . MET A 1 228 ? -6.591 0.391 -0.467 1.00 95.56 228 MET A C 1
ATOM 1927 O O . MET A 1 228 ? -6.953 -0.714 -0.864 1.00 95.56 228 MET A O 1
ATOM 1931 N N . GLN A 1 229 ? -5.510 0.596 0.282 1.00 93.44 229 GLN A N 1
ATOM 1932 C CA . GLN A 1 229 ? -4.682 -0.476 0.816 1.00 93.44 229 GLN A CA 1
ATOM 1933 C C . GLN A 1 229 ? -4.967 -0.647 2.319 1.00 93.44 229 GLN A C 1
ATOM 1935 O O . GLN A 1 229 ? -4.451 0.133 3.131 1.00 93.44 229 GLN A O 1
ATOM 1940 N N . PRO A 1 230 ? -5.799 -1.630 2.717 1.00 93.62 230 PRO A N 1
ATOM 1941 C CA . PRO A 1 230 ? -5.964 -1.979 4.122 1.00 93.62 230 PRO A CA 1
ATOM 1942 C C . PRO A 1 230 ? -4.619 -2.358 4.740 1.00 93.62 230 PRO A C 1
ATOM 1944 O O . PRO A 1 230 ? -3.805 -3.028 4.107 1.00 93.62 230 PRO A O 1
ATOM 1947 N N . GLN A 1 231 ? -4.393 -1.942 5.983 1.00 90.00 231 GLN A N 1
ATOM 1948 C CA . GLN A 1 231 ? -3.165 -2.263 6.704 1.00 90.00 231 GLN A CA 1
ATOM 1949 C C . GLN A 1 231 ? -3.390 -3.461 7.634 1.00 90.00 231 GLN A C 1
ATOM 1951 O O . GLN A 1 231 ? -4.483 -3.595 8.185 1.00 90.00 231 GLN A O 1
ATOM 1956 N N . PRO A 1 232 ? -2.371 -4.309 7.870 1.00 88.88 232 PRO A N 1
ATOM 1957 C CA . PRO A 1 232 ? -2.526 -5.531 8.667 1.00 88.88 232 PRO A CA 1
ATOM 1958 C C . PRO A 1 232 ? -2.926 -5.270 10.127 1.00 88.88 232 PRO A C 1
ATOM 1960 O O . PRO A 1 232 ? -3.493 -6.142 10.770 1.00 88.88 232 PRO A O 1
ATOM 1963 N N . TYR A 1 233 ? -2.651 -4.071 10.645 1.00 86.56 233 TYR A N 1
ATOM 1964 C CA . TYR A 1 233 ? -3.004 -3.654 12.005 1.00 86.56 233 TYR A CA 1
ATOM 1965 C C . TYR A 1 233 ? -4.385 -2.980 12.106 1.00 86.56 233 TYR A C 1
ATOM 1967 O O . TYR A 1 233 ? -4.759 -2.495 13.172 1.00 86.56 233 TYR A O 1
ATOM 1975 N N . TRP A 1 234 ? -5.142 -2.862 11.009 1.00 90.31 234 TRP A N 1
ATOM 1976 C CA . TRP A 1 234 ? -6.479 -2.271 11.064 1.00 90.31 234 TRP A CA 1
ATOM 1977 C C . TRP A 1 234 ? -7.474 -3.222 11.729 1.00 90.31 234 TRP A C 1
ATOM 1979 O O . TRP A 1 234 ? -7.715 -4.324 11.242 1.00 90.31 234 TRP A O 1
ATOM 1989 N N . ALA A 1 235 ? -8.130 -2.742 12.786 1.00 91.12 235 ALA A N 1
ATOM 1990 C CA . ALA A 1 235 ? -9.338 -3.371 13.310 1.00 91.12 235 ALA A CA 1
ATOM 1991 C C . ALA A 1 235 ? -10.457 -3.386 12.251 1.00 91.12 235 ALA A C 1
ATOM 1993 O O . ALA A 1 235 ? -10.495 -2.534 11.354 1.00 91.12 235 ALA A O 1
ATOM 1994 N N . ILE A 1 236 ? -11.421 -4.301 12.392 1.00 93.69 236 ILE A N 1
ATOM 1995 C CA . ILE A 1 236 ? -12.540 -4.446 11.446 1.00 93.69 236 ILE A CA 1
ATOM 1996 C C . ILE A 1 236 ? -13.301 -3.124 11.312 1.00 93.69 236 ILE A C 1
ATOM 1998 O O . ILE A 1 236 ? -13.565 -2.659 10.200 1.00 93.69 236 ILE A O 1
ATOM 2002 N N . ASN A 1 237 ? -13.593 -2.471 12.438 1.00 95.06 237 ASN A N 1
ATOM 2003 C CA . ASN A 1 237 ? -14.282 -1.186 12.426 1.00 95.06 237 ASN A CA 1
ATOM 2004 C C . ASN A 1 237 ? -13.491 -0.061 11.752 1.00 95.06 237 ASN A C 1
ATOM 2006 O O . ASN A 1 237 ? -14.122 0.833 11.192 1.00 95.06 237 ASN A O 1
ATOM 2010 N N . HIS A 1 238 ? -12.154 -0.106 11.725 1.00 93.88 238 HIS A N 1
ATOM 2011 C CA . HIS A 1 238 ? -11.360 0.864 10.962 1.00 93.88 238 HIS A CA 1
ATOM 2012 C C . HIS A 1 238 ? -11.672 0.741 9.471 1.00 93.88 238 HIS A C 1
ATOM 2014 O O . HIS A 1 238 ? -12.012 1.735 8.825 1.00 93.88 238 HIS A O 1
ATOM 2020 N N . LEU A 1 239 ? -11.623 -0.483 8.936 1.00 94.88 239 LEU A N 1
ATOM 2021 C CA . LEU A 1 239 ? -11.944 -0.752 7.537 1.00 94.88 239 LEU A CA 1
ATOM 2022 C C . LEU A 1 239 ? -13.364 -0.278 7.194 1.00 94.88 239 LEU A C 1
ATOM 2024 O O . LEU A 1 239 ? -13.556 0.460 6.227 1.00 94.88 239 LEU A O 1
ATOM 2028 N N . LEU A 1 240 ? -14.351 -0.660 8.009 1.00 95.81 240 LEU A N 1
ATOM 2029 C CA . LEU A 1 240 ? -15.746 -0.268 7.802 1.00 95.81 240 LEU A CA 1
ATOM 2030 C C . LEU A 1 240 ? -15.935 1.246 7.886 1.00 95.81 240 LEU A C 1
ATOM 2032 O O . LEU A 1 240 ? -16.669 1.819 7.085 1.00 95.81 240 LEU A O 1
ATOM 2036 N N . MET A 1 241 ? -15.260 1.910 8.825 1.00 94.56 241 MET A N 1
ATOM 2037 C CA . MET A 1 241 ? -15.374 3.354 8.999 1.00 94.56 241 MET A CA 1
ATOM 2038 C C . MET A 1 241 ? -14.773 4.095 7.814 1.00 94.56 241 MET A C 1
ATOM 2040 O O . MET A 1 241 ? -15.360 5.070 7.349 1.00 94.56 241 MET A O 1
ATOM 2044 N N . ARG A 1 242 ? -13.652 3.602 7.278 1.00 94.19 242 ARG A N 1
ATOM 2045 C CA . ARG A 1 242 ? -13.052 4.171 6.076 1.00 94.19 242 ARG A CA 1
ATOM 2046 C C . ARG A 1 242 ? -13.968 4.026 4.861 1.00 94.19 242 ARG A C 1
ATOM 2048 O O . ARG A 1 242 ? -14.192 5.006 4.157 1.00 94.19 242 ARG A O 1
ATOM 2055 N N . ILE A 1 243 ? -14.551 2.846 4.653 1.00 95.44 243 ILE A N 1
ATOM 2056 C CA . ILE A 1 243 ? -15.498 2.624 3.551 1.00 95.44 243 ILE A CA 1
ATOM 2057 C C . ILE A 1 243 ? -16.739 3.507 3.725 1.00 95.44 243 ILE A C 1
ATOM 2059 O O . ILE A 1 243 ? -17.140 4.183 2.779 1.00 95.44 243 ILE A O 1
ATOM 2063 N N . LYS A 1 244 ? -17.311 3.570 4.934 1.00 94.25 244 LYS A N 1
ATOM 2064 C CA . LYS A 1 244 ? -18.450 4.439 5.268 1.00 94.25 244 LYS A CA 1
ATOM 2065 C C . LYS A 1 244 ? -18.149 5.906 4.972 1.00 94.25 244 LYS A C 1
ATOM 2067 O O . LYS A 1 244 ? -18.964 6.576 4.346 1.00 94.25 244 LYS A O 1
ATOM 2072 N N . TYR A 1 245 ? -16.978 6.392 5.377 1.00 92.94 245 TYR A N 1
ATOM 2073 C CA . TYR A 1 245 ? -16.552 7.771 5.146 1.00 92.94 245 TYR A CA 1
ATOM 2074 C C . TYR A 1 245 ? -16.417 8.100 3.651 1.00 92.94 245 TYR A C 1
ATOM 2076 O O . TYR A 1 245 ? -16.936 9.114 3.191 1.00 92.94 245 TYR A O 1
ATOM 2084 N N . ASP A 1 246 ? -15.778 7.222 2.877 1.00 93.88 246 ASP A N 1
ATOM 2085 C CA . ASP A 1 246 ? -15.511 7.453 1.452 1.00 93.88 246 ASP A CA 1
ATOM 2086 C C . ASP A 1 246 ? -16.759 7.280 0.562 1.00 93.88 246 ASP A C 1
ATOM 2088 O O . ASP A 1 246 ? -16.881 7.920 -0.486 1.00 93.88 246 ASP A O 1
ATOM 2092 N N . THR A 1 247 ? -17.682 6.394 0.949 1.00 93.69 247 THR A N 1
ATOM 2093 C CA . THR A 1 247 ? -18.879 6.053 0.156 1.00 93.69 247 THR A CA 1
ATOM 2094 C C . THR A 1 247 ? -20.141 6.781 0.609 1.00 93.69 247 THR A C 1
ATOM 2096 O O . THR A 1 247 ? -21.093 6.886 -0.166 1.00 93.69 247 THR A O 1
ATOM 2099 N N . ASN A 1 248 ? -20.149 7.301 1.841 1.00 92.31 248 ASN A N 1
ATOM 2100 C CA . ASN A 1 248 ? -21.335 7.801 2.534 1.00 92.31 248 ASN A CA 1
ATOM 2101 C C . ASN A 1 248 ? -22.460 6.745 2.646 1.00 92.31 248 ASN A C 1
ATOM 2103 O O . ASN A 1 248 ? -23.637 7.093 2.758 1.00 92.31 248 ASN A O 1
ATOM 2107 N N . GLU A 1 249 ? -22.113 5.454 2.588 1.00 91.00 249 GLU A N 1
ATOM 2108 C CA . GLU A 1 249 ? -23.046 4.352 2.820 1.00 91.00 249 GLU A CA 1
ATOM 2109 C C . GLU A 1 249 ? -23.310 4.143 4.311 1.00 91.00 249 GLU A C 1
ATOM 2111 O O . GLU A 1 249 ? -22.443 4.344 5.164 1.00 91.00 249 GLU A O 1
ATOM 2116 N N . ASP A 1 250 ? -24.505 3.656 4.637 1.00 90.62 250 ASP A N 1
ATOM 2117 C CA . ASP A 1 250 ? -24.799 3.240 6.000 1.00 90.62 250 ASP A CA 1
ATOM 2118 C C . ASP A 1 250 ? -24.279 1.818 6.255 1.00 90.62 250 ASP A C 1
ATOM 2120 O O . ASP A 1 250 ? -24.899 0.821 5.872 1.00 90.62 250 ASP A O 1
ATOM 2124 N N . LEU A 1 251 ? -23.083 1.742 6.843 1.00 93.94 251 LEU A N 1
ATOM 2125 C CA . LEU A 1 251 ? -22.487 0.505 7.346 1.00 93.94 251 LEU A CA 1
ATOM 2126 C C . LEU A 1 251 ? -22.665 0.392 8.858 1.00 93.94 251 LEU A C 1
ATOM 2128 O O . LEU A 1 251 ? -22.500 1.384 9.582 1.00 93.94 251 LEU A O 1
ATOM 2132 N N . GLU A 1 252 ? -22.962 -0.825 9.310 1.00 94.44 252 GLU A N 1
ATOM 2133 C CA . GLU A 1 252 ? -23.037 -1.173 10.729 1.00 94.44 252 GLU A CA 1
ATOM 2134 C C . GLU A 1 252 ? -21.647 -1.523 11.266 1.00 94.44 252 GLU A C 1
ATOM 2136 O O . GLU A 1 252 ? -20.902 -2.259 10.625 1.00 94.44 252 GLU A O 1
ATOM 2141 N N . PHE A 1 253 ? -21.289 -1.018 12.445 1.00 94.75 253 PHE A N 1
ATOM 2142 C CA . PHE A 1 253 ? -20.027 -1.366 13.098 1.00 94.75 253 PHE A CA 1
ATOM 2143 C C . PHE A 1 253 ? -20.152 -2.652 13.916 1.00 94.75 253 PHE A C 1
ATOM 2145 O O . PHE A 1 253 ? -21.174 -2.909 14.555 1.00 94.75 253 PHE A O 1
ATOM 2152 N N . VAL A 1 254 ? -19.081 -3.440 13.937 1.00 94.00 254 VAL A N 1
ATOM 2153 C CA . VAL A 1 254 ? -18.976 -4.661 14.734 1.00 94.00 254 VAL A CA 1
ATOM 2154 C C . VAL A 1 254 ? -18.822 -4.287 16.205 1.00 94.00 254 VAL A C 1
ATOM 2156 O O . VAL A 1 254 ? -17.978 -3.471 16.566 1.00 94.00 254 VAL A O 1
ATOM 2159 N N . THR A 1 255 ? -19.640 -4.884 17.071 1.00 90.62 255 THR A N 1
ATOM 2160 C CA . THR A 1 255 ? -19.584 -4.628 18.520 1.00 90.62 255 THR A CA 1
ATOM 2161 C C . THR A 1 255 ? -18.726 -5.629 19.282 1.00 90.62 255 THR A C 1
ATOM 2163 O O . THR A 1 255 ? -18.280 -5.311 20.382 1.00 90.62 255 THR A O 1
ATOM 2166 N N . GLY A 1 256 ? -18.522 -6.831 18.732 1.00 86.00 256 GLY A N 1
ATOM 2167 C CA . GLY A 1 256 ? -17.860 -7.930 19.435 1.00 86.00 256 GLY A CA 1
ATOM 2168 C C . GLY A 1 256 ? -18.771 -8.718 20.384 1.00 86.00 256 GLY A C 1
ATOM 2169 O O . GLY A 1 256 ? -19.999 -8.675 20.226 1.00 86.00 256 GLY A O 1
ATOM 2170 N N . ASP A 1 257 ? -18.180 -9.430 21.354 1.00 78.25 257 ASP A N 1
ATOM 2171 C CA . ASP A 1 257 ? -18.913 -10.216 22.365 1.00 78.25 257 ASP A CA 1
ATOM 2172 C C . ASP A 1 257 ? -19.876 -9.320 23.163 1.00 78.25 257 ASP A C 1
ATOM 2174 O O . ASP A 1 257 ? -19.481 -8.376 23.853 1.00 78.25 257 ASP A O 1
ATOM 2178 N N . ARG A 1 258 ? -21.175 -9.614 23.039 1.00 70.50 258 ARG A N 1
ATOM 2179 C CA . ARG A 1 258 ? -22.261 -8.758 23.519 1.00 70.50 258 ARG A CA 1
ATOM 2180 C C . ARG A 1 258 ? -22.374 -8.696 25.033 1.00 70.50 258 ARG A C 1
ATOM 2182 O O . ARG A 1 258 ? -22.939 -7.711 25.507 1.00 70.50 258 ARG A O 1
ATOM 2189 N N . ASP A 1 259 ? -21.918 -9.698 25.774 1.00 75.12 259 ASP A N 1
ATOM 2190 C CA . ASP A 1 259 ? -22.134 -9.721 27.222 1.00 75.12 259 ASP A CA 1
ATOM 2191 C C . ASP A 1 259 ? -21.130 -8.806 27.928 1.00 75.12 259 ASP A C 1
ATOM 2193 O O . ASP A 1 259 ? -21.536 -7.833 28.567 1.00 75.12 259 ASP A O 1
ATOM 2197 N N . ASN A 1 260 ? -19.834 -8.992 27.675 1.00 76.31 260 ASN A N 1
ATOM 2198 C CA . ASN A 1 260 ? -18.776 -8.130 28.214 1.00 76.31 260 ASN A CA 1
ATOM 2199 C C . ASN A 1 260 ? -18.840 -6.697 27.653 1.00 76.31 260 ASN A C 1
ATOM 2201 O O . ASN A 1 260 ? -18.520 -5.722 28.337 1.00 76.31 260 ASN A O 1
ATOM 2205 N N . ARG A 1 261 ? -19.325 -6.524 26.415 1.00 85.19 261 ARG A N 1
ATOM 2206 C CA . ARG A 1 261 ? -19.493 -5.198 25.805 1.00 85.19 261 ARG A CA 1
ATOM 2207 C C . ARG A 1 261 ? -20.464 -4.310 26.588 1.00 85.19 261 ARG A C 1
ATOM 2209 O O . ARG A 1 261 ? -20.293 -3.091 26.546 1.00 85.19 261 ARG A O 1
ATOM 2216 N N . ARG A 1 262 ? -21.454 -4.862 27.304 1.00 83.88 262 ARG A N 1
ATOM 2217 C CA . ARG A 1 262 ? -22.434 -4.075 28.090 1.00 83.88 262 ARG A CA 1
ATOM 2218 C C . ARG A 1 262 ? -21.816 -3.337 29.270 1.00 83.88 262 ARG A C 1
ATOM 2220 O O . ARG A 1 262 ? -22.400 -2.352 29.714 1.00 83.88 262 ARG A O 1
ATOM 2227 N N . ALA A 1 263 ? -20.642 -3.764 29.732 1.00 87.06 263 ALA A N 1
ATOM 2228 C CA . ALA A 1 263 ? -19.903 -3.055 30.767 1.00 87.06 263 ALA A CA 1
ATOM 2229 C C . ALA A 1 263 ? -19.477 -1.652 30.316 1.00 87.06 263 ALA A C 1
ATOM 2231 O O . ALA A 1 263 ? -19.241 -0.781 31.149 1.00 87.06 263 ALA A O 1
ATOM 2232 N N . TRP A 1 264 ? -19.399 -1.416 29.004 1.00 90.50 264 TRP A N 1
ATOM 2233 C CA . TRP A 1 264 ? -18.895 -0.183 28.418 1.00 90.50 264 TRP A CA 1
ATOM 2234 C C . TRP A 1 264 ? -20.003 0.635 27.757 1.00 90.50 264 TRP A C 1
ATOM 2236 O O . TRP A 1 264 ? -20.847 0.139 27.016 1.00 90.50 264 TRP A O 1
ATOM 2246 N N . ASP A 1 265 ? -19.959 1.939 27.956 1.00 90.75 265 ASP A N 1
ATOM 2247 C CA . ASP A 1 265 ? -20.874 2.905 27.369 1.00 90.75 265 ASP A CA 1
ATOM 2248 C C . ASP A 1 265 ? -20.132 3.767 26.365 1.00 90.75 265 ASP A C 1
ATOM 2250 O O . ASP A 1 265 ? -19.316 4.617 26.729 1.00 90.75 265 ASP A O 1
ATOM 2254 N N . LEU A 1 266 ? -20.385 3.489 25.090 1.00 93.19 266 LEU A N 1
ATOM 2255 C CA . LEU A 1 266 ? -19.775 4.193 23.974 1.00 93.19 266 LEU A CA 1
ATOM 2256 C C . LEU A 1 266 ? -20.359 5.599 23.888 1.00 93.19 266 LEU A C 1
ATOM 2258 O O . LEU A 1 266 ? -21.564 5.769 23.721 1.00 93.19 266 LEU A O 1
ATOM 2262 N N . ARG A 1 267 ? -19.490 6.603 23.972 1.00 92.75 267 ARG A N 1
ATOM 2263 C CA . ARG A 1 267 ? -19.883 8.010 23.893 1.00 92.75 267 ARG A CA 1
ATOM 2264 C C . ARG A 1 267 ? -19.673 8.591 22.506 1.00 92.75 267 ARG A C 1
ATOM 2266 O O . ARG A 1 267 ? -20.492 9.387 22.061 1.00 92.75 267 ARG A O 1
ATOM 2273 N N . GLU A 1 268 ? -18.604 8.184 21.829 1.00 93.50 268 GLU A N 1
ATOM 2274 C CA . GLU A 1 268 ? -18.267 8.657 20.488 1.00 93.50 268 GLU A CA 1
ATOM 2275 C C . GLU A 1 268 ? -17.433 7.615 19.733 1.00 93.50 268 GLU A C 1
ATOM 2277 O O . GLU A 1 268 ? -16.641 6.899 20.349 1.00 93.50 268 GLU A O 1
ATOM 2282 N N . GLY A 1 269 ? -17.590 7.556 18.407 1.00 93.88 269 GLY A N 1
ATOM 2283 C CA . GLY A 1 269 ? -16.884 6.621 17.527 1.00 93.88 269 GLY A CA 1
ATOM 2284 C C . GLY A 1 269 ? -17.549 5.247 17.436 1.00 93.88 269 GLY A C 1
ATOM 2285 O O . GLY A 1 269 ? -18.766 5.126 17.569 1.00 93.88 269 GLY A O 1
ATOM 2286 N N . ALA A 1 270 ? -16.746 4.214 17.192 1.00 94.44 270 ALA A N 1
ATOM 2287 C CA . ALA A 1 270 ? -17.165 2.815 17.212 1.00 94.44 270 ALA A CA 1
ATOM 2288 C C . ALA A 1 270 ? -16.355 2.040 18.254 1.00 94.44 270 ALA A C 1
ATOM 2290 O O . ALA A 1 270 ? -15.157 2.279 18.406 1.00 94.44 270 ALA A O 1
ATOM 2291 N N . LEU A 1 271 ? -17.011 1.113 18.952 1.00 94.06 271 LEU A N 1
ATOM 2292 C CA . LEU A 1 271 ? -16.383 0.250 19.946 1.00 94.06 271 LEU A CA 1
ATOM 2293 C C . LEU A 1 271 ? -16.632 -1.217 19.608 1.00 94.06 271 LEU A C 1
ATOM 2295 O O . LEU A 1 271 ? -17.783 -1.660 19.615 1.00 94.06 271 LEU A O 1
ATOM 2299 N N . GLU A 1 272 ? -15.540 -1.940 19.401 1.00 93.38 272 GLU A N 1
ATOM 2300 C CA . GLU A 1 272 ? -15.479 -3.386 19.226 1.00 93.38 272 GLU A CA 1
ATOM 2301 C C . GLU A 1 272 ? -14.788 -4.021 20.436 1.00 93.38 272 GLU A C 1
ATOM 2303 O O . GLU A 1 272 ? -13.744 -3.545 20.880 1.00 93.38 272 GLU A O 1
ATOM 2308 N N . LEU A 1 273 ? -15.387 -5.078 20.984 1.00 90.75 273 LEU A N 1
ATOM 2309 C CA . LEU A 1 273 ? -14.762 -5.911 22.005 1.00 90.75 273 LEU A CA 1
ATOM 2310 C C . LEU A 1 273 ? -14.333 -7.245 21.387 1.00 90.75 273 LEU A C 1
ATOM 2312 O O . LEU A 1 273 ? -15.177 -8.049 20.989 1.00 90.75 273 LEU A O 1
ATOM 2316 N N . HIS A 1 274 ? -13.033 -7.489 21.322 1.00 86.81 274 HIS A N 1
ATOM 2317 C CA . HIS A 1 274 ? -12.488 -8.730 20.786 1.00 86.81 274 HIS A CA 1
ATOM 2318 C C . HIS A 1 274 ? -11.625 -9.389 21.854 1.00 86.81 274 HIS A C 1
ATOM 2320 O O . HIS A 1 274 ? -10.613 -8.820 22.251 1.00 86.81 274 HIS A O 1
ATOM 2326 N N . ASP A 1 275 ? -12.061 -10.547 22.349 1.00 85.62 275 ASP A N 1
ATOM 2327 C CA . ASP A 1 275 ? -11.471 -11.223 23.505 1.00 85.62 275 ASP A CA 1
ATOM 2328 C C . ASP A 1 275 ? -11.336 -10.273 24.715 1.00 85.62 275 ASP A C 1
ATOM 2330 O O . ASP A 1 275 ? -12.343 -9.794 25.242 1.00 85.62 275 ASP A O 1
ATOM 2334 N N . GLU A 1 276 ? -10.109 -9.969 25.142 1.00 85.88 276 GLU A N 1
ATOM 2335 C CA . GLU A 1 276 ? -9.804 -9.039 26.240 1.00 85.88 276 GLU A CA 1
ATOM 2336 C C . GLU A 1 276 ? -9.444 -7.622 2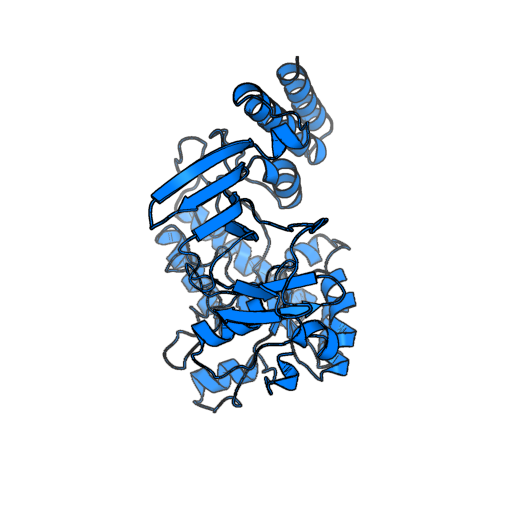5.746 1.00 85.88 276 GLU A C 1
ATOM 2338 O O . GLU A 1 276 ? -9.093 -6.746 26.536 1.00 85.88 276 GLU A O 1
ATOM 2343 N N . SER A 1 277 ? -9.538 -7.364 24.438 1.00 89.81 277 SER A N 1
ATOM 2344 C CA . SER A 1 277 ? -9.166 -6.093 23.815 1.00 89.81 277 SER A CA 1
ATOM 2345 C C . SER A 1 277 ? -10.371 -5.183 23.568 1.00 89.81 277 SER A C 1
ATOM 2347 O O . SER A 1 277 ? -11.380 -5.571 22.973 1.00 89.81 277 SER A O 1
ATOM 2349 N N . LEU A 1 278 ? -10.228 -3.917 23.974 1.00 90.69 278 LEU A N 1
ATOM 2350 C CA . LEU A 1 278 ? -11.187 -2.844 23.720 1.00 90.69 278 LEU A CA 1
ATOM 2351 C C . LEU A 1 278 ? -10.707 -1.986 22.537 1.00 90.69 278 LEU A C 1
ATOM 2353 O O . LEU A 1 278 ? -9.788 -1.180 22.675 1.00 90.69 278 LEU A O 1
ATOM 2357 N N . LEU A 1 279 ? -11.342 -2.129 21.375 1.00 92.81 279 LEU A N 1
ATOM 2358 C CA . LEU A 1 279 ? -10.941 -1.453 20.140 1.00 92.81 279 LEU A CA 1
ATOM 2359 C C . LEU A 1 279 ? -11.852 -0.255 19.860 1.00 92.81 279 LEU A C 1
ATOM 2361 O O . LEU A 1 279 ? -13.015 -0.401 19.476 1.00 92.81 279 LEU A O 1
ATOM 2365 N N . LEU A 1 280 ? -11.308 0.951 20.029 1.00 93.31 280 LEU A N 1
ATOM 2366 C CA . LEU A 1 280 ? -11.987 2.208 19.715 1.00 93.31 280 LEU A CA 1
ATOM 2367 C C . LEU A 1 280 ? -11.559 2.718 18.337 1.00 93.31 280 LEU A C 1
ATOM 2369 O O . LEU A 1 280 ? -10.377 2.907 18.069 1.00 93.31 280 LEU A O 1
ATOM 2373 N N . THR A 1 281 ? -12.533 2.970 17.466 1.00 93.25 281 THR A N 1
ATOM 2374 C CA . THR A 1 281 ? -12.305 3.499 16.113 1.00 93.25 281 THR A CA 1
ATOM 2375 C C . THR A 1 281 ? -12.956 4.869 15.962 1.00 93.25 281 THR A C 1
ATOM 2377 O O . THR A 1 281 ? -14.113 5.054 16.344 1.00 93.25 281 THR A O 1
ATOM 2380 N N . THR A 1 282 ? -12.230 5.821 15.373 1.00 91.44 282 THR A N 1
ATOM 2381 C CA . THR A 1 282 ? -12.717 7.175 15.086 1.00 91.44 282 THR A CA 1
ATOM 2382 C C . THR A 1 282 ? -12.428 7.602 13.649 1.00 91.44 282 THR A C 1
ATOM 2384 O O . THR A 1 282 ? -11.580 7.017 12.972 1.00 91.44 282 THR A O 1
ATOM 2387 N N . LEU A 1 283 ? -13.146 8.631 13.196 1.00 87.75 283 LEU A N 1
ATOM 2388 C CA . LEU A 1 283 ? -12.848 9.320 11.949 1.00 87.75 283 LEU A CA 1
ATOM 2389 C C . LEU A 1 283 ? -11.485 10.024 12.051 1.00 87.75 283 LEU A C 1
ATOM 2391 O O . LEU A 1 283 ? -11.033 10.327 13.160 1.00 87.75 283 LEU A O 1
ATOM 2395 N N . PRO A 1 284 ? -10.831 10.325 10.914 1.00 81.69 284 PRO A N 1
ATOM 2396 C CA . PRO A 1 284 ? -9.624 11.143 10.911 1.00 81.69 284 PRO A CA 1
ATOM 2397 C C . PRO A 1 284 ? -9.827 12.438 11.705 1.00 81.69 284 PRO A C 1
ATOM 2399 O O . PRO A 1 284 ? -10.857 13.091 11.558 1.00 81.69 284 PRO A O 1
ATOM 2402 N N . GLU A 1 285 ? -8.857 12.779 12.559 1.00 84.50 285 GLU A N 1
ATOM 2403 C CA . GLU A 1 285 ? -8.883 13.961 13.447 1.00 84.50 285 GLU A CA 1
ATOM 2404 C C . GLU A 1 285 ? -10.039 13.995 14.469 1.00 84.50 285 GLU A C 1
ATOM 2406 O O . GLU A 1 285 ? -10.181 14.961 15.219 1.00 84.50 285 GLU A O 1
ATOM 2411 N N . GLY A 1 286 ? -10.849 12.937 14.535 1.00 89.81 286 GLY A N 1
ATOM 2412 C CA . GLY A 1 286 ? -11.906 12.767 15.519 1.00 89.81 286 GLY A CA 1
ATOM 2413 C C . GLY A 1 286 ? -11.407 12.165 16.831 1.00 89.81 286 GLY A C 1
ATOM 2414 O O . GLY A 1 286 ? -10.212 11.974 17.066 1.00 89.81 286 GLY A O 1
ATOM 2415 N N . ARG A 1 287 ? -12.359 11.820 17.699 1.00 91.56 287 ARG A N 1
ATOM 2416 C CA . ARG A 1 287 ? -12.115 11.031 18.910 1.00 91.56 287 ARG A CA 1
ATOM 2417 C C . ARG A 1 287 ? -13.076 9.851 18.981 1.00 91.56 287 ARG A C 1
ATOM 2419 O O . ARG A 1 287 ? -14.149 9.866 18.382 1.00 91.56 287 ARG A O 1
ATOM 2426 N N . ALA A 1 288 ? -12.681 8.811 19.696 1.00 93.75 288 ALA A N 1
ATOM 2427 C CA . ALA A 1 288 ? -13.570 7.735 20.099 1.00 93.75 288 ALA A CA 1
ATOM 2428 C C . ALA A 1 288 ? -13.291 7.420 21.558 1.00 93.75 288 ALA A C 1
ATOM 2430 O O . ALA A 1 288 ? -12.131 7.358 21.963 1.00 93.75 288 ALA A O 1
ATOM 2431 N N . TYR A 1 289 ? -14.344 7.263 22.352 1.00 93.50 289 TYR A N 1
ATOM 2432 C CA . TYR A 1 289 ? -14.190 6.929 23.760 1.00 93.50 289 TYR A CA 1
ATOM 2433 C C . TYR A 1 289 ? -15.417 6.214 24.306 1.00 93.50 289 TYR A C 1
ATOM 2435 O O . TYR A 1 289 ? -16.559 6.448 23.894 1.00 93.50 289 TYR A O 1
ATOM 2443 N N . ALA A 1 290 ? -15.156 5.345 25.273 1.00 93.25 290 ALA A N 1
ATOM 2444 C CA . ALA A 1 290 ? -16.166 4.630 26.022 1.00 93.25 290 ALA A CA 1
ATOM 2445 C C . ALA A 1 290 ? -15.905 4.773 27.521 1.00 93.25 290 ALA A C 1
ATOM 2447 O O . ALA A 1 290 ? -14.779 5.011 27.957 1.00 93.25 290 ALA A O 1
ATOM 2448 N N . ARG A 1 291 ? -16.967 4.637 28.310 1.00 91.06 291 ARG A N 1
ATOM 2449 C CA . ARG A 1 291 ? -16.925 4.720 29.766 1.00 91.06 291 ARG A CA 1
ATOM 2450 C C . ARG A 1 291 ? -17.334 3.388 30.374 1.00 91.06 291 ARG A C 1
ATOM 2452 O O . ARG A 1 291 ? -18.393 2.874 30.036 1.00 91.06 291 ARG A O 1
ATOM 2459 N N . LEU A 1 292 ? -16.550 2.879 31.313 1.00 89.06 292 LEU A N 1
ATOM 2460 C CA . LEU A 1 292 ? -16.938 1.720 32.110 1.00 89.06 292 LEU A CA 1
ATOM 2461 C C . LEU A 1 292 ? -18.136 2.084 33.014 1.00 89.06 292 LEU A C 1
ATOM 2463 O O . LEU A 1 292 ? -18.069 3.048 33.782 1.00 89.06 292 LEU A O 1
ATOM 2467 N N . GLN A 1 293 ? -19.245 1.356 32.875 1.00 81.62 293 GLN A N 1
ATOM 2468 C CA . GLN A 1 293 ? -20.481 1.505 33.654 1.00 81.62 293 GLN A CA 1
ATOM 2469 C C . GLN A 1 293 ? -20.661 0.416 34.716 1.00 81.62 293 GLN A C 1
ATOM 2471 O O . GLN A 1 293 ? -21.300 0.671 35.738 1.00 81.62 293 GLN A O 1
ATOM 2476 N N . GLU A 1 294 ? -20.142 -0.790 34.487 1.00 66.81 294 GLU A N 1
ATOM 2477 C CA . GLU A 1 294 ? -20.341 -1.908 35.409 1.00 66.81 294 GLU A CA 1
ATOM 2478 C C . GLU A 1 294 ? -19.606 -1.678 36.742 1.00 66.81 294 GLU A C 1
ATOM 2480 O O . GLU A 1 294 ? -18.439 -1.291 36.767 1.00 66.81 294 GLU A O 1
ATOM 2485 N N . GLY A 1 295 ? -20.311 -1.881 37.864 1.00 61.19 295 GLY A N 1
ATOM 2486 C CA . GLY A 1 295 ? -19.752 -1.709 39.210 1.00 61.19 295 GLY A CA 1
ATOM 2487 C C . GLY A 1 295 ? -19.575 -0.252 39.657 1.00 61.19 295 GLY A C 1
ATOM 2488 O O . GLY A 1 295 ? -18.575 0.044 40.295 1.00 61.19 295 GLY A O 1
ATOM 2489 N N . SER A 1 296 ? -20.535 0.632 39.340 1.00 59.66 296 SER A N 1
ATOM 2490 C CA . SER A 1 296 ? -20.545 2.117 39.379 1.00 59.66 296 SER A CA 1
ATOM 2491 C C . SER A 1 296 ? -20.011 2.897 40.608 1.00 59.66 296 SER A C 1
ATOM 2493 O O . SER A 1 296 ? -20.228 4.103 40.689 1.00 59.66 296 SER A O 1
ATOM 2495 N N . GLU A 1 297 ? -19.264 2.288 41.524 1.00 67.00 297 GLU A N 1
ATOM 2496 C CA . GLU A 1 297 ? -18.394 2.958 42.498 1.00 67.00 297 GLU A CA 1
ATOM 2497 C C . GLU A 1 297 ? -17.025 2.266 42.608 1.00 67.00 297 GLU A C 1
ATOM 2499 O O . GLU A 1 297 ? -16.594 1.830 43.676 1.00 67.00 297 GLU A O 1
ATOM 2504 N N . LEU A 1 298 ? -16.307 2.182 41.490 1.00 71.94 298 LEU A N 1
ATOM 2505 C CA . LEU A 1 298 ? -14.905 1.774 41.486 1.00 71.94 298 LEU A CA 1
ATOM 2506 C C . LEU A 1 298 ? -14.065 2.874 42.156 1.00 71.94 298 LEU A C 1
ATOM 2508 O O . LEU A 1 298 ? -13.770 3.902 41.546 1.00 71.94 298 LEU A O 1
ATOM 2512 N N . ARG A 1 299 ? -13.745 2.694 43.443 1.00 75.12 299 ARG A N 1
ATOM 2513 C CA . ARG A 1 299 ? -12.961 3.661 44.236 1.00 75.12 299 ARG A CA 1
ATOM 2514 C C . ARG A 1 299 ? -11.467 3.370 44.160 1.00 75.12 299 ARG A C 1
ATOM 2516 O O . ARG A 1 299 ? -10.701 4.218 43.708 1.00 75.12 299 ARG A O 1
ATOM 2523 N N . ASP A 1 300 ? -11.095 2.157 44.558 1.00 80.50 300 ASP A N 1
ATOM 2524 C CA . ASP A 1 300 ? -9.716 1.678 44.589 1.00 80.50 300 ASP A CA 1
ATOM 2525 C C . ASP A 1 300 ? -9.543 0.645 43.481 1.00 80.50 300 ASP A C 1
ATOM 2527 O O . ASP A 1 300 ? -10.031 -0.481 43.585 1.00 80.50 300 ASP A O 1
ATOM 2531 N N . LEU A 1 301 ? -8.907 1.053 42.385 1.00 78.38 301 LEU A N 1
ATOM 2532 C CA . LEU A 1 301 ? -8.786 0.229 41.191 1.00 78.38 301 LEU A CA 1
ATOM 2533 C C . LEU A 1 301 ? -7.317 0.030 40.829 1.00 78.38 301 LEU A C 1
ATOM 2535 O O . LEU A 1 301 ? -6.531 0.978 40.844 1.00 78.38 301 LEU A O 1
ATOM 2539 N N . ASN A 1 302 ? -6.966 -1.213 40.511 1.00 85.19 302 ASN A N 1
ATOM 2540 C CA . ASN A 1 302 ? -5.695 -1.564 39.898 1.00 85.19 302 ASN A CA 1
ATOM 2541 C C . ASN A 1 302 ? -5.952 -1.867 38.418 1.00 85.19 302 ASN A C 1
ATOM 2543 O O . ASN A 1 302 ? -6.781 -2.726 38.120 1.00 85.19 302 ASN A O 1
ATOM 2547 N N . ILE A 1 303 ? -5.293 -1.133 37.521 1.00 85.31 303 ILE A N 1
ATOM 2548 C CA . ILE A 1 303 ? -5.383 -1.347 36.072 1.00 85.31 303 ILE A CA 1
ATOM 2549 C C . ILE A 1 303 ? -4.056 -1.925 35.615 1.00 85.31 303 ILE A C 1
ATOM 2551 O O . ILE A 1 303 ? -3.019 -1.291 35.800 1.00 85.31 303 ILE A O 1
ATOM 2555 N N . ASP A 1 304 ? -4.128 -3.077 34.966 1.00 89.75 304 ASP A N 1
ATOM 2556 C CA . ASP A 1 304 ? -3.066 -3.603 34.122 1.00 89.75 304 ASP A CA 1
ATOM 2557 C C . ASP A 1 304 ? -3.631 -3.703 32.701 1.00 89.75 304 ASP A C 1
ATOM 2559 O O . ASP A 1 304 ? -4.718 -4.248 32.507 1.00 89.75 304 ASP A O 1
ATOM 2563 N N . THR A 1 305 ? -2.974 -3.067 31.733 1.00 88.50 305 THR A N 1
ATOM 2564 C CA . THR A 1 305 ? -3.446 -3.022 30.346 1.00 88.50 305 THR A CA 1
ATOM 2565 C C . THR A 1 305 ? -2.293 -2.798 29.386 1.00 88.50 305 THR A C 1
ATOM 2567 O O . THR A 1 305 ? -1.364 -2.036 29.662 1.00 88.50 305 THR A O 1
ATOM 2570 N N . TYR A 1 306 ? -2.419 -3.397 28.208 1.00 88.81 306 TYR A N 1
ATOM 2571 C CA . TYR A 1 306 ? -1.589 -3.092 27.051 1.00 88.81 306 TYR A CA 1
ATOM 2572 C C . TYR A 1 306 ? -2.249 -2.001 26.209 1.00 88.81 306 TYR A C 1
ATOM 2574 O O . TYR A 1 306 ? -3.470 -1.832 26.226 1.00 88.81 306 TYR A O 1
ATOM 2582 N N . VAL A 1 307 ? -1.423 -1.218 25.521 1.00 86.50 307 VAL A N 1
ATOM 2583 C CA . VAL A 1 307 ? -1.848 -0.078 24.709 1.00 86.50 307 VAL A CA 1
ATOM 2584 C C . VAL A 1 307 ? -1.054 -0.138 23.404 1.00 86.50 307 VAL A C 1
ATOM 2586 O O . VAL A 1 307 ? 0.105 0.272 23.366 1.00 86.50 307 VAL A O 1
ATOM 2589 N N . ASP A 1 308 ? -1.663 -0.672 22.343 1.00 77.62 308 ASP A N 1
ATOM 2590 C CA . ASP A 1 308 ? -1.006 -0.985 21.056 1.00 77.62 308 ASP A CA 1
ATOM 2591 C C . ASP A 1 308 ? -0.827 0.255 20.153 1.00 77.62 308 ASP A C 1
ATOM 2593 O O . ASP A 1 308 ? -1.079 0.243 18.947 1.00 77.62 308 ASP A O 1
ATOM 2597 N N . GLY A 1 309 ? -0.460 1.387 20.757 1.00 68.50 309 GLY A N 1
ATOM 2598 C CA . GLY A 1 309 ? -0.429 2.693 20.110 1.00 68.50 309 GLY A CA 1
ATOM 2599 C C . GLY A 1 309 ? 0.558 2.835 18.960 1.00 68.50 309 GLY A C 1
ATOM 2600 O O . GLY A 1 309 ? 1.688 2.361 19.005 1.00 68.50 309 GLY A O 1
ATOM 2601 N N . ASN A 1 310 ? 0.142 3.592 17.942 1.00 68.81 310 ASN A N 1
ATOM 2602 C CA . ASN A 1 310 ? 1.044 4.095 16.913 1.00 68.81 310 ASN A CA 1
ATOM 2603 C C . ASN A 1 310 ? 1.858 5.282 17.447 1.00 68.81 310 ASN A C 1
ATOM 2605 O O . ASN A 1 310 ? 1.409 6.020 18.324 1.00 68.81 310 ASN A O 1
ATOM 2609 N N . ALA A 1 311 ? 3.020 5.535 16.839 1.00 65.38 311 ALA A N 1
ATOM 2610 C CA . ALA A 1 311 ? 3.874 6.679 17.176 1.00 65.38 311 ALA A CA 1
ATOM 2611 C C . ALA A 1 311 ? 3.182 8.050 17.011 1.00 65.38 311 ALA A C 1
ATOM 2613 O O . ALA A 1 311 ? 3.674 9.046 17.534 1.00 65.38 311 ALA A O 1
ATOM 2614 N N . PHE A 1 312 ? 2.054 8.112 16.296 1.00 73.56 312 PHE A N 1
ATOM 2615 C CA . PHE A 1 312 ? 1.250 9.314 16.086 1.00 73.56 312 PHE A CA 1
ATOM 2616 C C . PHE A 1 312 ? -0.204 9.078 16.500 1.00 73.56 312 PHE A C 1
ATOM 2618 O O . PHE A 1 312 ? -0.748 7.989 16.310 1.00 73.56 312 PHE A O 1
ATOM 2625 N N . GLY A 1 313 ? -0.839 10.133 17.011 1.00 82.69 313 GLY A N 1
ATOM 2626 C CA . GLY A 1 313 ? -2.154 10.068 17.646 1.00 82.69 313 GLY A CA 1
ATOM 2627 C C . GLY A 1 313 ? -2.0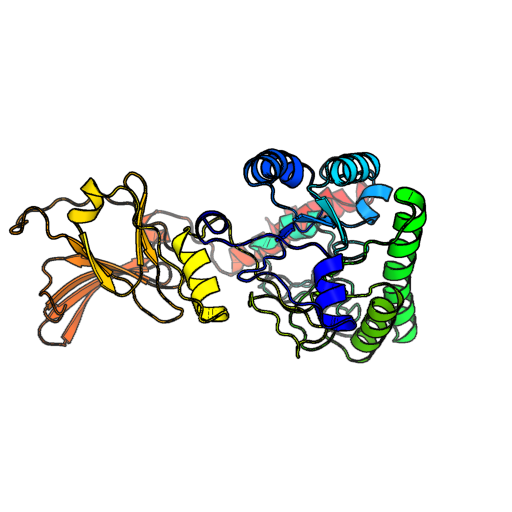42 10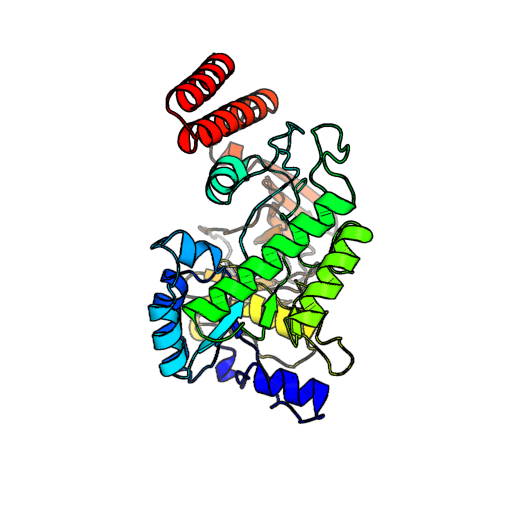.027 19.169 1.00 82.69 313 GLY A C 1
ATOM 2628 O O . GLY A 1 313 ? -0.947 10.115 19.726 1.00 82.69 313 GLY A O 1
ATOM 2629 N N . ALA A 1 314 ? -3.188 9.942 19.841 1.00 89.62 314 ALA A N 1
ATOM 2630 C CA . ALA A 1 314 ? -3.262 9.860 21.293 1.00 89.62 314 ALA A CA 1
ATOM 2631 C C . ALA A 1 314 ? -4.127 8.669 21.702 1.00 89.62 314 ALA A C 1
ATOM 2633 O O . ALA A 1 314 ? -5.242 8.507 21.206 1.00 89.62 314 ALA A O 1
ATOM 2634 N N . GLN A 1 315 ? -3.619 7.863 22.629 1.00 92.00 315 GLN A N 1
ATOM 2635 C CA . GLN A 1 315 ? -4.398 6.853 23.339 1.00 92.00 315 GLN A CA 1
ATOM 2636 C C . GLN A 1 315 ? -4.451 7.241 24.808 1.00 92.00 315 GLN A C 1
ATOM 2638 O O . GLN A 1 315 ? -3.426 7.598 25.391 1.00 92.00 315 GLN A O 1
ATOM 2643 N N . GLN A 1 316 ? -5.656 7.266 25.374 1.00 93.12 316 GLN A N 1
ATOM 2644 C CA . GLN A 1 316 ? -5.914 7.965 26.627 1.00 93.12 316 GLN A CA 1
ATOM 2645 C C . GLN A 1 316 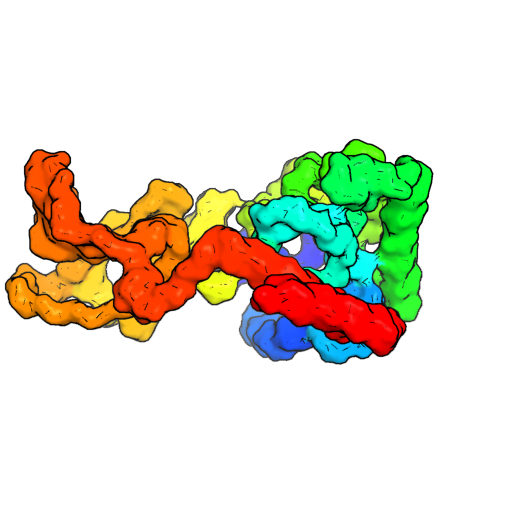? -6.806 7.142 27.546 1.00 93.12 316 GLN A C 1
ATOM 2647 O O . GLN A 1 316 ? -7.846 6.633 27.132 1.00 93.12 316 GLN A O 1
ATOM 2652 N N . ILE A 1 317 ? -6.412 7.074 28.813 1.00 93.94 317 ILE A N 1
ATOM 2653 C CA . ILE A 1 317 ? -7.198 6.489 29.892 1.00 93.94 317 ILE A CA 1
ATOM 2654 C C . ILE A 1 317 ? -7.537 7.608 30.870 1.00 93.94 317 ILE A C 1
ATOM 2656 O O . ILE A 1 317 ? -6.652 8.228 31.467 1.00 93.94 317 ILE A O 1
ATOM 2660 N N . TYR A 1 318 ? -8.833 7.861 31.035 1.00 93.12 318 TYR A N 1
ATOM 2661 C CA . TYR A 1 318 ? -9.345 8.846 31.978 1.00 93.12 318 TYR A CA 1
ATOM 2662 C C . TYR A 1 318 ? -9.717 8.169 33.295 1.00 93.12 318 TYR A C 1
ATOM 2664 O O . TYR A 1 318 ? -10.528 7.246 33.339 1.00 93.12 318 TYR A O 1
ATOM 2672 N N . LEU A 1 319 ? -9.131 8.664 34.378 1.00 91.38 319 LEU A N 1
ATOM 2673 C CA . LEU A 1 319 ? -9.332 8.215 35.748 1.00 91.38 319 LEU A CA 1
ATOM 2674 C C . LEU A 1 319 ? -9.924 9.354 36.573 1.00 91.38 319 LEU A C 1
ATOM 2676 O O . LEU A 1 319 ? -9.695 10.529 36.282 1.00 91.38 319 LEU A O 1
ATOM 2680 N N . ARG A 1 320 ? -10.673 9.010 37.630 1.00 89.06 320 ARG A N 1
ATOM 2681 C CA . ARG A 1 320 ? -11.325 9.988 38.529 1.00 89.06 320 ARG A CA 1
ATOM 2682 C C . ARG A 1 320 ? -12.065 11.084 37.753 1.00 89.06 320 ARG A C 1
ATOM 2684 O O . ARG A 1 320 ? -11.998 12.260 38.100 1.00 89.06 320 ARG A O 1
ATOM 2691 N N . SER A 1 321 ? -12.705 10.690 36.656 1.00 89.69 321 SER A N 1
ATOM 2692 C CA . SER A 1 321 ? -13.240 11.627 35.684 1.00 89.69 321 SER A CA 1
ATOM 2693 C C . SER A 1 321 ? -14.711 11.930 35.929 1.00 89.69 321 SER A C 1
ATOM 2695 O O . SER A 1 321 ? -15.515 11.014 36.138 1.00 89.69 321 SER A O 1
ATOM 2697 N N . THR A 1 322 ? -15.095 13.197 35.810 1.00 89.25 322 THR A N 1
ATOM 2698 C CA . THR A 1 322 ? -16.503 13.569 35.664 1.00 89.25 322 THR A CA 1
ATOM 2699 C C . THR A 1 322 ? -17.049 13.075 34.316 1.00 89.25 322 THR A C 1
ATOM 2701 O O . THR A 1 322 ? -16.279 12.855 33.379 1.00 89.25 322 THR A O 1
ATOM 2704 N N . PRO A 1 323 ? -18.377 12.887 34.174 1.00 85.31 323 PRO A N 1
ATOM 2705 C CA . PRO A 1 323 ? -18.974 12.407 32.923 1.00 85.31 323 PRO A CA 1
ATOM 2706 C C . PRO A 1 323 ? -18.651 13.263 31.686 1.00 85.31 323 PRO A C 1
ATOM 2708 O O . PRO A 1 323 ? -18.643 12.747 30.573 1.00 85.31 323 PRO A O 1
ATOM 2711 N N . ASP A 1 324 ? -18.404 14.557 31.885 1.00 87.12 324 ASP A N 1
ATOM 2712 C CA . ASP A 1 324 ? -18.054 15.551 30.865 1.00 87.12 324 ASP A CA 1
ATOM 2713 C C . ASP A 1 324 ? -16.534 15.770 30.719 1.00 87.12 324 ASP A C 1
ATOM 2715 O O . ASP A 1 324 ? -16.114 16.624 29.943 1.00 87.12 324 ASP A O 1
ATOM 2719 N N . LEU A 1 325 ? -15.715 15.018 31.468 1.00 88.56 325 LEU A N 1
ATOM 2720 C CA . LEU A 1 325 ? -14.251 15.118 31.537 1.00 88.56 325 LEU A CA 1
ATOM 2721 C C . LEU A 1 325 ? -13.706 16.482 32.009 1.00 88.56 325 LEU A C 1
ATOM 2723 O O . LEU A 1 325 ? -12.497 16.709 31.941 1.00 88.56 325 LEU A O 1
ATOM 2727 N N . SER A 1 326 ? -14.555 17.373 32.538 1.00 90.94 326 SER A N 1
ATOM 2728 C CA . SER A 1 326 ? -14.146 18.688 33.066 1.00 90.94 326 SER A CA 1
ATOM 2729 C C . SER A 1 326 ? -13.259 18.602 34.314 1.00 90.94 326 SER A C 1
ATOM 2731 O O . SER A 1 326 ? -12.530 19.549 34.633 1.00 90.94 326 SER A O 1
ATOM 2733 N N . GLN A 1 327 ? -13.304 17.463 35.008 1.00 94.12 327 GLN A N 1
ATOM 2734 C CA . GLN A 1 327 ? -12.328 17.051 36.007 1.00 94.12 327 GLN A CA 1
ATOM 2735 C C . GLN A 1 327 ? -11.873 15.633 35.685 1.00 94.12 327 GLN A C 1
ATOM 2737 O O . GLN A 1 327 ? -12.717 14.769 35.457 1.00 94.12 327 GLN A O 1
ATOM 2742 N N . SER A 1 328 ? -10.566 15.386 35.626 1.00 94.50 328 SER A N 1
ATOM 2743 C CA . SER A 1 328 ? -10.015 14.051 35.359 1.00 94.50 328 SER A CA 1
ATOM 2744 C C . SER A 1 328 ? -8.514 13.980 35.625 1.00 94.50 328 SER A C 1
ATOM 2746 O O . SER A 1 328 ? -7.815 14.990 35.595 1.00 94.50 328 SER A O 1
ATOM 2748 N N . ILE A 1 329 ? -8.009 12.766 35.834 1.00 94.94 329 ILE A N 1
ATOM 2749 C CA . ILE A 1 329 ? -6.601 12.426 35.631 1.00 94.94 329 ILE A CA 1
ATOM 2750 C C . ILE A 1 329 ? -6.526 11.654 34.317 1.00 94.94 329 ILE A C 1
ATOM 2752 O O . ILE A 1 329 ? -7.166 10.616 34.180 1.00 94.94 329 ILE A O 1
ATOM 2756 N N . CYS A 1 330 ? -5.770 12.154 33.351 1.00 95.38 330 CYS A N 1
ATOM 2757 C CA . CYS A 1 330 ? -5.596 11.524 32.051 1.00 95.38 330 CYS A CA 1
ATOM 2758 C C . CYS A 1 330 ? -4.191 10.934 31.945 1.00 95.38 330 CYS A C 1
ATOM 2760 O O . CYS A 1 330 ? -3.204 11.660 32.072 1.00 95.38 330 CYS A O 1
ATOM 2762 N N . VAL A 1 331 ? -4.111 9.628 31.697 1.00 94.88 331 VAL A N 1
ATOM 2763 C CA . VAL A 1 331 ? -2.880 8.931 31.318 1.00 94.88 331 VAL A CA 1
ATOM 2764 C C . VAL A 1 331 ? -2.896 8.787 29.802 1.00 94.88 331 VAL A C 1
ATOM 2766 O O . VAL A 1 331 ? -3.788 8.144 29.256 1.00 94.88 331 VAL A O 1
ATOM 2769 N N . SER A 1 332 ? -1.950 9.425 29.120 1.00 93.31 332 SER A N 1
ATOM 2770 C CA . SER A 1 332 ? -1.886 9.480 27.659 1.00 93.31 332 SER A CA 1
ATOM 2771 C C . SER A 1 332 ? -0.584 8.885 27.138 1.00 93.31 332 SER A C 1
ATOM 2773 O O . SER A 1 332 ? 0.492 9.257 27.604 1.00 93.31 332 SER A O 1
ATOM 2775 N N . LEU A 1 333 ? -0.679 8.038 26.115 1.00 92.38 333 LEU A N 1
ATOM 2776 C CA . LEU A 1 333 ? 0.427 7.750 25.205 1.00 92.38 333 LEU A CA 1
ATOM 2777 C C . LEU A 1 333 ? 0.237 8.608 23.956 1.00 92.38 333 LEU A C 1
ATOM 2779 O O . LEU A 1 333 ? -0.739 8.443 23.221 1.00 92.38 333 LEU A O 1
ATOM 2783 N N . VAL A 1 334 ? 1.140 9.564 23.748 1.00 90.88 334 VAL A N 1
ATOM 2784 C CA . VAL A 1 334 ? 1.069 10.514 22.633 1.00 90.88 334 VAL A CA 1
ATOM 2785 C C . VAL A 1 334 ? 2.470 10.836 22.135 1.00 90.88 334 VAL A C 1
ATOM 2787 O O . VAL A 1 334 ? 3.337 11.216 22.917 1.00 90.88 334 VAL A O 1
ATOM 2790 N N . ASN A 1 335 ? 2.705 10.699 20.828 1.00 87.31 335 ASN A N 1
ATOM 2791 C CA . ASN A 1 335 ? 3.975 11.058 20.183 1.00 87.31 335 ASN A CA 1
ATOM 2792 C C . ASN A 1 335 ? 5.220 10.468 20.887 1.00 87.31 335 ASN A C 1
ATOM 2794 O O . ASN A 1 335 ? 6.179 11.188 21.170 1.00 87.31 335 ASN A O 1
ATOM 2798 N N . ASN A 1 336 ? 5.192 9.166 21.202 1.00 88.50 336 ASN A N 1
ATOM 2799 C CA . ASN A 1 336 ? 6.236 8.433 21.942 1.00 88.50 336 ASN A CA 1
ATOM 2800 C C . ASN A 1 336 ? 6.521 8.939 23.370 1.00 88.50 336 ASN A C 1
ATOM 2802 O O . ASN A 1 336 ? 7.615 8.737 23.907 1.00 88.50 336 ASN A O 1
ATOM 2806 N N . VAL A 1 337 ? 5.546 9.588 24.004 1.00 91.38 337 VAL A N 1
ATOM 2807 C CA . VAL A 1 337 ? 5.645 10.100 25.374 1.00 91.38 337 VAL A CA 1
ATOM 2808 C C . VAL A 1 337 ? 4.495 9.548 26.209 1.00 91.38 337 VAL A C 1
ATOM 2810 O O . VAL A 1 337 ? 3.338 9.606 25.790 1.00 91.38 337 VAL A O 1
ATOM 2813 N N . LEU A 1 338 ? 4.819 9.058 27.407 1.00 93.38 338 LEU A N 1
ATOM 2814 C CA . LEU A 1 338 ? 3.850 8.862 28.479 1.00 93.38 338 LEU A CA 1
ATOM 2815 C C . LEU A 1 338 ? 3.642 10.204 29.178 1.00 93.38 338 LEU A C 1
ATOM 2817 O O . LEU A 1 338 ? 4.577 10.776 29.742 1.00 93.38 338 LEU A O 1
ATOM 2821 N N . LEU A 1 339 ? 2.414 10.703 29.132 1.00 95.38 339 LEU A N 1
ATOM 2822 C CA . LEU A 1 339 ? 2.015 11.988 29.685 1.00 95.38 339 LEU A CA 1
ATOM 2823 C C . LEU A 1 339 ? 0.872 11.777 30.679 1.00 95.38 339 LEU A C 1
ATOM 2825 O O . LEU A 1 339 ? -0.171 11.235 30.320 1.00 95.38 339 LEU A O 1
ATOM 2829 N N . VAL A 1 340 ? 1.054 12.228 31.920 1.00 96.88 340 VAL A N 1
ATOM 2830 C CA . VAL A 1 340 ? 0.003 12.225 32.944 1.00 96.88 340 VAL A CA 1
ATOM 2831 C C . VAL A 1 340 ? -0.398 13.659 33.236 1.00 96.88 340 VAL A C 1
ATOM 2833 O O . VAL A 1 340 ? 0.441 14.487 33.601 1.00 96.88 340 VAL A O 1
ATOM 2836 N N . GLN A 1 341 ? -1.684 13.953 33.086 1.00 97.56 341 GLN A N 1
ATOM 2837 C CA . GLN A 1 341 ? -2.238 15.287 33.285 1.00 97.56 341 GLN A CA 1
ATOM 2838 C C . GLN A 1 341 ? -3.429 15.253 34.232 1.00 97.56 341 GLN A C 1
ATOM 2840 O O . GLN A 1 341 ? -4.221 14.317 34.220 1.00 97.56 341 GLN A O 1
ATOM 2845 N N . GLU A 1 342 ? -3.575 16.304 35.026 1.00 97.44 342 GLU A N 1
ATOM 2846 C CA . GLU A 1 342 ? -4.754 16.559 35.842 1.00 97.44 342 GLU A CA 1
ATOM 2847 C C . GLU A 1 342 ? -5.526 17.739 35.257 1.00 97.44 342 GLU A C 1
ATOM 2849 O O . GLU A 1 342 ? -4.967 18.816 35.048 1.00 97.44 342 GLU A O 1
ATOM 2854 N N . THR A 1 343 ? -6.817 17.539 35.013 1.00 96.44 343 THR A N 1
ATOM 2855 C CA . THR A 1 343 ? -7.745 18.590 34.601 1.00 96.44 343 THR A CA 1
ATOM 2856 C C . THR A 1 343 ? -8.642 18.952 35.777 1.00 96.44 343 THR A C 1
ATOM 2858 O O . THR A 1 343 ? -9.267 18.071 36.367 1.00 96.44 343 THR A O 1
ATOM 2861 N N . GLN A 1 344 ? -8.734 20.242 36.107 1.00 93.81 344 GLN A N 1
ATOM 2862 C CA . GLN A 1 344 ? -9.695 20.785 37.069 1.00 93.81 344 GLN A CA 1
ATOM 2863 C C . GLN A 1 344 ? -10.282 22.097 36.539 1.00 93.81 344 GLN A C 1
ATOM 2865 O O . GLN A 1 344 ? -9.544 23.036 36.245 1.00 93.81 344 GLN A O 1
ATOM 2870 N N . GLN A 1 345 ? -11.615 22.174 36.435 1.00 82.62 345 GLN A N 1
ATOM 2871 C CA . GLN A 1 345 ? -12.352 23.391 36.047 1.00 82.62 345 GLN A CA 1
ATOM 2872 C C . GLN A 1 345 ? -11.800 24.064 34.772 1.00 82.62 345 GLN A C 1
ATOM 2874 O O . GLN A 1 345 ? -11.654 25.282 34.703 1.00 82.62 345 GLN A O 1
ATOM 2879 N N . GLY A 1 346 ? -11.462 23.258 33.760 1.00 78.50 346 GLY A N 1
ATOM 2880 C CA . GLY A 1 346 ? -10.948 23.735 32.470 1.00 78.50 346 GLY A CA 1
ATOM 2881 C C . GLY A 1 346 ? -9.458 24.095 32.442 1.00 78.50 346 GLY A C 1
ATOM 2882 O O . GLY A 1 346 ? -8.940 24.416 31.376 1.00 78.50 346 GLY A O 1
ATOM 2883 N N . SER A 1 347 ? -8.748 24.008 33.571 1.00 90.44 347 SER A N 1
ATOM 2884 C CA . SER A 1 347 ? -7.286 24.104 33.616 1.00 90.44 347 SER A CA 1
ATOM 2885 C C . SER A 1 347 ? -6.665 22.711 33.587 1.00 90.44 347 SER A C 1
ATOM 2887 O O . SER A 1 347 ? -7.135 21.815 34.285 1.00 90.44 347 SER A O 1
ATOM 2889 N N . THR A 1 348 ? -5.609 22.531 32.793 1.00 94.44 348 THR A N 1
ATOM 2890 C CA . THR A 1 348 ? -4.853 21.273 32.701 1.00 94.44 348 THR A CA 1
ATOM 2891 C C . THR A 1 348 ? -3.442 21.478 33.237 1.00 94.44 348 THR A C 1
ATOM 2893 O O . THR A 1 348 ? -2.730 22.381 32.797 1.00 94.44 348 THR A O 1
ATOM 2896 N N . ARG A 1 349 ? -3.019 20.621 34.166 1.00 96.25 349 ARG A N 1
ATOM 2897 C CA . ARG A 1 349 ? -1.675 20.594 34.745 1.00 96.25 349 ARG A CA 1
ATOM 2898 C C . ARG A 1 349 ? -0.974 19.289 34.380 1.00 96.25 349 ARG A C 1
ATOM 2900 O O . ARG A 1 349 ? -1.528 18.213 34.568 1.00 96.25 349 ARG A O 1
ATOM 2907 N N . GLU A 1 350 ? 0.269 19.378 33.920 1.00 97.44 350 GLU A N 1
ATOM 2908 C CA . GLU A 1 350 ? 1.139 18.211 33.743 1.00 97.44 350 GLU A CA 1
ATOM 2909 C C . GLU A 1 350 ? 1.650 17.714 35.103 1.00 97.44 350 GLU A C 1
ATOM 2911 O O . GLU A 1 350 ? 2.167 18.493 35.909 1.00 97.44 350 GLU A O 1
ATOM 2916 N N . LEU A 1 351 ? 1.469 16.421 35.366 1.00 97.50 351 LEU A N 1
ATOM 2917 C CA . LEU A 1 351 ? 1.950 15.740 36.568 1.00 97.50 351 LEU A CA 1
ATOM 2918 C C . LEU A 1 351 ? 3.214 14.924 36.289 1.00 97.50 351 LEU A C 1
ATOM 2920 O O . LEU A 1 351 ? 4.085 14.836 37.151 1.00 97.50 351 LEU A O 1
ATOM 2924 N N . TYR A 1 352 ? 3.303 14.325 35.101 1.00 97.38 352 TYR A N 1
ATOM 2925 C CA . TYR A 1 352 ? 4.429 13.496 34.686 1.00 97.38 352 TYR A CA 1
ATOM 2926 C C . TYR A 1 352 ? 4.569 13.491 33.165 1.00 97.38 352 TYR A C 1
ATOM 2928 O O . TYR A 1 352 ? 3.566 13.507 32.450 1.00 97.38 352 TYR A O 1
ATOM 2936 N N . ARG A 1 353 ? 5.811 13.421 32.686 1.00 96.88 353 ARG A N 1
ATOM 2937 C CA . ARG A 1 353 ? 6.163 13.300 31.273 1.00 96.88 353 ARG A CA 1
ATOM 2938 C C . ARG A 1 353 ? 7.468 12.531 31.150 1.00 96.88 353 ARG A C 1
ATOM 2940 O O . ARG A 1 353 ? 8.468 12.959 31.714 1.00 96.88 353 ARG A O 1
ATOM 2947 N N . GLU A 1 354 ? 7.473 11.468 30.358 1.00 95.62 354 GLU A N 1
ATOM 2948 C CA . GLU A 1 354 ? 8.700 10.749 30.011 1.00 95.62 354 GLU A CA 1
ATOM 2949 C C . GLU A 1 354 ? 8.570 10.073 28.644 1.00 95.62 354 GLU A C 1
ATOM 2951 O O . GLU A 1 354 ? 7.475 9.710 28.208 1.00 95.62 354 GLU A O 1
ATOM 2956 N N . LYS A 1 355 ? 9.689 9.926 27.936 1.00 91.62 355 LYS A N 1
ATOM 2957 C CA . LYS A 1 355 ? 9.716 9.224 26.650 1.00 91.62 355 LYS A CA 1
ATOM 2958 C C . LYS A 1 355 ? 9.533 7.722 26.866 1.00 91.62 355 LYS A C 1
ATOM 2960 O O . LYS A 1 355 ? 10.210 7.137 27.704 1.00 91.62 355 LYS A O 1
ATOM 2965 N N . ILE A 1 356 ? 8.694 7.084 26.050 1.00 90.38 356 ILE A N 1
ATOM 2966 C CA . ILE A 1 356 ? 8.445 5.634 26.129 1.00 90.38 356 ILE A CA 1
ATOM 2967 C C . ILE A 1 356 ? 9.757 4.822 26.052 1.00 90.38 356 ILE A C 1
ATOM 2969 O O . ILE A 1 356 ? 9.970 4.005 26.944 1.00 90.38 356 ILE A O 1
ATOM 2973 N N . PRO A 1 357 ? 10.697 5.100 25.121 1.00 90.19 357 PRO A N 1
ATOM 2974 C CA . PRO A 1 357 ? 11.990 4.408 25.087 1.00 90.19 357 PRO A CA 1
ATOM 2975 C C . PRO A 1 357 ? 12.797 4.507 26.390 1.00 90.19 357 PRO A C 1
ATOM 2977 O O . PRO A 1 357 ? 13.470 3.559 26.776 1.00 90.19 357 PRO A O 1
ATOM 2980 N N . VAL A 1 358 ? 12.711 5.636 27.106 1.00 92.38 358 VAL A N 1
ATOM 2981 C CA . VAL A 1 358 ? 13.415 5.820 28.388 1.00 92.38 358 VAL A CA 1
ATOM 2982 C C . VAL A 1 358 ? 12.795 4.936 29.467 1.00 92.38 358 VAL A C 1
ATOM 2984 O O . VAL A 1 358 ? 13.521 4.284 30.212 1.00 92.38 358 VAL A O 1
ATOM 2987 N N . ILE A 1 359 ? 11.462 4.867 29.518 1.00 91.38 359 ILE A N 1
ATOM 2988 C CA . ILE A 1 359 ? 10.727 3.991 30.443 1.00 91.38 359 ILE A CA 1
ATOM 2989 C C . ILE A 1 359 ? 11.059 2.518 30.176 1.00 91.38 359 ILE A C 1
ATOM 2991 O O . ILE A 1 359 ? 11.249 1.751 31.116 1.00 91.38 359 ILE A O 1
ATOM 2995 N N . LEU A 1 360 ? 11.149 2.134 28.900 1.00 90.94 360 LEU A N 1
ATOM 2996 C CA . LEU A 1 360 ? 11.447 0.767 28.468 1.00 90.94 360 LEU A CA 1
ATOM 2997 C C . LEU A 1 360 ? 12.940 0.401 28.557 1.00 90.94 360 LEU A C 1
ATOM 2999 O O . LEU A 1 360 ? 13.297 -0.754 28.335 1.00 90.94 360 LEU A O 1
ATOM 3003 N N . GLY A 1 361 ? 13.817 1.353 28.894 1.00 93.50 361 GLY A N 1
ATOM 3004 C CA . GLY A 1 361 ? 15.264 1.126 28.950 1.00 93.50 361 GLY A CA 1
ATOM 3005 C C . GLY A 1 361 ? 15.898 0.880 27.576 1.00 93.50 361 GLY A C 1
ATOM 3006 O O . GLY A 1 361 ? 16.947 0.243 27.484 1.00 93.50 361 GLY A O 1
ATOM 3007 N N . GLU A 1 362 ? 15.266 1.359 26.505 1.00 91.81 362 GLU A N 1
ATOM 3008 C CA . GLU A 1 362 ? 15.775 1.238 25.145 1.00 91.81 362 GLU A CA 1
ATOM 3009 C C . GLU A 1 362 ? 17.011 2.122 24.942 1.00 91.81 362 GLU A C 1
ATOM 3011 O O . GLU A 1 362 ? 17.097 3.256 25.424 1.00 91.81 362 GLU A O 1
ATOM 3016 N N . THR A 1 363 ? 17.976 1.614 24.174 1.00 88.12 363 THR A N 1
ATOM 3017 C CA . THR A 1 363 ? 19.119 2.422 23.741 1.00 88.12 363 THR A CA 1
ATOM 3018 C C . THR A 1 363 ? 18.672 3.336 22.610 1.00 88.12 363 THR A C 1
ATOM 3020 O O . THR A 1 363 ? 18.334 2.869 21.526 1.00 88.12 363 THR A O 1
ATOM 3023 N N . ILE A 1 364 ? 18.674 4.643 22.861 1.00 86.56 364 ILE A N 1
ATOM 3024 C CA . ILE A 1 364 ? 18.359 5.652 21.849 1.00 86.56 364 ILE A CA 1
ATOM 3025 C C . ILE A 1 364 ? 19.683 6.075 21.199 1.00 86.56 364 ILE A C 1
ATOM 3027 O O . ILE A 1 364 ? 20.461 6.766 21.866 1.00 86.56 364 ILE A O 1
ATOM 3031 N N . PRO A 1 365 ? 19.965 5.692 19.939 1.00 89.38 365 PRO A N 1
ATOM 3032 C CA . PRO A 1 365 ? 21.178 6.138 19.271 1.00 89.38 365 PRO A CA 1
ATOM 3033 C C . PRO A 1 365 ? 21.144 7.656 19.091 1.00 89.38 365 PRO A C 1
ATOM 3035 O O . PRO A 1 365 ? 20.097 8.268 18.841 1.00 89.38 365 PRO A O 1
ATOM 3038 N N . SER A 1 366 ? 22.306 8.288 19.206 1.00 93.62 366 SER A N 1
ATOM 3039 C CA . SER A 1 366 ? 22.472 9.672 18.786 1.00 93.62 366 SER A CA 1
ATOM 3040 C C . SER A 1 366 ? 22.301 9.796 17.267 1.00 93.62 366 SER A C 1
ATOM 3042 O O . SER A 1 366 ? 22.471 8.837 16.515 1.00 93.62 366 SER A O 1
ATOM 3044 N N . VAL A 1 367 ? 21.992 11.002 16.783 1.00 94.44 367 VAL A N 1
ATOM 3045 C CA . VAL A 1 367 ? 21.873 11.258 15.335 1.00 94.44 367 VAL A CA 1
ATOM 3046 C C . VAL A 1 367 ? 23.144 10.856 14.563 1.00 94.44 367 VAL A C 1
ATOM 3048 O O . VAL A 1 367 ? 23.002 10.253 13.500 1.00 94.44 367 VAL A O 1
ATOM 3051 N N . PRO A 1 368 ? 24.373 11.137 15.050 1.00 96.19 368 PRO A N 1
ATOM 3052 C CA . PRO A 1 368 ? 25.590 10.635 14.412 1.00 96.19 368 PRO A CA 1
ATOM 3053 C C . PRO A 1 368 ? 25.701 9.106 14.391 1.00 96.19 368 PRO A C 1
ATOM 3055 O O . PRO A 1 368 ? 26.156 8.566 13.387 1.00 96.19 368 PRO A O 1
ATOM 3058 N N . GLU A 1 369 ? 25.280 8.416 15.455 1.00 95.56 369 GLU A N 1
ATOM 3059 C CA . GLU A 1 369 ? 25.295 6.947 15.510 1.00 95.56 369 GLU A CA 1
ATOM 3060 C C . GLU A 1 369 ? 24.301 6.340 14.516 1.00 95.56 369 GLU A C 1
ATOM 3062 O O . GLU A 1 369 ? 24.722 5.541 13.689 1.00 95.56 369 GLU A O 1
ATOM 3067 N N . ASP A 1 370 ? 23.034 6.780 14.490 1.00 95.44 370 ASP A N 1
ATOM 3068 C CA . ASP A 1 370 ? 22.048 6.251 13.523 1.00 95.44 370 ASP A CA 1
ATOM 3069 C C . ASP A 1 370 ? 22.451 6.574 12.073 1.00 95.44 370 ASP A C 1
ATOM 3071 O O . ASP A 1 370 ? 22.239 5.765 11.171 1.00 95.44 370 ASP A O 1
ATOM 3075 N N . ARG A 1 371 ? 23.110 7.721 11.835 1.00 96.69 371 ARG A N 1
ATOM 3076 C CA . ARG A 1 371 ? 23.680 8.055 10.519 1.00 96.69 371 ARG A CA 1
ATOM 3077 C C . ARG A 1 371 ? 24.818 7.120 10.123 1.00 96.69 371 ARG A C 1
ATOM 3079 O O . ARG A 1 371 ? 24.870 6.691 8.973 1.00 96.69 371 ARG A O 1
ATOM 3086 N N . ARG A 1 372 ? 25.739 6.825 11.042 1.00 96.94 372 ARG A N 1
ATOM 3087 C CA . ARG A 1 372 ? 26.819 5.860 10.804 1.00 96.94 372 ARG A CA 1
ATOM 3088 C C . ARG A 1 372 ? 26.230 4.483 10.508 1.00 96.94 372 ARG A C 1
ATOM 3090 O O . ARG A 1 372 ? 26.613 3.861 9.524 1.00 96.94 372 ARG A O 1
ATOM 3097 N N . ASP A 1 373 ? 25.261 4.048 11.305 1.00 96.69 373 ASP A N 1
ATOM 3098 C CA . ASP A 1 373 ? 24.623 2.743 11.160 1.00 96.69 373 ASP A CA 1
ATOM 3099 C C . ASP A 1 373 ? 23.853 2.634 9.831 1.00 96.69 373 ASP A C 1
ATOM 3101 O O . ASP A 1 373 ? 23.913 1.593 9.178 1.00 96.69 373 ASP A O 1
ATOM 3105 N N . ALA A 1 374 ? 23.229 3.722 9.359 1.00 97.12 374 ALA A N 1
ATOM 3106 C CA . ALA A 1 374 ? 22.637 3.795 8.022 1.00 97.12 374 ALA A CA 1
ATOM 3107 C C . ALA A 1 374 ? 23.673 3.536 6.912 1.00 97.12 374 ALA A C 1
ATOM 3109 O O . ALA A 1 374 ? 23.433 2.718 6.024 1.00 97.12 374 ALA A O 1
ATOM 3110 N N . MET A 1 375 ? 24.845 4.179 6.990 1.00 97.56 375 MET A N 1
ATOM 3111 C CA . MET A 1 375 ? 25.929 4.006 6.012 1.00 97.56 375 MET A CA 1
ATOM 3112 C C . MET A 1 375 ? 26.542 2.597 6.065 1.00 97.56 375 MET A C 1
ATOM 3114 O O . MET A 1 375 ? 26.868 2.011 5.032 1.00 97.56 375 MET A O 1
ATOM 3118 N N . VAL A 1 376 ? 26.684 2.019 7.261 1.00 97.75 376 VAL A N 1
ATOM 3119 C CA . VAL A 1 376 ? 27.107 0.618 7.428 1.00 97.75 376 VAL A CA 1
ATOM 3120 C C . VAL A 1 376 ? 26.090 -0.310 6.772 1.00 97.75 376 VAL A C 1
ATOM 3122 O O . VAL A 1 376 ? 26.464 -1.189 5.995 1.00 97.75 376 VAL A O 1
ATOM 3125 N N . ARG A 1 377 ? 24.800 -0.093 7.0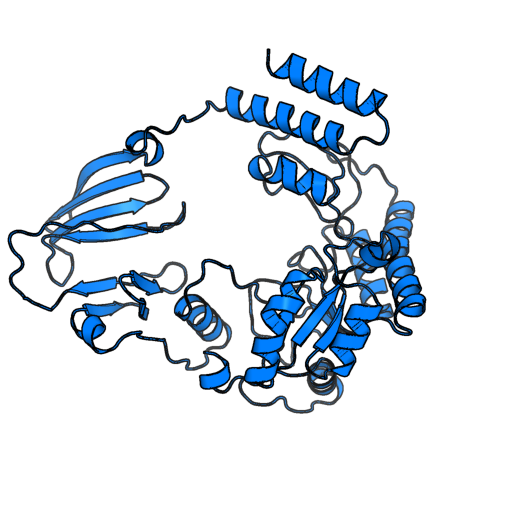45 1.00 97.62 377 ARG A N 1
ATOM 3126 C CA . ARG A 1 377 ? 23.722 -0.937 6.535 1.00 97.62 377 ARG A CA 1
ATOM 3127 C C . ARG A 1 377 ? 23.589 -0.872 5.019 1.00 97.62 377 ARG A C 1
ATOM 3129 O O . ARG A 1 377 ? 23.322 -1.897 4.394 1.00 97.62 377 ARG A O 1
ATOM 3136 N N . GLU A 1 378 ? 23.792 0.304 4.435 1.00 97.19 378 GLU A N 1
ATOM 3137 C CA . GLU A 1 378 ? 23.911 0.476 2.989 1.00 97.19 378 GLU A CA 1
ATOM 3138 C C . GLU A 1 378 ? 25.000 -0.450 2.436 1.00 97.19 378 GLU A C 1
ATOM 3140 O O . GLU A 1 378 ? 24.712 -1.325 1.623 1.00 97.19 378 GLU A O 1
ATOM 3145 N N . ASN A 1 379 ? 26.232 -0.339 2.931 1.00 97.88 379 ASN A N 1
ATOM 3146 C CA . ASN A 1 379 ? 27.341 -1.152 2.438 1.00 97.88 379 ASN A CA 1
ATOM 3147 C C . ASN A 1 379 ? 27.097 -2.662 2.633 1.00 97.88 379 ASN A C 1
ATOM 3149 O O . ASN A 1 379 ? 27.362 -3.447 1.726 1.00 97.88 379 ASN A O 1
ATOM 3153 N N . GLU A 1 380 ? 26.513 -3.090 3.756 1.00 97.69 380 GLU A N 1
ATOM 3154 C CA . GLU A 1 380 ? 26.096 -4.488 3.952 1.00 97.69 380 GLU A CA 1
ATOM 3155 C C . GLU A 1 380 ? 25.078 -4.960 2.902 1.00 97.69 380 GLU A C 1
ATOM 3157 O O . GLU A 1 380 ? 25.169 -6.086 2.402 1.00 97.69 380 GLU A O 1
ATOM 3162 N N . ALA A 1 381 ? 24.096 -4.118 2.567 1.00 96.81 381 ALA A N 1
ATOM 3163 C CA . ALA A 1 381 ? 23.083 -4.435 1.566 1.00 96.81 381 ALA A CA 1
ATOM 3164 C C . ALA A 1 381 ? 23.696 -4.564 0.167 1.00 96.81 381 ALA A C 1
ATOM 3166 O O . ALA A 1 381 ? 23.395 -5.513 -0.562 1.00 96.81 381 ALA A O 1
ATOM 3167 N N . PHE A 1 382 ? 24.599 -3.651 -0.192 1.00 96.44 382 PHE A N 1
ATOM 3168 C CA . PHE A 1 382 ? 25.310 -3.694 -1.466 1.00 96.44 382 PHE A CA 1
ATOM 3169 C C . PHE A 1 382 ? 26.261 -4.888 -1.554 1.00 96.44 382 PHE A C 1
ATOM 3171 O O . PHE A 1 382 ? 26.298 -5.545 -2.595 1.00 96.44 382 PHE A O 1
ATOM 3178 N N . ALA A 1 383 ? 26.949 -5.234 -0.463 1.00 96.94 383 ALA A N 1
ATOM 3179 C CA . ALA A 1 383 ? 27.807 -6.410 -0.395 1.00 96.94 383 ALA A CA 1
ATOM 3180 C C . ALA A 1 383 ? 27.028 -7.713 -0.613 1.00 96.94 383 ALA A C 1
ATOM 3182 O O . ALA A 1 383 ? 27.431 -8.555 -1.416 1.00 96.94 383 ALA A O 1
ATOM 3183 N N . ARG A 1 384 ? 25.890 -7.876 0.077 1.00 96.38 384 ARG A N 1
ATOM 3184 C CA . ARG A 1 384 ? 25.089 -9.110 0.038 1.00 96.38 384 ARG A CA 1
ATOM 3185 C C . ARG A 1 384 ? 24.618 -9.474 -1.369 1.00 96.38 384 ARG A C 1
ATOM 3187 O O . ARG A 1 384 ? 24.527 -10.655 -1.691 1.00 96.38 384 ARG A O 1
ATOM 3194 N N . TYR A 1 385 ? 24.303 -8.467 -2.177 1.00 92.44 385 TYR A N 1
ATOM 3195 C CA . TYR A 1 385 ? 23.797 -8.635 -3.538 1.00 92.44 385 TYR A CA 1
ATOM 3196 C C . TYR A 1 385 ? 24.794 -8.134 -4.587 1.00 92.44 385 TYR A C 1
ATOM 3198 O O . TYR A 1 385 ? 24.396 -7.733 -5.679 1.00 92.44 385 TYR A O 1
ATOM 3206 N N . ALA A 1 386 ? 26.087 -8.088 -4.269 1.00 93.19 386 ALA A N 1
ATOM 3207 C CA . ALA A 1 386 ? 27.100 -7.620 -5.202 1.00 93.19 386 ALA A CA 1
ATOM 3208 C C . ALA A 1 386 ? 27.218 -8.560 -6.423 1.00 93.19 386 ALA A C 1
ATOM 3210 O O . ALA A 1 386 ? 27.049 -9.773 -6.291 1.00 93.19 386 ALA A O 1
ATOM 3211 N N . PRO A 1 387 ? 27.567 -8.035 -7.612 1.00 92.06 387 PRO A N 1
ATOM 3212 C CA . PRO A 1 387 ? 27.717 -8.852 -8.819 1.00 92.06 387 PRO A CA 1
ATOM 3213 C C . PRO A 1 387 ? 28.960 -9.756 -8.790 1.00 92.06 387 PRO A C 1
ATOM 3215 O O . PRO A 1 387 ? 29.085 -10.654 -9.620 1.00 92.06 387 PRO A O 1
ATOM 3218 N N . SER A 1 388 ? 29.904 -9.511 -7.873 1.00 95.69 388 SER A N 1
ATOM 3219 C CA . SER A 1 388 ? 31.130 -10.298 -7.742 1.00 95.69 388 SER A CA 1
ATOM 3220 C C . SER A 1 388 ? 31.615 -10.365 -6.288 1.00 95.69 388 SER A C 1
ATOM 3222 O O . SER A 1 388 ? 31.346 -9.434 -5.522 1.00 95.69 388 SER A O 1
ATOM 3224 N N . PRO A 1 389 ? 32.382 -11.411 -5.912 1.00 96.19 389 PRO A N 1
ATOM 3225 C CA . PRO A 1 389 ? 33.012 -11.495 -4.593 1.00 96.19 389 PRO A CA 1
ATOM 3226 C C . PRO A 1 389 ? 33.922 -10.303 -4.278 1.00 96.19 389 PRO A C 1
ATOM 3228 O O . PRO A 1 389 ? 33.887 -9.795 -3.167 1.00 96.19 389 PRO A O 1
ATOM 3231 N N . VAL A 1 390 ? 34.667 -9.802 -5.270 1.00 96.56 390 VAL A N 1
ATOM 3232 C CA . VAL A 1 390 ? 35.566 -8.646 -5.097 1.00 96.56 390 VAL A CA 1
ATOM 3233 C C . VAL A 1 390 ? 34.772 -7.396 -4.724 1.00 96.56 390 VAL A C 1
ATOM 3235 O O . VAL A 1 390 ? 35.089 -6.721 -3.752 1.00 96.56 390 VAL A O 1
ATOM 3238 N N . SER A 1 391 ? 33.685 -7.117 -5.447 1.00 95.12 391 SER A N 1
ATOM 3239 C CA . SER A 1 391 ? 32.802 -5.995 -5.114 1.00 95.12 391 SER A CA 1
ATOM 3240 C C . SER A 1 391 ? 32.161 -6.170 -3.734 1.00 95.12 391 SER A C 1
ATOM 3242 O O . SER A 1 391 ? 32.014 -5.192 -3.007 1.00 95.12 391 SER A O 1
ATOM 3244 N N . ALA A 1 392 ? 31.797 -7.401 -3.351 1.00 96.38 392 ALA A N 1
ATOM 3245 C CA . ALA A 1 392 ? 31.260 -7.679 -2.021 1.00 96.38 392 ALA A CA 1
ATOM 3246 C C . ALA A 1 392 ? 32.276 -7.354 -0.914 1.00 96.38 392 ALA A C 1
ATOM 3248 O O . ALA A 1 392 ? 31.922 -6.689 0.058 1.00 96.38 392 ALA A O 1
ATOM 3249 N N . GLU A 1 393 ? 33.530 -7.780 -1.080 1.00 97.44 393 GLU A N 1
ATOM 3250 C CA . GLU A 1 393 ? 34.626 -7.498 -0.146 1.00 97.44 393 GLU A CA 1
ATOM 3251 C C . GLU A 1 393 ? 34.902 -5.995 -0.024 1.00 97.44 393 GLU A C 1
ATOM 3253 O O . GLU A 1 393 ? 35.073 -5.502 1.087 1.00 97.44 393 GLU A O 1
ATOM 3258 N N . GLU A 1 394 ? 34.869 -5.243 -1.129 1.00 97.00 394 GLU A N 1
ATOM 3259 C CA . GLU A 1 394 ? 35.030 -3.784 -1.092 1.00 97.00 394 GLU A CA 1
ATOM 3260 C C . GLU A 1 394 ? 33.945 -3.095 -0.256 1.00 97.00 394 GLU A C 1
ATOM 3262 O O . GLU A 1 394 ? 34.251 -2.220 0.555 1.00 97.00 394 GLU A O 1
ATOM 3267 N N . TYR A 1 395 ? 32.676 -3.473 -0.441 1.00 97.31 395 TYR A N 1
ATOM 3268 C CA . TYR A 1 395 ? 31.579 -2.914 0.350 1.00 97.31 395 TYR A CA 1
ATOM 3269 C C . TYR A 1 395 ? 31.692 -3.310 1.827 1.00 97.31 395 TYR A C 1
ATOM 3271 O O . TYR A 1 395 ? 31.518 -2.463 2.701 1.00 97.31 395 TYR A O 1
ATOM 3279 N N . LEU A 1 396 ? 32.041 -4.564 2.131 1.00 97.75 396 LEU A N 1
ATOM 3280 C CA . LEU A 1 396 ? 32.262 -4.993 3.516 1.00 97.75 396 LEU A CA 1
ATOM 3281 C C . LEU A 1 396 ? 33.427 -4.244 4.171 1.00 97.75 396 LEU A C 1
ATOM 3283 O O . LEU A 1 396 ? 33.288 -3.819 5.315 1.00 97.75 396 LEU A O 1
ATOM 3287 N N . GLY A 1 397 ? 34.519 -4.007 3.440 1.00 97.06 397 GLY A N 1
ATOM 3288 C CA . GLY A 1 397 ? 35.647 -3.206 3.917 1.00 97.06 397 GLY A CA 1
ATOM 3289 C C . GLY A 1 397 ? 35.225 -1.783 4.285 1.00 97.06 397 GLY A C 1
ATOM 3290 O O . GLY A 1 397 ? 35.506 -1.327 5.389 1.00 97.06 397 GLY A O 1
ATOM 3291 N N . ARG A 1 398 ? 34.444 -1.113 3.425 1.00 97.44 398 ARG A N 1
ATOM 3292 C CA . ARG A 1 398 ? 33.874 0.213 3.739 1.00 97.44 398 ARG A CA 1
ATOM 3293 C C . ARG A 1 398 ? 32.958 0.167 4.962 1.00 97.44 398 ARG A C 1
ATOM 3295 O O . ARG A 1 398 ? 33.014 1.063 5.798 1.00 97.44 398 ARG A O 1
ATOM 3302 N N . ALA A 1 399 ? 32.123 -0.868 5.090 1.00 97.06 399 ALA A N 1
ATOM 3303 C CA . ALA A 1 399 ? 31.264 -1.038 6.260 1.00 97.06 399 ALA A CA 1
ATOM 3304 C C . ALA A 1 399 ? 32.090 -1.163 7.553 1.00 97.06 399 ALA A C 1
ATOM 3306 O O . ALA A 1 399 ? 31.737 -0.561 8.563 1.00 97.06 399 ALA A O 1
ATOM 3307 N N . GLU A 1 400 ? 33.192 -1.916 7.533 1.00 97.12 400 GLU A N 1
ATOM 3308 C CA . GLU A 1 400 ? 34.106 -2.055 8.673 1.00 97.12 400 GLU A CA 1
ATOM 3309 C C . GLU A 1 400 ? 34.849 -0.756 8.997 1.00 97.12 400 GLU A C 1
ATOM 3311 O O . GLU A 1 400 ? 34.938 -0.390 10.168 1.00 97.12 400 GLU A O 1
ATOM 3316 N N . GLU A 1 401 ? 35.322 -0.027 7.985 1.00 96.69 401 GLU A N 1
ATOM 3317 C CA . GLU A 1 401 ? 35.954 1.286 8.157 1.00 96.69 401 GLU A CA 1
ATOM 3318 C C . GLU A 1 401 ? 35.010 2.313 8.787 1.00 96.69 401 GLU A C 1
ATOM 3320 O O . GLU A 1 401 ? 35.450 3.120 9.594 1.00 96.69 401 GLU A O 1
ATOM 3325 N N . ILE A 1 402 ? 33.718 2.279 8.445 1.00 96.12 402 ILE A N 1
ATOM 3326 C CA . ILE A 1 402 ? 32.711 3.196 8.998 1.00 96.12 402 ILE A CA 1
ATOM 3327 C C . ILE A 1 402 ? 32.315 2.806 10.431 1.00 96.12 402 ILE A C 1
ATOM 3329 O O . ILE A 1 402 ? 31.944 3.680 11.215 1.00 96.12 402 ILE A O 1
ATOM 3333 N N . ARG A 1 403 ? 32.343 1.510 10.781 1.00 93.06 403 ARG A N 1
ATOM 3334 C CA . ARG A 1 403 ? 32.009 1.034 12.138 1.00 93.06 403 ARG A CA 1
ATOM 3335 C C . ARG A 1 403 ? 33.049 1.452 13.179 1.00 93.06 403 ARG A C 1
ATOM 3337 O O . ARG A 1 403 ? 32.659 1.725 14.316 1.00 93.06 403 ARG A O 1
ATOM 3344 N N . ASN A 1 404 ? 34.326 1.424 12.796 1.00 86.38 404 ASN A N 1
ATOM 3345 C CA . ASN A 1 404 ? 35.477 1.756 13.642 1.00 86.38 404 ASN A CA 1
ATOM 3346 C C . ASN A 1 404 ? 35.672 3.270 13.766 1.00 86.38 404 ASN A C 1
ATOM 3348 O O . ASN A 1 404 ? 36.112 3.701 14.857 1.00 86.38 404 ASN A O 1
#